Protein 6FUL (pdb70)

Radius of gyration: 24.16 Å; Cα contacts (8 Å, |Δi|>4): 969; chains: 1; bounding box: 62×73×61 Å

InterPro domains:
  IPR003347 JmjC domain [PF02373] (1133-1241)
  IPR003347 JmjC domain [PS51184] (1095-1258)
  IPR003347 JmjC domain [SM00558] (1095-1258)
  IPR011990 Tetratricopeptide-like helical domain superfamily [G3DSA:1.25.40.10] (69-264)
  IPR011990 Tetratricopeptide-like helical domain superfamily [G3DSA:1.25.40.10] (265-442)
  IPR011990 Tetratricopeptide-like helical domain superfamily [SSF48452] (110-327)
  IPR011990 Tetratricopeptide-like helical domain superfamily [SSF48452] (317-379)
  IPR019734 Tetratricopeptide repeat [PF13181] (205-233)
  IPR019734 Tetratricopeptide repeat [PS50005] (130-163)
  IPR019734 Tetratricopeptide repeat [PS50005] (318-351)
  IPR019734 Tetratricopeptide repeat [SM00028] (93-126)
  IPR019734 Tetratricopeptide repeat [SM00028] (130-163)
  IPR019734 Tetratricopeptide repeat [SM00028] (205-238)
  IPR019734 Tetratricopeptide repeat [SM00028] (284-317)
  IPR019734 Tetratricopeptide repeat [SM00028] (318-351)
  IPR019734 Tetratricopeptide repeat [SM00028] (352-385)
  IPR046941 Lysine-specific demethylase 6, GATA-like domain superfamily [G3DSA:2.10.110.20] (1313-1379)
  IPR048560 Lysine-specific demethylase 6A/B-like, GATA-like [PF21326] (1320-1380)
  IPR048562 Lysine-specific demethylase 6A/B-like, C-terminal helical domain [PF21322] (1248-1303)
  IPR051630 Transcriptional Corepressor and Histone Demethylase [PTHR14017] (9-1393)

B-factor: mean 33.55, std 11.52, range [16.49, 97.8]

Solvent-accessible surface area: 22834 Å² total; per-residue (Å²): 156,129,94,106,37,31,45,4,64,97,1,65,170,40,22,70,108,154,104,118,107,100,64,37,139,94,157,69,127,98,39,198,43,54,96,60,38,197,90,95,51,63,86,124,117,3,115,32,121,21,21,31,21,162,14,144,87,128,205,38,1,87,118,103,65,13,56,114,78,0,22,54,97,123,19,8,0,0,0,1,46,26,1,4,56,7,10,170,17,75,36,37,30,3,36,28,146,33,0,49,119,48,26,60,129,29,122,0,24,5,72,37,4,26,55,17,56,70,31,53,8,61,12,77,102,32,100,123,65,38,5,88,4,57,18,91,162,54,89,36,35,0,20,136,3,8,128,47,15,58,63,23,83,107,96,42,120,80,107,96,139,53,105,80,6,78,5,0,8,57,0,45,0,42,53,77,195,104,0,140,113,8,36,107,11,8,80,80,0,5,47,27,0,72,21,106,20,92,40,6,1,0,40,24,0,41,27,82,11,94,11,4,20,18,2,24,0,37,0,8,1,28,8,1,6,49,27,6,49,19,25,67,2,3,0,2,10,0,18,0,0,14,6,120,14,48,0,18,7,0,0,0,25,46,27,12,19,0,22,0,18,87,39,0,102,90,56,142,22,70,5,47,138,27,29,0,0,1,27,40,115,48,0,102,128,31,52,1,4,14,27,104,17,63,0,113,50,5,0,0,0,0,0,10,10,1,2,0,4,1,7,6,2,85,13,53,1,3,0,1,21,3,7,4,0,6,65,44,12,50,2,3,97,18,0,26,75,10,10,56,27,7,96,106,71,77,29,75,8,63,0,2,3,16,10,0,0,6,30,0,11,99,89,20,173,2,53,65,72,122,2,20,73,38,0,13,83,6,0,5,49,8,4,43,108,10,4,71,29,65,61,50,2,93,92,87,67,49,125,31,56,121,62,7,84,99,96,133,22,70,14,44,39,1,58,115,43,78,35,18,10,30,0,4,2,2,0,24,60,94,2,39,93,167,149,69,67,78,8,20,14,56,97,12,0,83,175,92,13,55,112,3,101,69,3,22,0,3,7,11,25,95,20,105,44,1,34,108,15,0,62,134,5,81,68,12,120,170

CATH classification: 1.20.58.1370 (+2 more: 2.60.120.650, 2.10.110.20)

Secondary structure (DSSP, 8-state):
----S--HHHHHHHHT---SPPSS----PPP-PPPSPSSPPPGGGSSPPPPEEE--SHHHHT-THHHHHHH-TT-SEEEEETHHHHHT--GGGGSHHHHHHHHTT-EEEEEEEE---TT--B-TTSSSB-SB--EEEEEEEHHHHHHHHHHHHHHHHTT----EEEEEEEEE---TTTSHHHHHHHTTS-GGG-SS-TTBGGGGSSS--TTTTS-EEEEE-TT-EEEEEPPGGG-EEEEEEEEES-EEEEEE-GGGHHHHHHHHHHTT--TTTS-B---HHHHHHTT---EEEEE-TT-EEEEPTT-EEEEEESSSEEEEEEEE-BSSHHHHHHHHHHHHHHHHHT---SS-HHHHHHHHHHH-----HHHHHHHHHHHHHHHHHHHHHHHHHHHTT--EEE----TTPPPEE-TTT--EE-SEEEEEHHHHHTT----B-HHHHHHH-TT-TTEEEEE-S-HHHHHHHHHH--PPP-

Organism: Homo sapiens (NCBI:txid9606)

Foldseek 3Di:
DDDPADALVVLLVQLPDPPDDDRDDLDDDAFDAFDQDPPFDDLVQQADAAAEAEADALVSQQPVCVLVSLQVLVHQKYKYPQQCVRLVQPLVCVDLVNVCVLFQFFKWKKWKFFQDPDQFADDPVRDDTAWATRTDTDMGTSNVVSVVLVVLVVQVVVVHVTDIDMKTWFGFPADCVRSVVVLVSQVSGHQSQGLAHPQFLVNLLQADLTQASGKGKIWDAFRDKDAKEAPQLQFKKKKAWSDPFKKKKKKFRLSCLSVVCVVQVVRVHHHHPGGTRDDVVVCSVVSTHIHMDMHHHSMMMIRHGRIIMMMGTRHTTMMMMYGTAGLDLVRLVSSVSVLSVCLVVLHARSRQSLSSLLSCLVRPQAADVNSLVVSLVSLSSVLSVVSNVVVVCVVLVADEAEDADDRSGHFDAAPPSNRTAPFKWKAFPVCVVVVVRRTHHPVVQCVVPVSSPRIHIYGHDDSVVSSVSSNSRDHHHD

Nearest PDB structures (foldseek):
  6ful-assembly1_A  TM=1.002E+00  e=0.000E+00  Homo sapiens
  3avs-assembly1_A  TM=1.001E+00  e=2.951E-103  Homo sapiens
  6fuk-assembly1_A  TM=1.000E+00  e=3.951E-103  Homo sapiens
  6g8f-assembly1_A  TM=9.995E-01  e=9.018E-101  Homo sapiens
  3avr-assembly1_A  TM=9.956E-01  e=1.617E-100  Homo sapiens

Sequence (478 aa):
SVSIYPSSAEVLKACRNLSNSSILLDKCPPPRPPSSPYPPLPKDKLNPPTPSIYLENKRDAFFPPLHQFCTNPNNPVTVIRGLAGALKLLDLGLFSTKTLVEANNEHMVEVRTQLLQPADENWDDPTGTKKIWHCEESNRSHTTIAKYAQYQASSFQESLREEPFKTIKFGTNIDLSDDKKWKLQLHELTKLPAFVRVVSAGNLLSHVGHTILGMNTVQLYMKVPGSRTPGHQENNNFCSVNINIGPGDCEWFVVPEGYWGVLNDDFCEKNNLNFLMGSWWPNLEDLYEANVPVYRFIQRPGDLVWINAGTVHWVQAIGWCNNIAWNVGPLTACCQYKLAVERYEWNKLQSVKSIVPMVHLSWNMARRNIKVSDPKLFEMIKYCLLRRTLKQCQTLREALIAAGKEIIWHGRTKEEPAHYCSICEVEVFDLLFVTNESNSRRKTYIVHCQDCARKTSGNLENFVVLEQQYKMEDLMQVYDQFTLAPP

Structure (mmCIF, N/CA/C/O backbone):
data_6FUL
#
_entry.id   6FUL
#
_cell.length_a   79.181
_cell.length_b   82.801
_cell.length_c   93.156
_cell.angle_alpha   90.00
_cell.angle_beta   90.00
_cell.angle_gamma   90.00
#
_symmetry.space_group_name_H-M   'P 21 21 21'
#
loop_
_entity.id
_entity.type
_entity.pdbx_description
1 polymer 'Lysine-specific demethylase 6A'
2 non-polymer '1-methyl-5-oxidanyl-4-oxidanylidene-pyridine-2-carboxylic acid'
3 non-polymer 'MANGANESE (II) ION'
4 non-polymer 'ZINC ION'
5 non-polymer 'SULFATE ION'
6 non-polymer 2-(2-METHOXYETHOXY)ETHANOL
7 water water
#
loop_
_atom_site.group_PDB
_atom_site.id
_atom_site.type_symbol
_atom_site.label_atom_id
_atom_site.label_alt_id
_atom_site.label_comp_id
_atom_site.label_asym_id
_atom_site.label_entity_id
_atom_site.label_seq_id
_atom_site.pdbx_PDB_ins_code
_atom_site.Cartn_x
_atom_site.Cartn_y
_atom_site.Cartn_z
_atom_site.occupancy
_atom_site.B_iso_or_equiv
_atom_site.auth_seq_id
_atom_site.auth_comp_id
_atom_site.auth_asym_id
_atom_site.auth_atom_id
_atom_site.pdbx_PDB_model_num
ATOM 1 N N . SER A 1 16 ? 57.395 -16.192 21.176 1.00 61.59 886 SER A N 1
ATOM 2 C CA . SER A 1 16 ? 58.302 -16.640 20.124 1.00 66.99 886 SER A CA 1
ATOM 3 C C . SER A 1 16 ? 58.022 -18.094 19.733 1.00 61.50 886 SER A C 1
ATOM 4 O O . SER A 1 16 ? 58.731 -18.676 18.911 1.00 64.15 886 SER A O 1
ATOM 7 N N . VAL A 1 17 ? 56.979 -18.671 20.325 1.00 48.90 887 VAL A N 1
ATOM 8 C CA . VAL A 1 17 ? 56.588 -20.057 20.080 1.00 53.03 887 VAL A CA 1
ATOM 9 C C . VAL A 1 17 ? 55.494 -20.074 19.020 1.00 43.90 887 VAL A C 1
ATOM 10 O O . VAL A 1 17 ? 54.461 -19.410 19.178 1.00 52.12 887 VAL A O 1
ATOM 14 N N . SER A 1 18 ? 55.710 -20.812 17.933 1.00 40.10 888 SER A N 1
ATOM 15 C CA . SER A 1 18 ? 54.631 -21.009 16.970 1.00 39.80 888 SER A CA 1
ATOM 16 C C . SER A 1 18 ? 53.744 -22.152 17.438 1.00 31.44 888 SER A C 1
ATOM 17 O O . SER A 1 18 ? 54.230 -23.254 17.697 1.00 38.03 888 SER A O 1
ATOM 20 N N . ILE A 1 19 ? 52.440 -21.883 17.554 1.00 31.91 889 ILE A N 1
ATOM 21 C CA . ILE A 1 19 ? 51.485 -22.894 17.991 1.00 27.46 889 ILE A CA 1
ATOM 22 C C . ILE A 1 19 ? 50.664 -23.434 16.840 1.00 24.06 889 ILE A C 1
ATOM 23 O O . ILE A 1 19 ? 49.779 -24.270 17.061 1.00 25.38 889 ILE A O 1
ATOM 28 N N . TYR A 1 20 ? 50.911 -22.952 15.601 1.00 28.04 890 TYR A N 1
ATOM 29 C CA . TYR A 1 20 ? 50.128 -23.353 14.448 1.00 28.48 890 TYR A CA 1
ATOM 30 C C . TYR A 1 20 ? 50.956 -24.197 13.487 1.00 25.57 890 TYR A C 1
ATOM 31 O O . TYR A 1 20 ? 52.163 -23.976 13.331 1.00 26.63 890 TYR A O 1
ATOM 40 N N . PRO A 1 21 ? 50.337 -25.176 12.847 1.00 23.74 891 PRO A N 1
ATOM 41 C CA . PRO A 1 21 ? 51.060 -25.991 11.870 1.00 25.28 891 PRO A CA 1
ATOM 42 C C . PRO A 1 21 ? 51.403 -25.170 10.635 1.00 33.63 891 PRO A C 1
ATOM 43 O O . PRO A 1 21 ? 50.805 -24.127 10.360 1.00 28.53 891 PRO A O 1
ATOM 47 N N . SER A 1 22 ? 52.398 -25.647 9.896 1.00 29.92 892 SER A N 1
ATOM 48 C CA . SER A 1 22 ? 52.747 -25.008 8.639 1.00 32.26 892 SER A CA 1
ATOM 49 C C . SER A 1 22 ? 51.703 -25.331 7.568 1.00 27.29 892 SER A C 1
ATOM 50 O O . SER A 1 22 ? 50.897 -26.259 7.697 1.00 28.10 892 SER A O 1
ATOM 53 N N . SER A 1 23 ? 51.703 -24.532 6.501 1.00 28.37 893 SER A N 1
ATOM 54 C CA . SER A 1 23 ? 50.760 -24.795 5.417 1.00 27.49 893 SER A CA 1
ATOM 55 C C . SER A 1 23 ? 50.999 -26.171 4.807 1.00 24.96 893 SER A C 1
ATOM 56 O O . SER A 1 23 ? 50.046 -26.883 4.477 1.00 27.08 893 SER A O 1
ATOM 59 N N . ALA A 1 24 ? 52.267 -26.568 4.671 1.00 26.98 894 ALA A N 1
ATOM 60 C CA . ALA A 1 24 ? 52.580 -27.910 4.186 1.00 32.55 894 ALA A CA 1
ATOM 61 C C . ALA A 1 24 ? 51.942 -28.977 5.062 1.00 29.65 894 ALA A C 1
ATOM 62 O O . ALA A 1 24 ? 51.403 -29.968 4.557 1.00 33.09 894 ALA A O 1
ATOM 64 N N . GLU A 1 25 ? 51.971 -28.781 6.383 1.00 27.27 895 GLU A N 1
ATOM 65 C CA . GLU A 1 25 ? 51.385 -29.771 7.277 1.00 28.91 895 GLU A CA 1
ATOM 66 C C . GLU A 1 25 ? 49.870 -29.793 7.156 1.00 27.59 895 GLU A C 1
ATOM 67 O O . GLU A 1 25 ? 49.259 -30.864 7.182 1.00 30.50 895 GLU A O 1
ATOM 73 N N . VAL A 1 26 ? 49.243 -28.618 7.031 1.00 29.54 896 VAL A N 1
ATOM 74 C CA . VAL A 1 26 ? 47.796 -28.569 6.835 1.00 29.29 896 VAL A CA 1
ATOM 75 C C . VAL A 1 26 ? 47.413 -29.290 5.549 1.00 29.29 896 VAL A C 1
ATOM 76 O O . VAL A 1 26 ? 46.448 -30.066 5.515 1.00 34.71 896 VAL A O 1
ATOM 80 N N . LEU A 1 27 ? 48.161 -29.040 4.472 1.00 33.05 897 LEU A N 1
ATOM 81 C CA . LEU A 1 27 ? 47.866 -29.683 3.197 1.00 34.31 897 LEU A CA 1
ATOM 82 C C . LEU A 1 27 ? 48.039 -31.194 3.289 1.00 36.39 897 LEU A C 1
ATOM 83 O O . LEU A 1 27 ? 47.185 -31.955 2.822 1.00 36.30 897 LEU A O 1
ATOM 88 N N . LYS A 1 28 ? 49.140 -31.647 3.893 1.00 32.38 898 LYS A N 1
ATOM 89 C CA . LYS A 1 28 ? 49.365 -33.086 4.033 1.00 35.22 898 LYS A CA 1
ATOM 90 C C . LYS A 1 28 ? 48.261 -33.729 4.860 1.00 39.87 898 LYS A C 1
ATOM 91 O O . LYS A 1 28 ? 47.840 -34.860 4.584 1.00 41.49 898 LYS A O 1
ATOM 97 N N . ALA A 1 29 ? 47.763 -33.009 5.866 1.00 39.79 899 ALA A N 1
ATOM 98 C CA . ALA A 1 29 ? 46.652 -33.512 6.664 1.00 36.02 899 ALA A CA 1
ATOM 99 C C . ALA A 1 29 ? 45.390 -33.662 5.822 1.00 43.76 899 ALA A C 1
ATOM 100 O O . ALA A 1 29 ? 44.614 -34.605 6.016 1.00 49.81 899 ALA A O 1
ATOM 102 N N . CYS A 1 30 ? 45.172 -32.747 4.871 1.00 38.46 900 CYS A N 1
ATOM 103 C CA . CYS A 1 30 ? 43.997 -32.825 4.011 1.00 42.48 900 CYS A CA 1
ATOM 104 C C . CYS A 1 30 ? 44.115 -33.909 2.945 1.00 53.95 900 CYS A C 1
ATOM 105 O O . CYS A 1 30 ? 43.089 -34.353 2.417 1.00 52.98 900 CYS A O 1
ATOM 108 N N . ARG A 1 31 ? 45.335 -34.351 2.624 1.00 47.20 901 ARG A N 1
ATOM 109 C CA . ARG A 1 31 ? 45.536 -35.351 1.581 1.00 52.54 901 ARG A CA 1
ATOM 110 C C . ARG A 1 31 ? 44.975 -36.722 1.944 1.00 56.24 901 ARG A C 1
ATOM 111 O O . ARG A 1 31 ? 44.904 -37.591 1.067 1.00 62.22 901 ARG A O 1
ATOM 113 N N . ASN A 1 32 ? 44.574 -36.937 3.195 1.00 56.95 902 ASN A N 1
ATOM 114 C CA . ASN A 1 32 ? 43.971 -38.202 3.611 1.00 69.27 902 ASN A CA 1
ATOM 115 C C . ASN A 1 32 ? 42.684 -38.497 2.834 1.00 72.35 902 ASN A C 1
ATOM 116 O O . ASN A 1 32 ? 41.666 -38.892 3.410 1.00 71.66 902 ASN A O 1
ATOM 118 N N . LEU A 1 38 ? 41.593 -41.569 8.589 1.00 82.09 908 LEU A N 1
ATOM 119 C CA . LEU A 1 38 ? 40.825 -42.593 9.289 1.00 76.33 908 LEU A CA 1
ATOM 120 C C . LEU A 1 38 ? 41.564 -43.058 10.540 1.00 73.88 908 LEU A C 1
ATOM 121 O O . LEU A 1 38 ? 40.952 -43.348 11.567 1.00 69.30 908 LEU A O 1
ATOM 123 N N . SER A 1 39 ? 42.891 -43.118 10.443 1.00 67.57 909 SER A N 1
ATOM 124 C CA . SER A 1 39 ? 43.729 -43.551 11.549 1.00 65.22 909 SER A CA 1
ATOM 125 C C . SER A 1 39 ? 44.758 -42.520 11.984 1.00 57.81 909 SER A C 1
ATOM 126 O O . SER A 1 39 ? 45.347 -42.677 13.061 1.00 61.14 909 SER A O 1
ATOM 129 N N . ASN A 1 40 ? 44.984 -41.471 11.204 1.00 51.99 910 ASN A N 1
ATOM 130 C CA . ASN A 1 40 ? 46.033 -40.524 11.540 1.00 52.47 910 ASN A CA 1
ATOM 131 C C . ASN A 1 40 ? 45.560 -39.553 12.621 1.00 40.00 910 ASN A C 1
ATOM 132 O O . ASN A 1 40 ? 44.362 -39.364 12.844 1.00 40.06 910 ASN A O 1
ATOM 137 N N . SER A 1 41 ? 46.526 -38.944 13.303 1.00 37.96 911 SER A N 1
ATOM 138 C CA . SER A 1 41 ? 46.216 -37.950 14.322 1.00 34.50 911 SER A CA 1
ATOM 139 C C . SER A 1 41 ? 45.640 -36.691 13.683 1.00 34.29 911 SER A C 1
ATOM 140 O O . SER A 1 41 ? 45.903 -36.379 12.515 1.00 30.39 911 SER A O 1
ATOM 143 N N . SER A 1 42 ? 44.840 -35.967 14.463 1.00 34.07 912 SER A N 1
ATOM 144 C CA . SER A 1 42 ? 44.231 -34.725 14.004 1.00 34.67 912 SER A CA 1
ATOM 145 C C . SER A 1 42 ? 45.222 -33.571 14.123 1.00 38.95 912 SER A C 1
ATOM 146 O O . SER A 1 42 ? 46.211 -33.644 14.851 1.00 39.46 912 SER A O 1
ATOM 149 N N . ILE A 1 43 ? 44.952 -32.486 13.405 1.00 34.76 913 ILE A N 1
ATOM 150 C CA . ILE A 1 43 ? 45.778 -31.307 13.624 1.00 32.90 913 ILE A CA 1
ATOM 151 C C . ILE A 1 43 ? 44.986 -30.341 14.500 1.00 39.62 913 ILE A C 1
ATOM 152 O O . ILE A 1 43 ? 45.564 -29.661 15.352 1.00 32.40 913 ILE A O 1
ATOM 157 N N . LEU A 1 44 ? 43.663 -30.284 14.329 1.00 30.54 914 LEU A N 1
ATOM 158 C CA . LEU A 1 44 ? 42.872 -29.456 15.234 1.00 40.70 914 LEU A CA 1
ATOM 159 C C . LEU A 1 44 ? 41.428 -29.938 15.267 1.00 46.87 914 LEU A C 1
ATOM 160 O O . LEU A 1 44 ? 40.954 -30.624 14.358 1.00 46.00 914 LEU A O 1
ATOM 165 N N . LEU A 1 45 ? 40.741 -29.572 16.346 1.00 43.91 915 LEU A N 1
ATOM 166 C CA . LEU A 1 45 ? 39.313 -29.838 16.499 1.00 50.32 915 LEU A CA 1
ATOM 167 C C . LEU A 1 45 ? 38.556 -28.870 15.600 1.00 59.26 915 LEU A C 1
ATOM 168 O O . LEU A 1 45 ? 38.375 -27.699 15.944 1.00 62.87 915 LEU A O 1
ATOM 173 N N . ASP A 1 46 ? 38.132 -29.349 14.425 1.00 64.14 916 ASP A N 1
ATOM 174 C CA . ASP A 1 46 ? 37.413 -28.480 13.498 1.00 75.24 916 ASP A CA 1
ATOM 175 C C . ASP A 1 46 ? 36.067 -28.056 14.067 1.00 72.90 916 ASP A C 1
ATOM 176 O O . ASP A 1 46 ? 35.613 -26.936 13.809 1.00 77.17 916 ASP A O 1
ATOM 181 N N . LYS A 1 47 ? 35.422 -28.935 14.832 1.00 73.26 917 LYS A N 1
ATOM 182 C CA . LYS A 1 47 ? 34.224 -28.561 15.567 1.00 70.06 917 LYS A CA 1
ATOM 183 C C . LYS A 1 47 ? 34.498 -27.325 16.410 1.00 69.79 917 LYS A C 1
ATOM 184 O O . LYS A 1 47 ? 35.581 -27.166 16.980 1.00 65.45 917 LYS A O 1
ATOM 190 N N . CYS A 1 48 ? 33.510 -26.438 16.472 1.00 71.47 918 CYS A N 1
ATOM 191 C CA . CYS A 1 48 ? 33.622 -25.217 17.238 1.00 63.25 918 CYS A CA 1
ATOM 192 C C . CYS A 1 48 ? 32.275 -24.947 17.888 1.00 65.12 918 CYS A C 1
ATOM 193 O O . CYS A 1 48 ? 31.229 -25.218 17.278 1.00 70.19 918 CYS A O 1
ATOM 196 N N . PRO A 1 49 ? 32.262 -24.445 19.118 1.00 59.72 919 PRO A N 1
ATOM 197 C CA . PRO A 1 49 ? 30.992 -24.099 19.760 1.00 65.10 919 PRO A CA 1
ATOM 198 C C . PRO A 1 49 ? 30.225 -23.102 18.909 1.00 62.30 919 PRO A C 1
ATOM 199 O O . PRO A 1 49 ? 30.814 -22.162 18.354 1.00 58.98 919 PRO A O 1
ATOM 203 N N . PRO A 1 50 ? 28.919 -23.291 18.753 1.00 60.26 920 PRO A N 1
ATOM 204 C CA . PRO A 1 50 ? 28.143 -22.416 17.877 1.00 54.55 920 PRO A CA 1
ATOM 205 C C . PRO A 1 50 ? 27.804 -21.106 18.565 1.00 54.49 920 PRO A C 1
ATOM 206 O O . PRO A 1 50 ? 27.585 -21.065 19.784 1.00 51.03 920 PRO A O 1
ATOM 210 N N . PRO A 1 51 ? 27.745 -20.016 17.809 1.00 49.18 921 PRO A N 1
ATOM 211 C CA . PRO A 1 51 ? 27.377 -18.720 18.390 1.00 44.58 921 PRO A CA 1
ATOM 212 C C . PRO A 1 51 ? 25.981 -18.726 19.005 1.00 46.80 921 PRO A C 1
ATOM 213 O O . PRO A 1 51 ? 25.075 -19.420 18.538 1.00 43.83 921 PRO A O 1
ATOM 217 N N . ARG A 1 52 ? 25.807 -17.910 20.046 1.00 41.31 922 ARG A N 1
ATOM 218 C CA . ARG A 1 52 ? 24.528 -17.750 20.729 1.00 40.36 922 ARG A CA 1
ATOM 219 C C . ARG A 1 52 ? 24.529 -16.389 21.426 1.00 48.84 922 ARG A C 1
ATOM 220 O O . ARG A 1 52 ? 25.596 -15.785 21.600 1.00 38.46 922 ARG A O 1
ATOM 228 N N . PRO A 1 53 ? 23.360 -15.872 21.818 1.00 43.56 923 PRO A N 1
ATOM 229 C CA . PRO A 1 53 ? 23.323 -14.551 22.468 1.00 31.67 923 PRO A CA 1
ATOM 230 C C . PRO A 1 53 ? 23.553 -14.671 23.961 1.00 42.12 923 PRO A C 1
ATOM 231 O O . PRO A 1 53 ? 22.947 -15.526 24.624 1.00 42.17 923 PRO A O 1
ATOM 235 N N . PRO A 1 54 ? 24.390 -13.807 24.529 1.00 36.21 924 PRO A N 1
ATOM 236 C CA . PRO A 1 54 ? 24.785 -13.969 25.929 1.00 36.12 924 PRO A CA 1
ATOM 237 C C . PRO A 1 54 ? 23.630 -13.693 26.878 1.00 33.39 924 PRO A C 1
ATOM 238 O O . PRO A 1 54 ? 22.715 -12.919 26.589 1.00 34.93 924 PRO A O 1
ATOM 242 N N . SER A 1 55 ? 23.683 -14.333 28.042 1.00 34.75 925 SER A N 1
ATOM 243 C CA . SER A 1 55 ? 22.734 -13.978 29.084 1.00 34.67 925 SER A CA 1
ATOM 244 C C . SER A 1 55 ? 23.074 -12.597 29.641 1.00 35.01 925 SER A C 1
ATOM 245 O O . SER A 1 55 ? 24.117 -12.019 29.333 1.00 31.74 925 SER A O 1
ATOM 248 N N . SER A 1 56 ? 22.184 -12.074 30.483 1.00 32.20 926 SER A N 1
ATOM 249 C CA . SER A 1 56 ? 22.428 -10.773 31.090 1.00 30.14 926 SER A CA 1
ATOM 250 C C . SER A 1 56 ? 23.759 -10.796 31.840 1.00 31.10 926 SER A C 1
ATOM 251 O O . SER A 1 56 ? 24.061 -11.770 32.547 1.00 34.36 926 SER A O 1
ATOM 254 N N . PRO A 1 57 ? 24.584 -9.762 31.689 1.00 28.12 927 PRO A N 1
ATOM 255 C CA . PRO A 1 57 ? 25.933 -9.785 32.259 1.00 24.43 927 PRO A CA 1
ATOM 256 C C . PRO A 1 57 ? 25.934 -9.976 33.771 1.00 32.71 927 PRO A C 1
ATOM 257 O O . PRO A 1 57 ? 24.989 -9.627 34.486 1.00 32.90 927 PRO A O 1
ATOM 261 N N . TYR A 1 58 ? 27.041 -10.530 34.246 1.00 26.71 928 TYR A N 1
ATOM 262 C CA . TYR A 1 58 ? 27.366 -10.666 35.653 1.00 28.23 928 TYR A CA 1
ATOM 263 C C . TYR A 1 58 ? 28.600 -9.830 35.973 1.00 31.68 928 TYR A C 1
ATOM 264 O O . TYR A 1 58 ? 29.578 -9.871 35.221 1.00 35.58 928 TYR A O 1
ATOM 273 N N . PRO A 1 59 ? 28.607 -9.081 37.083 1.00 30.00 929 PRO A N 1
ATOM 274 C CA . PRO A 1 59 ? 27.512 -8.969 38.052 1.00 29.33 929 PRO A CA 1
ATOM 275 C C . PRO A 1 59 ? 26.372 -8.085 37.567 1.00 29.28 929 PRO A C 1
ATOM 276 O O . PRO A 1 59 ? 26.587 -7.152 36.761 1.00 28.49 929 PRO A O 1
ATOM 280 N N . PRO A 1 60 ? 25.162 -8.379 38.033 1.00 27.52 930 PRO A N 1
ATOM 281 C CA . PRO A 1 60 ? 24.024 -7.528 37.693 1.00 23.56 930 PRO A CA 1
ATOM 282 C C . PRO A 1 60 ? 24.163 -6.165 38.349 1.00 24.97 930 PRO A C 1
ATOM 283 O O . PRO A 1 60 ? 24.860 -5.999 39.354 1.00 24.99 930 PRO A O 1
ATOM 287 N N . LEU A 1 61 ? 23.520 -5.174 37.733 1.00 23.71 931 LEU A N 1
ATOM 288 C CA . LEU A 1 61 ? 23.579 -3.787 38.177 1.00 21.21 931 LEU A CA 1
ATOM 289 C C . LEU A 1 61 ? 22.300 -3.382 38.898 1.00 21.95 931 LEU A C 1
ATOM 290 O O . LEU A 1 61 ? 21.196 -3.712 38.445 1.00 27.07 931 LEU A O 1
ATOM 295 N N . PRO A 1 62 ? 22.463 -2.675 40.013 1.00 26.15 932 PRO A N 1
ATOM 296 C CA . PRO A 1 62 ? 21.308 -2.165 40.754 1.00 24.88 932 PRO A CA 1
ATOM 297 C C . PRO A 1 62 ? 20.701 -0.958 40.052 1.00 27.42 932 PRO A C 1
ATOM 298 O O . PRO A 1 62 ? 21.283 -0.372 39.134 1.00 27.49 932 PRO A O 1
ATOM 302 N N . LYS A 1 63 ? 19.511 -0.575 40.523 1.00 29.47 933 LYS A N 1
ATOM 303 C CA . LYS A 1 63 ? 18.756 0.497 39.872 1.00 30.58 933 LYS A CA 1
ATOM 304 C C . LYS A 1 63 ? 19.555 1.794 39.796 1.00 29.67 933 LYS A C 1
ATOM 305 O O . LYS A 1 63 ? 19.432 2.548 38.824 1.00 29.09 933 LYS A O 1
ATOM 311 N N . ASP A 1 64 ? 20.378 2.073 40.809 1.00 24.56 934 ASP A N 1
ATOM 312 C CA . ASP A 1 64 ? 21.104 3.333 40.884 1.00 26.74 934 ASP A CA 1
ATOM 313 C C . ASP A 1 64 ? 22.260 3.405 39.903 1.00 28.96 934 ASP A C 1
ATOM 314 O O . ASP A 1 64 ? 22.886 4.465 39.792 1.00 28.92 934 ASP A O 1
ATOM 319 N N . LYS A 1 65 ? 22.550 2.316 39.181 1.00 24.10 935 LYS A N 1
ATOM 320 C CA . LYS A 1 65 ? 23.603 2.317 38.172 1.00 26.40 935 LYS A CA 1
ATOM 321 C C . LYS A 1 65 ? 23.062 2.165 36.754 1.00 27.16 935 LYS A C 1
ATOM 322 O O . LYS A 1 65 ? 23.817 1.807 35.844 1.00 26.88 935 LYS A O 1
ATOM 328 N N . LEU A 1 66 ? 21.784 2.449 36.536 1.00 22.63 936 LEU A N 1
ATOM 329 C CA . LEU A 1 66 ? 21.188 2.201 35.231 1.00 24.15 936 LEU A CA 1
ATOM 330 C C . LEU A 1 66 ? 21.096 3.448 34.365 1.00 26.26 936 LEU A C 1
ATOM 331 O O . LEU A 1 66 ? 20.625 3.349 33.228 1.00 23.21 936 LEU A O 1
ATOM 336 N N . ASN A 1 67 ? 21.524 4.611 34.866 1.00 22.58 937 ASN A N 1
ATOM 337 C CA . ASN A 1 67 ? 21.558 5.844 34.074 1.00 26.14 937 ASN A CA 1
ATOM 338 C C . ASN A 1 67 ? 22.947 6.474 34.150 1.00 23.11 937 ASN A C 1
ATOM 339 O O . ASN A 1 67 ? 23.111 7.619 34.590 1.00 28.60 937 ASN A O 1
ATOM 344 N N . PRO A 1 68 ? 23.977 5.753 33.703 1.00 24.14 938 PRO A N 1
ATOM 345 C CA . PRO A 1 68 ? 25.339 6.230 33.904 1.00 22.92 938 PRO A CA 1
ATOM 346 C C . PRO A 1 68 ? 25.636 7.442 33.039 1.00 23.69 938 PRO A C 1
ATOM 347 O O . PRO A 1 68 ? 25.044 7.615 31.957 1.00 25.21 938 PRO A O 1
ATOM 351 N N . PRO A 1 69 ? 26.576 8.285 33.459 1.00 25.82 939 PRO A N 1
ATOM 352 C CA . PRO A 1 69 ? 26.989 9.424 32.629 1.00 24.87 939 PRO A CA 1
ATOM 353 C C . PRO A 1 69 ? 27.828 8.982 31.440 1.00 26.10 939 PRO A C 1
ATOM 354 O O . PRO A 1 69 ? 28.484 7.936 31.442 1.00 23.81 939 PRO A O 1
ATOM 358 N N . THR A 1 70 ? 27.819 9.821 30.412 1.00 22.89 940 THR A N 1
ATOM 359 C CA . THR A 1 70 ? 28.450 9.382 29.176 1.00 21.74 940 THR A CA 1
ATOM 360 C C . THR A 1 70 ? 29.937 9.701 29.202 1.00 20.45 940 THR A C 1
ATOM 361 O O . THR A 1 70 ? 30.312 10.838 29.531 1.00 22.15 940 THR A O 1
ATOM 365 N N . PRO A 1 71 ? 30.805 8.737 28.875 1.00 20.49 941 PRO A N 1
ATOM 366 C CA . PRO A 1 71 ? 32.238 9.040 28.758 1.00 20.91 941 PRO A CA 1
ATOM 367 C C . PRO A 1 71 ? 32.468 10.183 27.781 1.00 23.23 941 PRO A C 1
ATOM 368 O O . PRO A 1 71 ? 31.988 10.156 26.644 1.00 20.66 941 PRO A O 1
ATOM 372 N N . SER A 1 72 ? 33.205 11.196 28.235 1.00 22.36 942 SER A N 1
ATOM 373 C CA . SER A 1 72 ? 33.297 12.456 27.501 1.00 24.45 942 SER A CA 1
ATOM 374 C C . SER A 1 72 ? 34.742 12.916 27.362 1.00 29.12 942 SER A C 1
ATOM 375 O O . SER A 1 72 ? 35.560 12.750 28.273 1.00 27.91 942 SER A O 1
ATOM 378 N N . ILE A 1 73 ? 35.050 13.510 26.214 1.00 28.88 943 ILE A N 1
ATOM 379 C CA . ILE A 1 73 ? 36.336 14.145 25.966 1.00 25.27 943 ILE A CA 1
ATOM 380 C C . ILE A 1 73 ? 36.045 15.590 25.598 1.00 31.73 943 ILE A C 1
ATOM 381 O O . ILE A 1 73 ? 35.197 15.851 24.740 1.00 26.76 943 ILE A O 1
ATOM 386 N N . TYR A 1 74 ? 36.720 16.524 26.257 1.00 26.85 944 TYR A N 1
ATOM 387 C CA . TYR A 1 74 ? 36.462 17.950 26.059 1.00 25.36 944 TYR A CA 1
ATOM 388 C C . TYR A 1 74 ? 37.635 18.551 25.292 1.00 29.92 944 TYR A C 1
ATOM 389 O O . TYR A 1 74 ? 38.695 18.819 25.866 1.00 31.82 944 TYR A O 1
ATOM 398 N N . LEU A 1 75 ? 37.445 18.776 23.995 1.00 22.19 945 LEU A N 1
ATOM 399 C CA . LEU A 1 75 ? 38.510 19.328 23.174 1.00 24.40 945 LEU A CA 1
ATOM 400 C C . LEU A 1 75 ? 38.407 20.847 23.150 1.00 29.75 945 LEU A C 1
ATOM 401 O O . LEU A 1 75 ? 37.308 21.401 23.093 1.00 26.24 945 LEU A O 1
ATOM 406 N N . GLU A 1 76 ? 39.561 21.510 23.183 1.00 31.03 946 GLU A N 1
ATOM 407 C CA . GLU A 1 76 ? 39.650 22.961 23.008 1.00 29.63 946 GLU A CA 1
ATOM 408 C C . GLU A 1 76 ? 40.605 23.350 21.887 1.00 34.61 946 GLU A C 1
ATOM 409 O O . GLU A 1 76 ? 40.256 24.194 21.055 1.00 35.66 946 GLU A O 1
ATOM 415 N N . ASN A 1 77 ? 41.778 22.723 21.815 1.00 34.81 947 ASN A N 1
ATOM 416 C CA . ASN A 1 77 ? 42.809 23.035 20.835 1.00 36.72 947 ASN A CA 1
ATOM 417 C C . ASN A 1 77 ? 42.974 21.891 19.840 1.00 36.59 947 ASN A C 1
ATOM 418 O O . ASN A 1 77 ? 42.626 20.743 20.119 1.00 32.67 947 ASN A O 1
ATOM 423 N N . LYS A 1 78 ? 43.522 22.225 18.666 1.00 35.84 948 LYS A N 1
ATOM 424 C CA . LYS A 1 78 ? 43.841 21.205 17.666 1.00 31.49 948 LYS A CA 1
ATOM 425 C C . LYS A 1 78 ? 44.756 20.137 18.249 1.00 31.69 948 LYS A C 1
ATOM 426 O O . LYS A 1 78 ? 44.600 18.941 17.969 1.00 32.16 948 LYS A O 1
ATOM 432 N N . ARG A 1 79 ? 45.700 20.552 19.094 1.00 34.87 949 ARG A N 1
ATOM 433 C CA . ARG A 1 79 ? 46.603 19.606 19.742 1.00 37.20 949 ARG A CA 1
ATOM 434 C C . ARG A 1 79 ? 45.844 18.607 20.612 1.00 39.36 949 ARG A C 1
ATOM 435 O O . ARG A 1 79 ? 46.231 17.436 20.704 1.00 38.43 949 ARG A O 1
ATOM 443 N N . ASP A 1 80 ? 44.759 19.050 21.258 1.00 32.38 950 ASP A N 1
ATOM 444 C CA . ASP A 1 80 ? 43.968 18.148 22.094 1.00 27.35 950 ASP A CA 1
ATOM 445 C C . ASP A 1 80 ? 43.483 16.934 21.313 1.00 30.42 950 ASP A C 1
ATOM 446 O O . ASP A 1 80 ? 43.448 15.822 21.849 1.00 32.44 950 ASP A O 1
ATOM 451 N N . ALA A 1 81 ? 43.067 17.137 20.057 1.00 32.76 951 ALA A N 1
ATOM 452 C CA . ALA A 1 81 ? 42.507 16.061 19.245 1.00 30.81 951 ALA A CA 1
ATOM 453 C C . ALA A 1 81 ? 43.538 15.008 18.874 1.00 37.49 951 ALA A C 1
ATOM 454 O O . ALA A 1 81 ? 43.169 13.859 18.591 1.00 33.96 951 ALA A O 1
ATOM 456 N N . PHE A 1 82 ? 44.815 15.369 18.855 1.00 37.23 952 PHE A N 1
ATOM 457 C CA . PHE A 1 82 ? 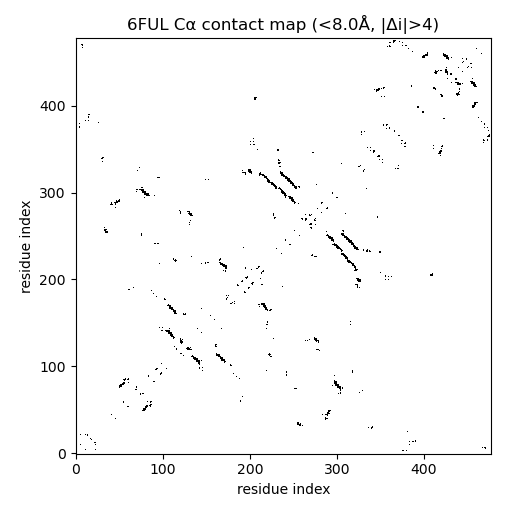45.870 14.442 18.480 1.00 33.91 952 PHE A CA 1
ATOM 458 C C . PHE A 1 82 ? 46.583 13.851 19.698 1.00 37.20 952 PHE A C 1
ATOM 459 O O . PHE A 1 82 ? 47.553 13.107 19.540 1.00 39.11 952 PHE A O 1
ATOM 467 N N . PHE A 1 83 ? 46.103 14.143 20.904 1.00 34.90 953 PHE A N 1
ATOM 468 C CA . PHE A 1 83 ? 46.631 13.547 22.130 1.00 36.22 953 PHE A CA 1
ATOM 469 C C . PHE A 1 83 ? 46.480 12.027 22.091 1.00 41.93 953 PHE A C 1
ATOM 470 O O . PHE A 1 83 ? 45.346 11.528 22.053 1.00 40.11 953 PHE A O 1
ATOM 478 N N . PRO A 1 84 ? 47.574 11.266 22.115 1.00 45.48 954 PRO A N 1
ATOM 479 C CA . PRO A 1 84 ? 47.507 9.810 21.856 1.00 42.10 954 PRO A CA 1
ATOM 480 C C . PRO A 1 84 ? 46.549 9.061 22.773 1.00 41.39 954 PRO A C 1
ATOM 481 O O . PRO A 1 84 ? 45.876 8.128 22.309 1.00 45.34 954 PRO A O 1
ATOM 485 N N . PRO A 1 85 ? 46.456 9.391 24.069 1.00 37.76 955 PRO A N 1
ATOM 486 C CA . PRO A 1 85 ? 45.487 8.677 24.923 1.00 42.08 955 PRO A CA 1
ATOM 487 C C . PRO A 1 85 ? 44.029 8.765 24.474 1.00 44.72 955 PRO A C 1
ATOM 488 O O . PRO A 1 85 ? 43.219 7.981 24.987 1.00 37.18 955 PRO A O 1
ATOM 492 N N . LEU A 1 86 ? 43.660 9.678 23.565 1.00 38.52 956 LEU A N 1
ATOM 493 C CA . LEU A 1 86 ? 42.270 9.737 23.111 1.00 36.70 956 LEU A CA 1
ATOM 494 C C . LEU A 1 86 ? 41.824 8.412 22.520 1.00 30.44 956 LEU A C 1
ATOM 495 O O . LEU A 1 86 ? 40.720 7.937 22.810 1.00 29.96 956 LEU A O 1
ATOM 500 N N . HIS A 1 87 ? 42.661 7.819 21.670 1.00 30.37 957 HIS A N 1
ATOM 501 C CA . HIS A 1 87 ? 42.310 6.574 20.992 1.00 32.41 957 HIS A CA 1
ATOM 502 C C . HIS A 1 87 ? 42.028 5.469 21.996 1.00 32.88 957 HIS A C 1
ATOM 503 O O . HIS A 1 87 ? 41.029 4.748 21.881 1.00 29.29 957 HIS A O 1
ATOM 510 N N . GLN A 1 88 ? 42.905 5.321 22.992 1.00 30.91 958 GLN A N 1
ATOM 511 C CA . GLN A 1 88 ? 42.725 4.276 23.998 1.00 31.27 958 GLN A CA 1
ATOM 512 C C . GLN A 1 88 ? 41.488 4.512 24.860 1.00 29.65 958 GLN A C 1
ATOM 513 O O . GLN A 1 88 ? 40.826 3.551 25.273 1.00 27.41 958 GLN A O 1
ATOM 519 N N . PHE A 1 89 ? 41.154 5.776 25.141 1.00 27.59 959 PHE A N 1
ATOM 520 C CA . PHE A 1 89 ? 39.934 6.063 25.893 1.00 26.21 959 PHE A CA 1
ATOM 521 C C . PHE A 1 89 ? 38.710 5.596 25.112 1.00 27.12 959 PHE A C 1
ATOM 522 O O . PHE A 1 89 ? 37.796 4.968 25.667 1.00 25.50 959 PHE A O 1
ATOM 530 N N . CYS A 1 90 ? 38.691 5.879 23.811 1.00 23.40 960 CYS A N 1
ATOM 531 C CA . CYS A 1 90 ? 37.552 5.500 22.983 1.00 24.70 960 CYS A CA 1
ATOM 532 C C . CYS A 1 90 ? 37.447 3.986 22.823 1.00 24.05 960 CYS A C 1
ATOM 533 O O . CYS A 1 90 ? 36.338 3.435 22.836 1.00 26.25 960 CYS A O 1
ATOM 536 N N . THR A 1 91 ? 38.577 3.295 22.668 1.00 25.08 961 THR A N 1
ATOM 537 C CA . THR A 1 91 ? 38.522 1.850 22.440 1.00 26.96 961 THR A CA 1
ATOM 538 C C . THR A 1 91 ? 38.388 1.052 23.726 1.00 28.05 961 THR A C 1
ATOM 539 O O . THR A 1 91 ? 38.064 -0.141 23.664 1.00 28.69 961 THR A O 1
ATOM 543 N N . ASN A 1 92 ? 38.615 1.674 24.876 1.00 25.51 962 ASN A N 1
ATOM 544 C CA . ASN A 1 92 ? 38.452 1.005 26.159 1.00 26.08 962 ASN A CA 1
ATOM 545 C C . ASN A 1 92 ? 37.120 0.249 26.208 1.00 28.70 962 ASN A C 1
ATOM 546 O O . ASN A 1 92 ? 36.060 0.871 26.055 1.00 25.12 962 ASN A O 1
ATOM 551 N N . PRO A 1 93 ? 37.129 -1.081 26.375 1.00 28.53 963 PRO A N 1
ATOM 552 C CA . PRO A 1 93 ? 35.855 -1.823 26.363 1.00 30.53 963 PRO A CA 1
ATOM 553 C C . PRO A 1 93 ? 34.900 -1.381 27.440 1.00 27.94 963 PRO A C 1
ATOM 554 O O . PRO A 1 93 ? 33.685 -1.574 27.291 1.00 27.97 963 PRO A O 1
ATOM 558 N N . ASN A 1 94 ? 35.404 -0.793 28.527 1.00 24.47 964 ASN A N 1
ATOM 559 C CA . ASN A 1 94 ? 34.527 -0.290 29.569 1.00 27.03 964 ASN A CA 1
ATOM 560 C C . ASN A 1 94 ? 33.755 0.947 29.143 1.00 25.77 964 ASN A C 1
ATOM 561 O O . ASN A 1 94 ? 32.839 1.350 29.863 1.00 25.41 964 ASN A O 1
ATOM 566 N N . ASN A 1 95 ? 34.091 1.551 28.000 1.00 22.43 965 ASN A N 1
ATOM 567 C CA . ASN A 1 95 ? 33.421 2.764 27.540 1.00 22.07 965 ASN A CA 1
ATOM 568 C C . ASN A 1 95 ? 32.594 2.412 26.311 1.00 19.00 965 ASN A C 1
ATOM 569 O O . ASN A 1 95 ? 33.145 2.303 25.207 1.00 21.89 965 ASN A O 1
ATOM 574 N N . PRO A 1 96 ? 31.285 2.177 26.442 1.00 22.13 966 PRO A N 1
ATOM 575 C CA . PRO A 1 96 ? 30.517 1.740 25.261 1.00 19.48 966 PRO A CA 1
ATOM 576 C C . PRO A 1 96 ? 30.399 2.813 24.204 1.00 18.64 966 PRO A C 1
ATOM 577 O O . PRO A 1 96 ? 30.212 2.486 23.023 1.00 21.87 966 PRO A O 1
ATOM 581 N N . VAL A 1 97 ? 30.496 4.078 24.607 1.00 19.17 967 VAL A N 1
ATOM 582 C CA . VAL A 1 97 ? 30.365 5.227 23.723 1.00 19.55 967 VAL A CA 1
ATOM 583 C C . VAL A 1 97 ? 31.251 6.309 24.313 1.00 19.35 967 VAL A C 1
ATOM 584 O O . VAL A 1 97 ? 31.468 6.356 25.530 1.00 19.30 967 VAL A O 1
ATOM 588 N N . THR A 1 98 ? 31.805 7.147 23.442 1.00 21.93 968 THR A N 1
ATOM 589 C CA . THR A 1 98 ? 32.521 8.342 23.864 1.00 20.16 968 THR A CA 1
ATOM 590 C C . THR A 1 98 ? 31.996 9.489 23.027 1.00 19.29 968 THR A C 1
ATOM 591 O O . THR A 1 98 ? 31.867 9.364 21.800 1.00 19.71 968 THR A O 1
ATOM 595 N N . VAL A 1 99 ? 31.657 10.589 23.684 1.00 21.20 969 VAL A N 1
ATOM 596 C CA . VAL A 1 99 ? 31.290 11.808 22.976 1.00 20.13 969 VAL A CA 1
ATOM 597 C C . VAL A 1 99 ? 32.484 12.756 23.062 1.00 23.97 969 VAL A C 1
ATOM 598 O O . VAL A 1 99 ? 33.005 13.024 24.156 1.00 23.49 969 VAL A O 1
ATOM 602 N N . ILE A 1 100 ? 32.963 13.195 21.902 1.00 21.80 970 ILE A N 1
ATOM 603 C CA . ILE A 1 100 ? 34.112 14.082 21.805 1.00 20.83 970 ILE A CA 1
ATOM 604 C C . ILE A 1 100 ? 33.549 15.475 21.559 1.00 22.12 970 ILE A C 1
ATOM 605 O O . ILE A 1 100 ? 33.129 15.802 20.438 1.00 23.48 970 ILE A O 1
ATOM 610 N N . ARG A 1 101 ? 33.542 16.286 22.619 1.00 22.04 971 ARG A N 1
ATOM 611 C CA . ARG A 1 101 ? 32.938 17.613 22.579 1.00 21.16 971 ARG A CA 1
ATOM 612 C C . ARG A 1 101 ? 33.867 18.604 21.904 1.00 23.53 971 ARG A C 1
ATOM 613 O O . ARG A 1 101 ? 35.075 18.621 22.167 1.00 22.86 971 ARG A O 1
ATOM 621 N N . GLY A 1 102 ? 33.292 19.437 21.033 1.00 22.94 972 GLY A N 1
ATOM 622 C CA . GLY A 1 102 ? 34.057 20.509 20.422 1.00 27.68 972 GLY A CA 1
ATOM 623 C C . GLY A 1 102 ? 35.053 20.064 19.382 1.00 28.64 972 GLY A C 1
ATOM 624 O O . GLY A 1 102 ? 36.001 20.796 19.083 1.00 25.95 972 GLY A O 1
ATOM 625 N N . LEU A 1 103 ? 34.858 18.882 18.798 1.00 22.13 973 LEU A N 1
ATOM 626 C CA . LEU A 1 103 ? 35.854 18.357 17.877 1.00 22.50 973 LEU A CA 1
ATOM 627 C C . LEU A 1 103 ? 35.980 19.228 16.629 1.00 25.35 973 LEU A C 1
ATOM 628 O O . LEU A 1 103 ? 37.092 19.536 16.182 1.00 25.50 973 LEU A O 1
ATOM 633 N N . ALA A 1 104 ? 34.851 19.627 16.041 1.00 23.20 974 ALA A N 1
ATOM 634 C CA . ALA A 1 104 ? 34.926 20.411 14.811 1.00 26.46 974 ALA A CA 1
ATOM 635 C C . ALA A 1 104 ? 35.587 21.761 15.061 1.00 26.70 974 ALA A C 1
ATOM 636 O O . ALA A 1 104 ? 36.410 22.212 14.254 1.00 29.52 974 ALA A O 1
ATOM 638 N N . GLY A 1 105 ? 35.252 22.405 16.183 1.00 26.96 975 GLY A N 1
ATOM 639 C CA . GLY A 1 105 ? 35.851 23.696 16.498 1.00 30.08 975 GLY A CA 1
ATOM 640 C C . GLY A 1 105 ? 37.334 23.598 16.801 1.00 31.92 975 GLY A C 1
ATOM 641 O O . GLY A 1 105 ? 38.116 24.461 16.396 1.00 31.32 975 GLY A O 1
ATOM 642 N N . ALA A 1 106 ? 37.747 22.530 17.495 1.00 26.01 976 ALA A N 1
ATOM 643 C CA . ALA A 1 106 ? 39.161 22.355 17.818 1.00 30.47 976 ALA A CA 1
ATOM 644 C C . ALA A 1 106 ? 39.996 22.192 16.557 1.00 28.70 976 ALA A C 1
ATOM 645 O O . ALA A 1 106 ? 41.144 22.651 16.496 1.00 31.62 976 ALA A O 1
ATOM 647 N N . LEU A 1 107 ? 39.456 21.497 15.558 1.00 26.91 977 LEU A N 1
ATOM 648 C CA . LEU A 1 107 ? 40.164 21.255 14.309 1.00 25.72 977 LEU A CA 1
ATOM 649 C C . LEU A 1 107 ? 39.903 22.321 13.255 1.00 26.15 977 LEU A C 1
ATOM 650 O O . LEU A 1 107 ? 40.477 22.240 12.160 1.00 30.16 977 LEU A O 1
ATOM 655 N N . LYS A 1 108 ? 39.043 23.302 13.550 1.00 25.24 978 LYS A N 1
ATOM 656 C CA . LYS A 1 108 ? 38.609 24.287 12.550 1.00 30.80 978 LYS A CA 1
ATOM 657 C C . LYS A 1 108 ? 38.053 23.591 11.311 1.00 33.29 978 LYS A C 1
ATOM 658 O O . LYS A 1 108 ? 38.323 23.971 10.163 1.00 31.20 978 LYS A O 1
ATOM 664 N N A LEU A 1 109 ? 37.310 22.515 11.557 0.50 28.64 979 LEU A N 1
ATOM 665 N N B LEU A 1 109 ? 37.230 22.573 11.546 0.50 28.66 979 LEU A N 1
ATOM 666 C CA A LEU A 1 109 ? 36.577 21.848 10.496 0.50 29.47 979 LEU A CA 1
ATOM 667 C CA B LEU A 1 109 ? 36.611 21.801 10.477 0.50 29.50 979 LEU A CA 1
ATOM 668 C C A LEU A 1 109 ? 35.483 22.776 9.988 0.50 29.36 979 LEU A C 1
ATOM 669 C C B LEU A 1 109 ? 35.367 22.533 9.966 0.50 29.84 979 LEU A C 1
ATOM 670 O O A LEU A 1 109 ? 34.774 23.411 10.774 0.50 30.85 979 LEU A O 1
ATOM 671 O O B LEU A 1 109 ? 34.432 22.790 10.734 0.50 32.62 979 LEU A O 1
ATOM 680 N N . ASP A 1 110 ? 35.357 22.878 8.672 1.00 28.32 980 ASP A N 1
ATOM 681 C CA . ASP A 1 110 ? 34.294 23.696 8.084 1.00 31.42 980 ASP A CA 1
ATOM 682 C C . ASP A 1 110 ? 33.053 22.830 7.903 1.00 31.26 980 ASP A C 1
ATOM 683 O O . ASP A 1 110 ? 32.857 22.201 6.862 1.00 28.67 980 ASP A O 1
ATOM 688 N N . LEU A 1 111 ? 32.194 22.811 8.933 1.00 28.13 981 LEU A N 1
ATOM 689 C CA . LEU A 1 111 ? 30.923 22.091 8.850 1.00 25.53 981 LEU A CA 1
ATOM 690 C C . LEU A 1 111 ? 30.013 22.640 7.754 1.00 28.71 981 LEU A C 1
ATOM 691 O O . LEU A 1 111 ? 29.121 21.923 7.276 1.00 25.66 981 LEU A O 1
ATOM 696 N N . GLY A 1 112 ? 30.210 23.897 7.352 1.00 27.65 982 GLY A N 1
ATOM 697 C CA . GLY A 1 112 ? 29.432 24.453 6.261 1.00 30.83 982 GLY A CA 1
ATOM 698 C C . GLY A 1 112 ? 29.540 23.672 4.966 1.00 31.59 982 GLY A C 1
ATOM 699 O O . GLY A 1 112 ? 28.617 23.720 4.153 1.00 28.42 982 GLY A O 1
ATOM 700 N N . LEU A 1 113 ? 30.640 22.943 4.759 1.00 25.48 983 LEU A N 1
ATOM 701 C CA . LEU A 1 113 ? 30.781 22.120 3.561 1.00 27.70 983 LEU A CA 1
ATOM 702 C C . LEU A 1 113 ? 29.749 21.003 3.506 1.00 26.74 983 LEU A C 1
ATOM 703 O O . LEU A 1 113 ? 29.555 20.395 2.448 1.00 26.40 983 LEU A O 1
ATOM 708 N N . PHE A 1 114 ? 29.102 20.697 4.630 1.00 25.30 984 PHE A N 1
ATOM 709 C CA . PHE A 1 114 ? 28.105 19.643 4.702 1.00 23.32 984 PHE A CA 1
ATOM 710 C C . PHE A 1 114 ? 26.715 20.201 4.962 1.00 22.73 984 PHE A C 1
ATOM 711 O O . PHE A 1 114 ? 25.786 19.433 5.220 1.00 24.16 984 PHE A O 1
ATOM 719 N N . SER A 1 115 ? 26.548 21.519 4.889 1.00 24.31 985 SER A N 1
ATOM 720 C CA . SER A 1 115 ? 25.231 22.106 5.056 1.00 24.08 985 SER A CA 1
ATOM 721 C C . SER A 1 115 ? 24.344 21.747 3.869 1.00 25.61 985 SER A C 1
ATOM 722 O O . SER A 1 115 ? 24.816 21.456 2.773 1.00 26.47 985 SER A O 1
ATOM 725 N N . THR A 1 116 ? 23.036 21.787 4.099 1.00 24.44 986 THR A N 1
ATOM 726 C CA . THR A 1 116 ? 22.108 21.448 3.026 1.00 27.04 986 THR A CA 1
ATOM 727 C C . THR A 1 116 ? 22.258 22.414 1.857 1.00 26.79 986 THR A C 1
ATOM 728 O O . THR A 1 116 ? 22.217 22.003 0.692 1.00 25.41 986 THR A O 1
ATOM 732 N N . LYS A 1 117 ? 22.484 23.694 2.149 1.00 31.60 987 LYS A N 1
ATOM 733 C CA . LYS A 1 117 ? 22.687 24.665 1.078 1.00 30.22 987 LYS A CA 1
ATOM 734 C C . LYS A 1 117 ? 23.884 24.290 0.211 1.00 29.51 987 LYS A C 1
ATOM 735 O O . LYS A 1 117 ? 23.813 24.351 -1.027 1.00 30.21 987 LYS A O 1
ATOM 741 N N . THR A 1 118 ? 24.991 23.885 0.839 1.00 27.93 988 THR A N 1
ATOM 742 C CA . THR A 1 118 ? 26.178 23.500 0.082 1.00 27.64 988 THR A CA 1
ATOM 743 C C . THR A 1 118 ? 25.932 22.214 -0.702 1.00 29.26 988 THR A C 1
ATOM 744 O O . THR A 1 118 ? 26.364 22.092 -1.855 1.00 27.97 988 THR A O 1
ATOM 748 N N . LEU A 1 119 ? 25.225 21.250 -0.098 1.00 25.31 989 LEU A N 1
ATOM 749 C CA . LEU A 1 119 ? 24.917 20.001 -0.793 1.00 27.71 989 LEU A CA 1
ATOM 750 C C . LEU A 1 119 ? 24.064 20.239 -2.031 1.00 30.45 989 LEU A C 1
ATOM 751 O O . LEU A 1 119 ? 24.292 19.615 -3.077 1.00 26.60 989 LEU A O 1
ATOM 756 N N . VAL A 1 120 ? 23.054 21.110 -1.922 1.00 26.58 990 VAL A N 1
ATOM 757 C CA . VAL A 1 120 ? 22.210 21.408 -3.082 1.00 30.25 990 VAL A CA 1
ATOM 758 C C . VAL A 1 120 ? 23.040 22.038 -4.190 1.00 34.37 990 VAL A C 1
ATOM 759 O O . VAL A 1 120 ? 22.909 21.675 -5.367 1.00 33.26 990 VAL A O 1
ATOM 763 N N . GLU A 1 121 ? 23.914 22.983 -3.837 1.00 28.88 991 GLU A N 1
ATOM 764 C CA . GLU A 1 121 ? 24.754 23.617 -4.853 1.00 31.74 991 GLU A CA 1
ATOM 765 C C . GLU A 1 121 ? 25.679 22.602 -5.512 1.00 37.75 991 GLU A C 1
ATOM 766 O O . GLU A 1 121 ? 25.885 22.638 -6.730 1.00 33.36 991 GLU A O 1
ATOM 772 N N . ALA A 1 122 ? 26.219 21.666 -4.727 1.00 34.13 992 ALA A N 1
ATOM 773 C CA . ALA A 1 122 ? 27.224 20.736 -5.235 1.00 31.88 992 ALA A CA 1
ATOM 774 C C . ALA A 1 122 ? 26.619 19.634 -6.102 1.00 33.37 992 ALA A C 1
ATOM 775 O O . ALA A 1 122 ? 27.139 19.342 -7.186 1.00 35.40 992 ALA A O 1
ATOM 777 N N . ASN A 1 123 ? 25.525 19.000 -5.648 1.00 31.10 993 ASN A N 1
ATOM 778 C CA . ASN A 1 123 ? 24.995 17.827 -6.349 1.00 30.78 993 ASN A CA 1
ATOM 779 C C . ASN A 1 123 ? 23.492 17.707 -6.101 1.00 32.11 993 ASN A C 1
ATOM 780 O O . ASN A 1 123 ? 23.010 16.802 -5.423 1.00 28.94 993 ASN A O 1
ATOM 785 N N . ASN A 1 124 ? 22.704 18.598 -6.709 1.00 29.46 994 ASN A N 1
ATOM 786 C CA . ASN A 1 124 ? 21.295 18.651 -6.336 1.00 30.72 994 ASN A CA 1
ATOM 787 C C . ASN A 1 124 ? 20.515 17.421 -6.788 1.00 28.00 994 ASN A C 1
ATOM 788 O O . ASN A 1 124 ? 19.454 17.140 -6.221 1.00 27.70 994 ASN A O 1
ATOM 793 N N . GLU A 1 125 ? 21.014 16.660 -7.765 1.00 28.76 995 GLU A N 1
ATOM 794 C CA . GLU A 1 125 ? 20.294 15.481 -8.239 1.00 26.11 995 GLU A CA 1
ATOM 795 C C . GLU A 1 125 ? 20.729 14.193 -7.547 1.00 28.94 995 GLU A C 1
ATOM 796 O O . GLU A 1 125 ? 20.201 13.121 -7.871 1.00 30.74 995 GLU A O 1
ATOM 802 N N . HIS A 1 126 ? 21.669 14.272 -6.610 1.00 27.24 996 HIS A N 1
ATOM 803 C CA . HIS A 1 126 ? 22.150 13.090 -5.897 1.00 26.19 996 HIS A CA 1
ATOM 804 C C . HIS A 1 126 ? 21.025 12.369 -5.155 1.00 25.82 996 HIS A C 1
ATOM 805 O O . HIS A 1 126 ? 20.083 12.987 -4.657 1.00 25.39 996 HIS A O 1
ATOM 812 N N . MET A 1 127 ? 21.142 11.036 -5.060 1.00 22.28 997 MET A N 1
ATOM 813 C CA . MET A 1 127 ? 20.078 10.218 -4.493 1.00 21.47 997 MET A CA 1
ATOM 814 C C . MET A 1 127 ? 20.070 10.296 -2.971 1.00 21.08 997 MET A C 1
ATOM 815 O O . MET A 1 127 ? 21.115 10.413 -2.326 1.00 26.46 997 MET A O 1
ATOM 820 N N . VAL A 1 128 ? 18.866 10.216 -2.417 1.00 23.05 998 VAL A N 1
ATOM 821 C CA . VAL A 1 128 ? 18.614 10.182 -0.978 1.00 22.13 998 VAL A CA 1
ATOM 822 C C . VAL A 1 128 ? 17.647 9.042 -0.710 1.00 26.83 998 VAL A C 1
ATOM 823 O O . VAL A 1 128 ? 16.589 8.965 -1.347 1.00 25.70 998 VAL A O 1
ATOM 827 N N . GLU A 1 129 ? 17.982 8.176 0.249 1.00 21.82 999 GLU A N 1
ATOM 828 C CA . GLU A 1 129 ? 17.082 7.103 0.658 1.00 24.23 999 GLU A CA 1
ATOM 829 C C . GLU A 1 129 ? 16.202 7.638 1.777 1.00 30.08 999 GLU A C 1
ATOM 830 O O . GLU A 1 129 ? 16.676 7.836 2.898 1.00 29.27 999 GLU A O 1
ATOM 836 N N . VAL A 1 130 ? 14.929 7.849 1.487 1.00 25.46 1000 VAL A N 1
ATOM 837 C CA . VAL A 1 130 ? 14.007 8.444 2.448 1.00 28.51 1000 VAL A CA 1
ATOM 838 C C . VAL A 1 130 ? 13.422 7.355 3.328 1.00 26.34 1000 VAL A C 1
ATOM 839 O O . VAL A 1 130 ? 12.983 6.308 2.838 1.00 24.43 1000 VAL A O 1
ATOM 843 N N . ARG A 1 131 ? 13.427 7.595 4.637 1.00 22.85 1001 ARG A N 1
ATOM 844 C CA . ARG A 1 131 ? 12.656 6.802 5.578 1.00 27.79 1001 ARG A CA 1
ATOM 845 C C . ARG A 1 131 ? 11.496 7.657 6.053 1.00 28.21 1001 ARG A C 1
ATOM 846 O O . ARG A 1 131 ? 11.708 8.735 6.622 1.00 26.97 1001 ARG A O 1
ATOM 854 N N . THR A 1 132 ? 10.282 7.188 5.799 1.00 29.52 1002 THR A N 1
ATOM 855 C CA . THR A 1 132 ? 9.076 7.893 6.204 1.00 30.16 1002 THR A CA 1
ATOM 856 C C . THR A 1 132 ? 8.619 7.304 7.529 1.00 29.04 1002 THR A C 1
ATOM 857 O O . THR A 1 132 ? 8.406 6.093 7.634 1.00 26.75 1002 THR A O 1
ATOM 861 N N . GLN A 1 133 ? 8.513 8.158 8.545 1.00 28.01 1003 GLN A N 1
ATOM 862 C CA . GLN A 1 133 ? 8.329 7.738 9.922 1.00 31.75 1003 GLN A CA 1
ATOM 863 C C . GLN A 1 133 ? 7.229 8.564 10.575 1.00 30.67 1003 GLN A C 1
ATOM 864 O O . GLN A 1 133 ? 6.765 9.568 10.032 1.00 30.08 1003 GLN A O 1
ATOM 870 N N . LEU A 1 134 ? 6.823 8.131 11.767 1.00 32.11 1004 LEU A N 1
ATOM 871 C CA . LEU A 1 134 ? 5.903 8.899 12.595 1.00 35.93 1004 LEU A CA 1
ATOM 872 C C . LEU A 1 134 ? 6.692 9.742 13.582 1.00 34.25 1004 LEU A C 1
ATOM 873 O O . LEU A 1 134 ? 7.679 9.276 14.160 1.00 33.55 1004 LEU A O 1
ATOM 878 N N . LEU A 1 135 ? 6.268 10.991 13.756 1.00 35.61 1005 LEU A N 1
ATOM 879 C CA . LEU A 1 135 ? 6.892 11.886 14.726 1.00 28.42 1005 LEU A CA 1
ATOM 880 C C . LEU A 1 135 ? 6.464 11.445 16.120 1.00 40.90 1005 LEU A C 1
ATOM 881 O O . LEU A 1 135 ? 5.306 11.628 16.507 1.00 44.43 1005 LEU A O 1
ATOM 886 N N . GLN A 1 136 ? 7.394 10.865 16.877 1.00 28.99 1006 GLN A N 1
ATOM 887 C CA . GLN A 1 136 ? 7.045 10.255 18.150 1.00 28.97 1006 GLN A CA 1
ATOM 888 C C . GLN A 1 136 ? 7.451 11.167 19.301 1.00 32.25 1006 GLN A C 1
ATOM 889 O O . GLN A 1 136 ? 8.372 11.971 19.161 1.00 30.69 1006 GLN A O 1
ATOM 895 N N . PRO A 1 137 ? 6.794 11.073 20.457 1.00 31.04 1007 PRO A N 1
ATOM 896 C CA . PRO A 1 137 ? 7.088 12.018 21.546 1.00 34.84 1007 PRO A CA 1
ATOM 897 C C . PRO A 1 137 ? 8.322 11.595 22.337 1.00 27.46 1007 PRO A C 1
ATOM 898 O O . PRO A 1 137 ? 8.420 10.454 22.795 1.00 27.90 1007 PRO A O 1
ATOM 902 N N . ALA A 1 138 ? 9.282 12.515 22.449 1.00 28.97 1008 ALA A N 1
ATOM 903 C CA . ALA A 1 138 ? 10.480 12.358 23.271 1.00 36.93 1008 ALA A CA 1
ATOM 904 C C . ALA A 1 138 ? 11.186 11.021 23.053 1.00 29.77 1008 ALA A C 1
ATOM 905 O O . ALA A 1 138 ? 11.615 10.731 21.932 1.00 31.18 1008 ALA A O 1
ATOM 907 N N . ASP A 1 139 ? 11.309 10.206 24.104 1.00 29.13 1009 ASP A N 1
ATOM 908 C CA . ASP A 1 139 ? 12.016 8.928 24.040 1.00 25.56 1009 ASP A CA 1
ATOM 909 C C . ASP A 1 139 ? 11.100 7.734 23.794 1.00 26.05 1009 ASP A C 1
ATOM 910 O O . ASP A 1 139 ? 11.558 6.589 23.882 1.00 29.67 1009 ASP A O 1
ATOM 915 N N . GLU A 1 140 ? 9.841 7.968 23.443 1.00 30.65 1010 GLU A N 1
ATOM 916 C CA . GLU A 1 140 ? 8.822 6.929 23.404 1.00 28.67 1010 GLU A CA 1
ATOM 917 C C . GLU A 1 140 ? 8.540 6.484 21.974 1.00 24.23 1010 GLU A C 1
ATOM 918 O O . GLU A 1 140 ? 8.871 7.171 21.011 1.00 28.28 1010 GLU A O 1
ATOM 924 N N . ASN A 1 141 ? 7.885 5.335 21.851 1.00 27.34 1011 ASN A N 1
ATOM 925 C CA . ASN A 1 141 ? 7.403 4.859 20.556 1.00 32.43 1011 ASN A CA 1
ATOM 926 C C . ASN A 1 141 ? 6.027 4.234 20.749 1.00 37.19 1011 ASN A C 1
ATOM 927 O O . ASN A 1 141 ? 5.900 3.191 21.397 1.00 31.95 1011 ASN A O 1
ATOM 932 N N . TRP A 1 142 ? 5.005 4.866 20.184 1.00 35.21 1012 TRP A N 1
ATOM 933 C CA . TRP A 1 142 ? 3.629 4.409 20.295 1.00 37.98 1012 TRP A CA 1
ATOM 934 C C . TRP A 1 142 ? 3.159 3.760 19.000 1.00 43.51 1012 TRP A C 1
ATOM 935 O O . TRP A 1 142 ? 3.670 4.047 17.914 1.00 38.35 1012 TRP A O 1
ATOM 946 N N A ASP A 1 143 ? 2.160 2.881 19.131 0.50 42.00 1013 ASP A N 1
ATOM 947 N N B ASP A 1 143 ? 2.168 2.878 19.123 0.50 42.00 1013 ASP A N 1
ATOM 948 C CA A ASP A 1 143 ? 1.470 2.362 17.963 0.50 42.77 1013 ASP A CA 1
ATOM 949 C CA B ASP A 1 143 ? 1.512 2.347 17.943 0.50 42.76 1013 ASP A CA 1
ATOM 950 C C A ASP A 1 143 ? 0.884 3.525 17.165 0.50 46.41 1013 ASP A C 1
ATOM 951 C C B ASP A 1 143 ? 0.836 3.490 17.182 0.50 46.40 1013 ASP A C 1
ATOM 952 O O A ASP A 1 143 ? 0.675 4.617 17.704 0.50 44.82 1013 ASP A O 1
ATOM 953 O O B ASP A 1 143 ? 0.519 4.531 17.766 0.50 44.83 1013 ASP A O 1
ATOM 962 N N . PRO A 1 144 ? 0.622 3.325 15.871 1.00 44.11 1014 PRO A N 1
ATOM 963 C CA . PRO A 1 144 ? 0.086 4.438 15.064 1.00 46.91 1014 PRO A CA 1
ATOM 964 C C . PRO A 1 144 ? -1.232 5.014 15.569 1.00 47.99 1014 PRO A C 1
ATOM 965 O O . PRO A 1 144 ? -1.542 6.168 15.244 1.00 53.96 1014 PRO A O 1
ATOM 969 N N . THR A 1 145 ? -2.003 4.274 16.364 1.00 45.80 1015 THR A N 1
ATOM 970 C CA . THR A 1 145 ? -3.234 4.798 16.945 1.00 50.84 1015 THR A CA 1
ATOM 971 C C . THR A 1 145 ? -3.015 5.537 18.262 1.00 51.50 1015 THR A C 1
ATOM 972 O O . THR A 1 145 ? -3.993 5.985 18.870 1.00 54.88 1015 THR A O 1
ATOM 976 N N . GLY A 1 146 ? -1.773 5.669 18.723 1.00 51.56 1016 GLY A N 1
ATOM 977 C CA . GLY A 1 146 ? -1.506 6.400 19.949 1.00 48.34 1016 GLY A CA 1
ATOM 978 C C . GLY A 1 146 ? -2.092 5.771 21.190 1.00 52.64 1016 GLY A C 1
ATOM 979 O O . GLY A 1 146 ? -2.417 6.486 22.144 1.00 58.15 1016 GLY A O 1
ATOM 980 N N . THR A 1 147 ? -2.222 4.446 21.211 1.00 47.23 1017 THR A N 1
ATOM 981 C CA . THR A 1 147 ? -2.883 3.730 22.295 1.00 46.22 1017 THR A CA 1
ATOM 982 C C . THR A 1 147 ? -1.905 3.155 23.311 1.00 53.13 1017 THR A C 1
ATOM 983 O O . THR A 1 147 ? -2.116 3.291 24.521 1.00 51.34 1017 THR A O 1
ATOM 987 N N . LYS A 1 148 ? -0.837 2.509 22.847 1.00 47.49 1018 LYS A N 1
ATOM 988 C CA . LYS A 1 148 ? 0.108 1.871 23.748 1.00 43.34 1018 LYS A CA 1
ATOM 989 C C . LYS A 1 148 ? 1.509 1.977 23.165 1.00 40.51 1018 LYS A C 1
ATOM 990 O O . LYS A 1 148 ? 1.692 2.187 21.963 1.00 42.19 1018 LYS A O 1
ATOM 996 N N . LYS A 1 149 ? 2.501 1.841 24.036 1.00 42.86 1019 LYS A N 1
ATOM 997 C CA . LYS A 1 149 ? 3.890 1.888 23.605 1.00 43.42 1019 LYS A CA 1
ATOM 998 C C . LYS A 1 149 ? 4.298 0.532 23.052 1.00 37.42 1019 LYS A C 1
ATOM 999 O O . LYS A 1 149 ? 4.002 -0.510 23.647 1.00 39.22 1019 LYS A O 1
ATOM 1005 N N . ILE A 1 150 ? 4.961 0.544 21.899 1.00 36.31 1020 ILE A N 1
ATOM 1006 C CA . ILE A 1 150 ? 5.367 -0.680 21.228 1.00 36.00 1020 ILE A CA 1
ATOM 1007 C C . ILE A 1 150 ? 6.812 -0.534 20.782 1.00 31.24 1020 ILE A C 1
ATOM 1008 O O . ILE A 1 150 ? 7.363 0.568 20.716 1.00 30.93 1020 ILE A O 1
ATOM 1013 N N . TRP A 1 151 ? 7.430 -1.674 20.487 1.00 33.32 1021 TRP A N 1
ATOM 1014 C CA . TRP A 1 151 ? 8.810 -1.660 20.038 1.00 32.10 1021 TRP A CA 1
ATOM 1015 C C . TRP A 1 151 ? 8.939 -1.457 18.538 1.00 28.45 1021 TRP A C 1
ATOM 1016 O O . TRP A 1 151 ? 9.969 -0.940 18.092 1.00 27.14 1021 TRP A O 1
ATOM 1027 N N . HIS A 1 152 ? 7.920 -1.794 17.749 1.00 30.15 1022 HIS A N 1
ATOM 1028 C CA . HIS A 1 152 ? 8.078 -1.692 16.302 1.00 31.58 1022 HIS A CA 1
ATOM 1029 C C . HIS A 1 152 ? 8.120 -0.236 15.857 1.00 33.54 1022 HIS A C 1
ATOM 1030 O O . HIS A 1 152 ? 7.249 0.568 16.211 1.00 32.11 1022 HIS A O 1
ATOM 1037 N N . CYS A 1 153 ? 9.127 0.095 15.052 1.00 29.85 1023 CYS A N 1
ATOM 1038 C CA . CYS A 1 153 ? 9.390 1.465 14.631 1.00 31.17 1023 CYS A CA 1
ATOM 1039 C C . CYS A 1 153 ? 9.095 1.574 13.137 1.00 33.72 1023 CYS A C 1
ATOM 1040 O O . CYS A 1 153 ? 9.866 1.073 12.316 1.00 33.82 1023 CYS A O 1
ATOM 1043 N N A GLU A 1 154 ? 7.987 2.229 12.791 0.50 36.78 1024 GLU A N 1
ATOM 1044 N N B GLU A 1 154 ? 7.984 2.226 12.794 0.50 36.78 1024 GLU A N 1
ATOM 1045 C CA A GLU A 1 154 ? 7.590 2.361 11.390 0.50 37.75 1024 GLU A CA 1
ATOM 1046 C CA B GLU A 1 154 ? 7.601 2.372 11.393 0.50 37.75 1024 GLU A CA 1
ATOM 1047 C C A GLU A 1 154 ? 8.595 3.232 10.646 0.50 31.97 1024 GLU A C 1
ATOM 1048 C C B GLU A 1 154 ? 8.616 3.233 10.656 0.50 31.96 1024 GLU A C 1
ATOM 1049 O O A GLU A 1 154 ? 8.843 4.375 11.042 0.50 33.10 1024 GLU A O 1
ATOM 1050 O O B GLU A 1 154 ? 8.894 4.365 11.061 0.50 33.10 1024 GLU A O 1
ATOM 1061 N N . SER A 1 155 ? 9.165 2.699 9.561 1.00 33.41 1025 SER A N 1
ATOM 1062 C CA . SER A 1 155 ? 10.224 3.409 8.836 1.00 28.74 1025 SER A CA 1
ATOM 1063 C C . SER A 1 155 ? 10.294 2.852 7.407 1.00 33.77 1025 SER A C 1
ATOM 1064 O O . SER A 1 155 ? 11.114 1.983 7.116 1.00 35.41 1025 SER A O 1
ATOM 1067 N N . ASN A 1 156 ? 9.455 3.394 6.523 1.00 33.47 1026 ASN A N 1
ATOM 1068 C CA . ASN A 1 156 ? 9.274 2.861 5.177 1.00 34.91 1026 ASN A CA 1
ATOM 1069 C C . ASN A 1 156 ? 10.144 3.586 4.153 1.00 29.16 1026 ASN A C 1
ATOM 1070 O O . ASN A 1 156 ? 10.383 4.790 4.248 1.00 26.98 1026 ASN A O 1
ATOM 1075 N N . ARG A 1 157 ? 10.602 2.827 3.157 1.00 28.62 1027 ARG A N 1
ATOM 1076 C CA . ARG A 1 157 ? 11.645 3.269 2.240 1.00 26.11 1027 ARG A CA 1
ATOM 1077 C C . ARG A 1 157 ? 11.074 3.892 0.968 1.00 31.50 1027 ARG A C 1
ATOM 1078 O O . ARG A 1 157 ? 10.060 3.435 0.431 1.00 31.81 1027 ARG A O 1
ATOM 1086 N N . SER A 1 158 ? 11.750 4.932 0.493 1.00 25.74 1028 SER A N 1
ATOM 1087 C CA . SER A 1 158 ? 11.539 5.529 -0.825 1.00 28.10 1028 SER A CA 1
ATOM 1088 C C . SER A 1 158 ? 12.835 6.238 -1.201 1.00 26.47 1028 SER A C 1
ATOM 1089 O O . SER A 1 158 ? 13.788 6.267 -0.421 1.00 26.45 1028 SER A O 1
ATOM 1092 N N . HIS A 1 159 ? 12.882 6.813 -2.403 1.00 22.10 1029 HIS A N 1
ATOM 1093 C CA . HIS A 1 159 ? 14.096 7.494 -2.834 1.00 21.49 1029 HIS A CA 1
ATOM 1094 C C . HIS A 1 159 ? 13.749 8.808 -3.507 1.00 29.41 1029 HIS A C 1
ATOM 1095 O O . HIS A 1 159 ? 12.770 8.887 -4.257 1.00 29.14 1029 HIS A O 1
ATOM 1102 N N . THR A 1 160 ? 14.554 9.832 -3.235 1.00 24.67 1030 THR A N 1
ATOM 1103 C CA . THR A 1 160 ? 14.343 11.167 -3.780 1.00 24.16 1030 THR A CA 1
ATOM 1104 C C . THR A 1 160 ? 15.709 11.746 -4.148 1.00 23.32 1030 THR A C 1
ATOM 1105 O O . THR A 1 160 ? 16.722 11.036 -4.186 1.00 24.46 1030 THR A O 1
ATOM 1109 N N . THR A 1 161 ? 15.747 13.045 -4.417 1.00 22.27 1031 THR A N 1
ATOM 1110 C CA . THR A 1 161 ? 16.985 13.758 -4.682 1.00 24.97 1031 THR A CA 1
ATOM 1111 C C . THR A 1 161 ? 17.333 14.661 -3.509 1.00 22.64 1031 THR A C 1
ATOM 1112 O O . THR A 1 161 ? 16.482 15.010 -2.690 1.00 27.93 1031 THR A O 1
ATOM 1116 N N . ILE A 1 162 ? 18.601 15.062 -3.459 1.00 24.73 1032 ILE A N 1
ATOM 1117 C CA . ILE A 1 162 ? 19.007 16.068 -2.480 1.00 24.34 1032 ILE A CA 1
ATOM 1118 C C . ILE A 1 162 ? 18.172 17.330 -2.645 1.00 30.32 1032 ILE A C 1
ATOM 1119 O O . ILE A 1 162 ? 17.682 17.903 -1.665 1.00 25.11 1032 ILE A O 1
ATOM 1124 N N . ALA A 1 163 ? 17.968 17.769 -3.889 1.00 27.02 1033 ALA A N 1
ATOM 1125 C CA . ALA A 1 163 ? 17.202 18.993 -4.092 1.00 27.79 1033 ALA A CA 1
ATOM 1126 C C . ALA A 1 163 ? 15.821 18.886 -3.462 1.00 27.26 1033 ALA A C 1
ATOM 1127 O O . ALA A 1 163 ? 15.352 19.824 -2.803 1.00 27.61 1033 ALA A O 1
ATOM 1129 N N . LYS A 1 164 ? 15.163 17.743 -3.630 1.00 25.93 1034 LYS A N 1
ATOM 1130 C CA . LYS A 1 164 ? 13.795 17.622 -3.155 1.00 24.80 1034 LYS A CA 1
ATOM 1131 C C . LYS A 1 164 ? 13.740 17.384 -1.650 1.00 27.71 1034 LYS A C 1
ATOM 1132 O O . LYS A 1 164 ? 12.848 17.910 -0.972 1.00 27.58 1034 LYS A O 1
ATOM 1138 N N . TYR A 1 165 ? 14.680 16.613 -1.096 1.00 24.49 1035 TYR A N 1
ATOM 1139 C CA . TYR A 1 165 ? 14.688 16.501 0.361 1.00 22.57 1035 TYR A CA 1
ATOM 1140 C C . TYR A 1 165 ? 15.020 17.841 1.008 1.00 21.15 1035 TYR A C 1
ATOM 1141 O O . TYR A 1 165 ? 14.426 18.200 2.032 1.00 27.92 1035 TYR A O 1
ATOM 1150 N N . ALA A 1 166 ? 15.980 18.577 0.437 1.00 24.15 1036 ALA A N 1
ATOM 1151 C CA . ALA A 1 166 ? 16.324 19.902 0.954 1.00 25.00 1036 ALA A CA 1
ATOM 1152 C C . ALA A 1 166 ? 15.109 20.815 1.010 1.00 31.66 1036 ALA A C 1
ATOM 1153 O O . ALA A 1 166 ? 14.923 21.542 1.990 1.00 29.81 1036 ALA A O 1
ATOM 1155 N N . GLN A 1 167 ? 14.282 20.812 -0.042 1.00 32.56 1037 GLN A N 1
ATOM 1156 C CA . GLN A 1 167 ? 13.065 21.621 -0.009 1.00 36.12 1037 GLN A CA 1
ATOM 1157 C C . GLN A 1 167 ? 12.168 21.214 1.150 1.00 31.88 1037 GLN A C 1
ATOM 1158 O O . GLN A 1 167 ? 11.604 22.073 1.843 1.00 31.66 1037 GLN A O 1
ATOM 1164 N N . TYR A 1 168 ? 12.031 19.904 1.379 1.00 28.21 1038 TYR A N 1
ATOM 1165 C CA . TYR A 1 168 ? 11.201 19.424 2.478 1.00 29.06 1038 TYR A CA 1
ATOM 1166 C C . TYR A 1 168 ? 11.790 19.826 3.828 1.00 31.37 1038 TYR A C 1
ATOM 1167 O O . TYR A 1 168 ? 11.073 20.293 4.722 1.00 31.14 1038 TYR A O 1
ATOM 1176 N N . GLN A 1 169 ? 13.100 19.623 4.001 1.00 28.09 1039 GLN A N 1
ATOM 1177 C CA . GLN A 1 169 ? 13.750 19.970 5.263 1.00 24.84 1039 GLN A CA 1
ATOM 1178 C C . GLN A 1 169 ? 13.596 21.461 5.565 1.00 26.76 1039 GLN A C 1
ATOM 1179 O O . GLN A 1 169 ? 13.332 21.845 6.711 1.00 28.77 1039 GLN A O 1
ATOM 1185 N N . ALA A 1 170 ? 13.740 22.311 4.543 1.00 27.90 1040 ALA A N 1
ATOM 1186 C CA . ALA A 1 170 ? 13.583 23.751 4.741 1.00 28.76 1040 ALA A CA 1
ATOM 1187 C C . ALA A 1 170 ? 12.129 24.121 5.010 1.00 34.24 1040 ALA A C 1
ATOM 1188 O O . ALA A 1 170 ? 11.846 24.964 5.873 1.00 32.98 1040 ALA A O 1
ATOM 1190 N N . SER A 1 171 ? 11.189 23.505 4.288 1.00 31.19 1041 SER A N 1
ATOM 1191 C CA . SER A 1 171 ? 9.784 23.824 4.510 1.00 33.61 1041 SER A CA 1
ATOM 1192 C C . SER A 1 171 ? 9.316 23.321 5.872 1.00 42.86 1041 SER A C 1
ATOM 1193 O O . SER A 1 171 ? 8.517 23.987 6.543 1.00 39.52 1041 SER A O 1
ATOM 1196 N N . SER A 1 172 ? 9.817 22.158 6.306 1.00 32.09 1042 SER A N 1
ATOM 1197 C CA . SER A 1 172 ? 9.527 21.677 7.654 1.00 33.23 1042 SER A CA 1
ATOM 1198 C C . SER A 1 172 ? 9.924 22.717 8.687 1.00 32.65 1042 SER A C 1
ATOM 1199 O O . SER A 1 172 ? 9.173 22.997 9.631 1.00 37.12 1042 SER A O 1
ATOM 1202 N N . PHE A 1 173 ? 11.099 23.322 8.510 1.00 31.14 1043 PHE A N 1
ATOM 1203 C CA . PHE A 1 173 ? 11.567 24.288 9.495 1.00 31.80 1043 PHE A CA 1
ATOM 1204 C C . PHE A 1 173 ? 10.721 25.560 9.480 1.00 41.09 1043 PHE A C 1
ATOM 1205 O O . PHE A 1 173 ? 10.388 26.105 10.542 1.00 37.85 1043 PHE A O 1
ATOM 1213 N N . GLN A 1 174 ? 10.353 26.046 8.290 1.00 38.46 1044 GLN A N 1
ATOM 1214 C CA . GLN A 1 174 ? 9.522 27.248 8.215 1.00 40.72 1044 GLN A CA 1
ATOM 1215 C C . GLN A 1 174 ? 8.154 27.008 8.843 1.00 42.45 1044 GLN A C 1
ATOM 1216 O O . GLN A 1 174 ? 7.621 27.874 9.549 1.00 43.92 1044 GLN A O 1
ATOM 1222 N N . GLU A 1 175 ? 7.584 25.827 8.609 1.00 36.29 1045 GLU A N 1
ATOM 1223 C CA . GLU A 1 175 ? 6.285 25.489 9.178 1.00 46.67 1045 GLU A CA 1
ATOM 1224 C C . GLU A 1 175 ? 6.315 25.538 10.701 1.00 55.03 1045 GLU A C 1
ATOM 1225 O O . GLU A 1 175 ? 5.370 26.025 11.334 1.00 55.74 1045 GLU A O 1
ATOM 1231 N N . SER A 1 176 ? 7.399 25.049 11.310 1.00 48.30 1046 SER A N 1
ATOM 1232 C CA . SER A 1 176 ? 7.490 25.058 12.766 1.00 48.86 1046 SER A CA 1
ATOM 1233 C C . SER A 1 176 ? 7.708 26.466 13.305 1.00 55.85 1046 SER A C 1
ATOM 1234 O O . SER A 1 176 ? 7.255 26.781 14.413 1.00 57.66 1046 SER A O 1
ATOM 1237 N N . LEU A 1 177 ? 8.416 27.312 12.550 1.00 50.90 1047 LEU A N 1
ATOM 1238 C CA . LEU A 1 177 ? 8.597 28.708 12.928 1.00 57.33 1047 LEU A CA 1
ATOM 1239 C C . LEU A 1 177 ? 7.272 29.452 13.060 1.00 65.53 1047 LEU A C 1
ATOM 1240 O O . LEU A 1 177 ? 7.213 30.471 13.758 1.00 66.03 1047 LEU A O 1
ATOM 1245 N N . ARG A 1 178 ? 6.215 28.974 12.401 1.00 65.30 1048 ARG A N 1
ATOM 1246 C CA . ARG A 1 178 ? 4.868 29.519 12.573 1.00 68.90 1048 ARG A CA 1
ATOM 1247 C C . ARG A 1 178 ? 4.167 28.968 13.813 1.00 70.43 1048 ARG A C 1
ATOM 1248 O O . ARG A 1 178 ? 2.968 28.681 13.779 1.00 72.85 1048 ARG A O 1
ATOM 1250 N N . GLU A 1 179 ? 4.914 28.788 14.908 1.00 72.60 1049 GLU A N 1
ATOM 1251 C CA . GLU A 1 179 ? 4.401 28.367 16.211 1.00 74.96 1049 GLU A CA 1
ATOM 1252 C C . GLU A 1 179 ? 3.830 26.948 16.211 1.00 80.12 1049 GLU A C 1
ATOM 1253 O O . GLU A 1 179 ? 3.538 26.404 17.282 1.00 79.96 1049 GLU A O 1
ATOM 1255 N N . GLU A 1 180 ? 3.676 26.338 15.036 1.00 74.75 1050 GLU A N 1
ATOM 1256 C CA . GLU A 1 180 ? 3.216 24.952 14.930 1.00 73.34 1050 GLU A CA 1
ATOM 1257 C C . GLU A 1 180 ? 3.416 24.412 13.514 1.00 69.30 1050 GLU A C 1
ATOM 1258 O O . GLU A 1 180 ? 3.527 23.201 13.306 1.00 65.90 1050 GLU A O 1
ATOM 1260 N N . PRO A 1 208 ? -2.435 9.726 16.281 1.00 63.72 1078 PRO A N 1
ATOM 1261 C CA . PRO A 1 208 ? -2.503 11.082 15.734 1.00 65.24 1078 PRO A CA 1
ATOM 1262 C C . PRO A 1 208 ? -1.129 11.746 15.666 1.00 63.35 1078 PRO A C 1
ATOM 1263 O O . PRO A 1 208 ? -0.942 12.840 16.206 1.00 62.88 1078 PRO A O 1
ATOM 1267 N N . PHE A 1 209 ? -0.180 11.085 15.010 1.00 57.41 1079 PHE A N 1
ATOM 1268 C CA . PHE A 1 209 ? 1.184 11.574 14.893 1.00 50.13 1079 PHE A CA 1
ATOM 1269 C C . PHE A 1 209 ? 1.435 12.116 13.493 1.00 51.09 1079 PHE A C 1
ATOM 1270 O O . PHE A 1 209 ? 0.920 11.581 12.505 1.00 52.13 1079 PHE A O 1
ATOM 1278 N N . LYS A 1 210 ? 2.222 13.185 13.420 1.00 48.70 1080 LYS A N 1
ATOM 1279 C CA . LYS A 1 210 ? 2.642 13.721 12.134 1.00 47.80 1080 LYS A CA 1
ATOM 1280 C C . LYS A 1 210 ? 3.533 12.711 11.420 1.00 48.09 1080 LYS A C 1
ATOM 1281 O O . LYS A 1 210 ? 4.266 11.943 12.049 1.00 41.09 1080 LYS A O 1
ATOM 1287 N N . THR A 1 211 ? 3.443 12.692 10.092 1.00 38.82 1081 THR A N 1
ATOM 1288 C CA . THR A 1 211 ? 4.376 11.934 9.271 1.00 37.65 1081 THR A CA 1
ATOM 1289 C C . THR A 1 211 ? 5.600 12.801 8.996 1.00 33.51 1081 THR A C 1
ATOM 1290 O O . THR A 1 211 ? 5.466 13.981 8.658 1.00 37.57 1081 THR A O 1
ATOM 1294 N N . ILE A 1 212 ? 6.794 12.226 9.154 1.00 29.84 1082 ILE A N 1
ATOM 1295 C CA . ILE A 1 212 ? 8.029 12.934 8.853 1.00 26.85 1082 ILE A CA 1
ATOM 1296 C C . ILE A 1 212 ? 8.880 12.087 7.914 1.00 26.68 1082 ILE A C 1
ATOM 1297 O O . ILE A 1 212 ? 8.670 10.882 7.757 1.00 29.57 1082 ILE A O 1
ATOM 1302 N N . LYS A 1 213 ? 9.865 12.738 7.301 1.00 27.49 1083 LYS A N 1
ATOM 1303 C CA . LYS A 1 213 ? 10.749 12.081 6.349 1.00 28.32 1083 LYS A CA 1
ATOM 1304 C C . LYS A 1 213 ? 12.199 12.312 6.745 1.00 25.34 1083 LYS A C 1
ATOM 1305 O O . LYS A 1 213 ? 12.604 13.449 7.024 1.00 25.15 1083 LYS A O 1
ATOM 1311 N N . PHE A 1 214 ? 12.967 11.222 6.762 1.00 24.30 1084 PHE A N 1
ATOM 1312 C CA . PHE A 1 214 ? 14.366 11.184 7.175 1.00 24.98 1084 PHE A CA 1
ATOM 1313 C C . PHE A 1 214 ? 15.209 10.888 5.935 1.00 21.95 1084 PHE A C 1
ATOM 1314 O O . PHE A 1 214 ? 15.046 9.832 5.315 1.00 23.94 1084 PHE A O 1
ATOM 1322 N N . GLY A 1 215 ? 16.103 11.813 5.573 1.00 21.83 1085 GLY A N 1
ATOM 1323 C CA . GLY A 1 215 ? 16.982 11.574 4.435 1.00 23.23 1085 GLY A CA 1
ATOM 1324 C C . GLY A 1 215 ? 18.226 10.788 4.812 1.00 24.79 1085 GLY A C 1
ATOM 1325 O O . GLY A 1 215 ? 19.081 11.305 5.534 1.00 25.84 1085 GLY A O 1
ATOM 1326 N N . THR A 1 216 ? 18.356 9.547 4.337 1.00 21.08 1086 THR A N 1
ATOM 1327 C CA . THR A 1 216 ? 19.404 8.652 4.813 1.00 24.04 1086 THR A CA 1
ATOM 1328 C C . THR A 1 216 ? 20.323 8.203 3.682 1.00 25.11 1086 THR A C 1
ATOM 1329 O O . THR A 1 216 ? 19.987 8.298 2.492 1.00 23.06 1086 THR A O 1
ATOM 1333 N N . ASN A 1 217 ? 21.499 7.718 4.091 1.00 22.89 1087 ASN A N 1
ATOM 1334 C CA . ASN A 1 217 ? 22.399 6.931 3.237 1.00 24.48 1087 ASN A CA 1
ATOM 1335 C C . ASN A 1 217 ? 22.774 7.675 1.961 1.00 31.34 1087 ASN A C 1
ATOM 1336 O O . ASN A 1 217 ? 22.791 7.106 0.863 1.00 25.69 1087 ASN A O 1
ATOM 1341 N N . ILE A 1 218 ? 23.082 8.956 2.101 1.00 27.02 1088 ILE A N 1
ATOM 1342 C CA . ILE A 1 218 ? 23.503 9.758 0.960 1.00 25.43 1088 ILE A CA 1
ATOM 1343 C C . ILE A 1 218 ? 24.977 9.474 0.701 1.00 22.85 1088 ILE A C 1
ATOM 1344 O O . ILE A 1 218 ? 25.830 9.676 1.572 1.00 24.51 1088 ILE A O 1
ATOM 1349 N N . ASP A 1 219 ? 25.275 8.973 -0.499 1.00 22.89 1089 ASP A N 1
ATOM 1350 C CA . ASP A 1 219 ? 26.570 8.373 -0.795 1.00 23.13 1089 ASP A CA 1
ATOM 1351 C C . ASP A 1 219 ? 27.596 9.461 -1.094 1.00 26.70 1089 ASP A C 1
ATOM 1352 O O . ASP A 1 219 ? 27.562 10.075 -2.168 1.00 27.75 1089 ASP A O 1
ATOM 1357 N N . LEU A 1 220 ? 28.539 9.680 -0.173 1.00 24.44 1090 LEU A N 1
ATOM 1358 C CA . LEU A 1 220 ? 29.607 10.665 -0.372 1.00 23.41 1090 LEU A CA 1
ATOM 1359 C C . LEU A 1 220 ? 30.933 9.995 -0.733 1.00 29.20 1090 LEU A C 1
ATOM 1360 O O . LEU A 1 220 ? 32.009 10.457 -0.341 1.00 29.26 1090 LEU A O 1
ATOM 1365 N N . SER A 1 221 ? 30.887 8.900 -1.487 1.00 28.02 1091 SER A N 1
ATOM 1366 C CA . SER A 1 221 ? 32.099 8.169 -1.842 1.00 30.20 1091 SER A CA 1
ATOM 1367 C C . SER A 1 221 ? 32.811 8.712 -3.078 1.00 33.37 1091 SER A C 1
ATOM 1368 O O . SER A 1 221 ? 34.012 8.466 -3.225 1.00 32.29 1091 SER A O 1
ATOM 1371 N N . ASP A 1 222 ? 32.121 9.439 -3.956 1.00 27.29 1092 ASP A N 1
ATOM 1372 C CA . ASP A 1 222 ? 32.714 9.864 -5.234 1.00 29.72 1092 ASP A CA 1
ATOM 1373 C C . ASP A 1 222 ? 33.523 11.131 -5.001 1.00 31.09 1092 ASP A C 1
ATOM 1374 O O . ASP A 1 222 ? 32.965 12.220 -4.839 1.00 33.22 1092 ASP A O 1
ATOM 1379 N N . ASP A 1 223 ? 34.852 10.992 -5.002 1.00 32.76 1093 ASP A N 1
ATOM 1380 C CA . ASP A 1 223 ? 35.729 12.122 -4.716 1.00 36.12 1093 ASP A CA 1
ATOM 1381 C C . ASP A 1 223 ? 35.681 13.201 -5.796 1.00 38.80 1093 ASP A C 1
ATOM 1382 O O . ASP A 1 223 ? 36.124 14.327 -5.545 1.00 40.82 1093 ASP A O 1
ATOM 1387 N N . LYS A 1 224 ? 35.146 12.895 -6.984 1.00 37.13 1094 LYS A N 1
ATOM 1388 C CA . LYS A 1 224 ? 35.007 13.925 -8.007 1.00 39.79 1094 LYS A CA 1
ATOM 1389 C C . LYS A 1 224 ? 33.713 14.712 -7.852 1.00 43.49 1094 LYS A C 1
ATOM 1390 O O . LYS A 1 224 ? 33.572 15.766 -8.472 1.00 45.01 1094 LYS A O 1
ATOM 1396 N N . LYS A 1 225 ? 32.758 14.215 -7.064 1.00 36.50 1095 LYS A N 1
ATOM 1397 C CA . LYS A 1 225 ? 31.570 14.995 -6.732 1.00 29.72 1095 LYS A CA 1
ATOM 1398 C C . LYS A 1 225 ? 31.648 15.673 -5.365 1.00 31.01 1095 LYS A C 1
ATOM 1399 O O . LYS A 1 225 ? 30.916 16.643 -5.124 1.00 32.12 1095 LYS A O 1
ATOM 1405 N N . TRP A 1 226 ? 32.518 15.195 -4.478 1.00 31.85 1096 TRP A N 1
ATOM 1406 C CA . TRP A 1 226 ? 32.546 15.642 -3.090 1.00 28.23 1096 TRP A CA 1
ATOM 1407 C C . TRP A 1 226 ? 33.967 15.975 -2.656 1.00 27.58 1096 TRP A C 1
ATOM 1408 O O . TRP A 1 226 ? 34.319 15.796 -1.491 1.00 28.24 1096 TRP A O 1
ATOM 1419 N N . LYS A 1 227 ? 34.788 16.485 -3.583 1.00 30.47 1097 LYS A N 1
ATOM 1420 C CA . LYS A 1 227 ? 36.215 16.666 -3.316 1.00 32.41 1097 LYS A CA 1
ATOM 1421 C C . LYS A 1 227 ? 36.468 17.511 -2.070 1.00 33.22 1097 LYS A C 1
ATOM 1422 O O . LYS A 1 227 ? 37.314 17.167 -1.237 1.00 34.09 1097 LYS A O 1
ATOM 1428 N N . LEU A 1 228 ? 35.772 18.644 -1.937 1.00 31.39 1098 LEU A N 1
ATOM 1429 C CA . LEU A 1 228 ? 36.047 19.537 -0.817 1.00 31.29 1098 LEU A CA 1
ATOM 1430 C C . LEU A 1 228 ? 35.568 18.929 0.491 1.00 31.08 1098 LEU A C 1
ATOM 1431 O O . LEU A 1 228 ? 36.238 19.056 1.522 1.00 31.15 1098 LEU A O 1
ATOM 1436 N N . GLN A 1 229 ? 34.403 18.280 0.458 1.00 29.27 1099 GLN A N 1
ATOM 1437 C CA . GLN A 1 229 ? 33.876 17.600 1.641 1.00 26.55 1099 GLN A CA 1
ATOM 1438 C C . GLN A 1 229 ? 34.846 16.536 2.143 1.00 25.89 1099 GLN A C 1
ATOM 1439 O O . GLN A 1 229 ? 35.176 16.483 3.339 1.00 27.80 1099 GLN A O 1
ATOM 1445 N N . LEU A 1 230 ? 35.298 15.657 1.246 1.00 27.06 1100 LEU A N 1
ATOM 1446 C CA . LEU A 1 230 ? 36.142 14.554 1.687 1.00 30.40 1100 LEU A CA 1
ATOM 1447 C C . LEU A 1 230 ? 37.510 15.055 2.130 1.00 30.71 1100 LEU A C 1
ATOM 1448 O O . LEU A 1 230 ? 38.087 14.534 3.091 1.00 29.71 1100 LEU A O 1
ATOM 1453 N N . HIS A 1 231 ? 38.042 16.083 1.465 1.00 31.37 1101 HIS A N 1
ATOM 1454 C CA . HIS A 1 231 ? 39.325 16.625 1.902 1.00 27.98 1101 HIS A CA 1
ATOM 1455 C C . HIS A 1 231 ? 39.240 17.177 3.319 1.00 27.89 1101 HIS A C 1
ATOM 1456 O O . HIS A 1 231 ? 40.199 17.078 4.096 1.00 31.09 1101 HIS A O 1
ATOM 1463 N N . GLU A 1 232 ? 38.100 17.773 3.669 1.00 27.38 1102 GLU A N 1
ATOM 1464 C CA . GLU A 1 232 ? 37.938 18.337 5.000 1.00 29.02 1102 GLU A CA 1
ATOM 1465 C C . GLU A 1 232 ? 38.094 17.274 6.085 1.00 28.28 1102 GLU A C 1
ATOM 1466 O O . GLU A 1 232 ? 38.601 17.567 7.170 1.00 28.43 1102 GLU A O 1
ATOM 1472 N N . LEU A 1 233 ? 37.686 16.038 5.802 1.00 27.74 1103 LEU A N 1
ATOM 1473 C CA . LEU A 1 233 ? 37.754 14.971 6.797 1.00 28.30 1103 LEU A CA 1
ATOM 1474 C C . LEU A 1 233 ? 39.158 14.391 6.953 1.00 32.85 1103 LEU A C 1
ATOM 1475 O O . LEU A 1 233 ? 39.406 13.634 7.906 1.00 27.45 1103 LEU A O 1
ATOM 1480 N N . THR A 1 234 ? 40.089 14.738 6.057 1.00 29.31 1104 THR A N 1
ATOM 1481 C CA . THR A 1 234 ? 41.479 14.353 6.265 1.00 31.39 1104 THR A CA 1
ATOM 1482 C C . THR A 1 234 ? 42.128 15.108 7.418 1.00 30.53 1104 THR A C 1
ATOM 1483 O O . THR A 1 234 ? 43.226 14.730 7.842 1.00 32.59 1104 THR A O 1
ATOM 1487 N N . LYS A 1 235 ? 41.485 16.162 7.938 1.00 31.25 1105 LYS A N 1
ATOM 1488 C CA . LYS A 1 235 ? 41.998 16.875 9.098 1.00 30.74 1105 LYS A CA 1
ATOM 1489 C C . LYS A 1 235 ? 41.768 16.124 10.401 1.00 28.27 1105 LYS A C 1
ATOM 1490 O O . LYS A 1 235 ? 42.299 16.533 11.438 1.00 30.11 1105 LYS A O 1
ATOM 1496 N N . LEU A 1 236 ? 40.986 15.050 10.372 1.00 27.96 1106 LEU A N 1
ATOM 1497 C CA . LEU A 1 236 ? 40.696 14.307 11.587 1.00 29.02 1106 LEU A CA 1
ATOM 1498 C C . LEU A 1 236 ? 41.927 13.527 12.047 1.00 24.63 1106 LEU A C 1
ATOM 1499 O O . LEU A 1 236 ? 42.778 13.158 11.232 1.00 28.38 1106 LEU A O 1
ATOM 1504 N N . PRO A 1 237 ? 42.034 13.240 13.344 1.00 24.85 1107 PRO A N 1
ATOM 1505 C CA . PRO A 1 237 ? 43.093 12.339 13.811 1.00 26.51 1107 PRO A CA 1
ATOM 1506 C C . PRO A 1 237 ? 42.919 10.945 13.231 1.00 27.44 1107 PRO A C 1
ATOM 1507 O O . PRO A 1 237 ? 41.809 10.527 12.896 1.00 25.67 1107 PRO A O 1
ATOM 1511 N N . ALA A 1 238 ? 44.031 10.212 13.136 1.00 28.02 1108 ALA A N 1
ATOM 1512 C CA . ALA A 1 238 ? 44.031 8.974 12.353 1.00 27.22 1108 ALA A CA 1
ATOM 1513 C C . ALA A 1 238 ? 42.993 7.973 12.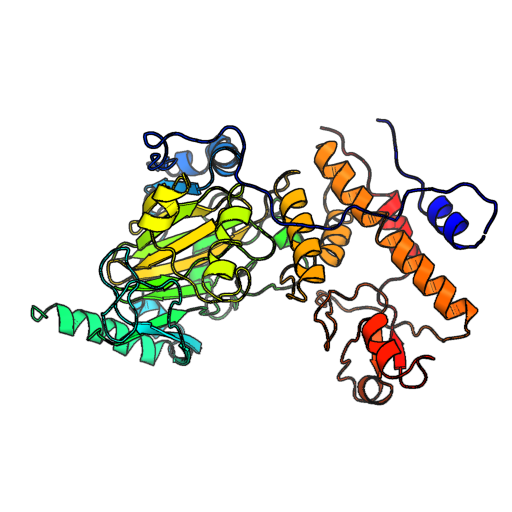857 1.00 27.36 1108 ALA A C 1
ATOM 1514 O O . ALA A 1 238 ? 42.362 7.269 12.054 1.00 26.62 1108 ALA A O 1
ATOM 1516 N N . PHE A 1 239 ? 42.781 7.908 14.175 1.00 25.66 1109 PHE A N 1
ATOM 1517 C CA . PHE A 1 239 ? 41.966 6.821 14.715 1.00 27.61 1109 PHE A CA 1
ATOM 1518 C C . PHE A 1 239 ? 40.485 6.951 14.380 1.00 28.23 1109 PHE A C 1
ATOM 1519 O O . PHE A 1 239 ? 39.746 5.976 14.562 1.00 24.98 1109 PHE A O 1
ATOM 1527 N N . VAL A 1 240 ? 40.035 8.095 13.859 1.00 25.69 1110 VAL A N 1
ATOM 1528 C CA . VAL A 1 240 ? 38.658 8.244 13.403 1.00 22.23 1110 VAL A CA 1
ATOM 1529 C C . VAL A 1 240 ? 38.549 8.505 11.911 1.00 25.29 1110 VAL A C 1
ATOM 1530 O O . VAL A 1 240 ? 37.434 8.686 11.413 1.00 24.09 1110 VAL A O 1
ATOM 1534 N N . ARG A 1 241 ? 39.658 8.528 11.180 1.00 23.44 1111 ARG A N 1
ATOM 1535 C CA . ARG A 1 241 ? 39.595 8.798 9.750 1.00 22.62 1111 ARG A CA 1
ATOM 1536 C C . ARG A 1 241 ? 38.956 7.645 8.983 1.00 27.93 1111 ARG A C 1
ATOM 1537 O O . ARG A 1 241 ? 39.046 6.473 9.372 1.00 25.30 1111 ARG A O 1
ATOM 1545 N N . VAL A 1 242 ? 38.304 8.004 7.871 1.00 22.81 1112 VAL A N 1
ATOM 1546 C CA . VAL A 1 242 ? 37.658 7.027 6.992 1.00 25.01 1112 VAL A CA 1
ATOM 1547 C C . VAL A 1 242 ? 38.676 6.035 6.450 1.00 26.86 1112 VAL A C 1
ATOM 1548 O O . VAL A 1 242 ? 38.377 4.845 6.278 1.00 25.57 1112 VAL A O 1
ATOM 1552 N N . VAL A 1 243 ? 39.870 6.522 6.102 1.00 23.70 1113 VAL A N 1
ATOM 1553 C CA . VAL A 1 243 ? 40.961 5.703 5.583 1.00 21.15 1113 VAL A CA 1
ATOM 1554 C C . VAL A 1 243 ? 42.177 5.880 6.480 1.00 30.43 1113 VAL A C 1
ATOM 1555 O O . VAL A 1 243 ? 42.579 7.014 6.770 1.00 29.41 1113 VAL A O 1
ATOM 1559 N N . SER A 1 244 ? 42.766 4.766 6.912 1.00 26.40 1114 SER A N 1
ATOM 1560 C CA . SER A 1 244 ? 43.991 4.830 7.694 1.00 26.22 1114 SER A CA 1
ATOM 1561 C C . SER A 1 244 ? 44.662 3.465 7.688 1.00 31.85 1114 SER A C 1
ATOM 1562 O O . SER A 1 244 ? 43.993 2.437 7.575 1.00 27.08 1114 SER A O 1
ATOM 1565 N N . ALA A 1 245 ? 45.988 3.467 7.846 1.00 30.58 1115 ALA A N 1
ATOM 1566 C CA . ALA A 1 245 ? 46.711 2.198 7.912 1.00 34.16 1115 ALA A CA 1
ATOM 1567 C C . ALA A 1 245 ? 46.236 1.350 9.086 1.00 30.61 1115 ALA A C 1
ATOM 1568 O O . ALA A 1 245 ? 46.207 0.114 9.001 1.00 30.65 1115 ALA A O 1
ATOM 1570 N N . GLY A 1 246 ? 45.883 1.994 10.198 1.00 28.09 1116 GLY A N 1
ATOM 1571 C CA . GLY A 1 246 ? 45.432 1.329 11.399 1.00 30.30 1116 GLY A CA 1
ATOM 1572 C C . GLY A 1 246 ? 43.954 1.010 11.446 1.00 28.99 1116 GLY A C 1
ATOM 1573 O O . GLY A 1 246 ? 43.452 0.610 12.501 1.00 31.66 1116 GLY A O 1
ATOM 1574 N N . ASN A 1 247 ? 43.245 1.158 10.333 1.00 24.11 1117 ASN A N 1
ATOM 157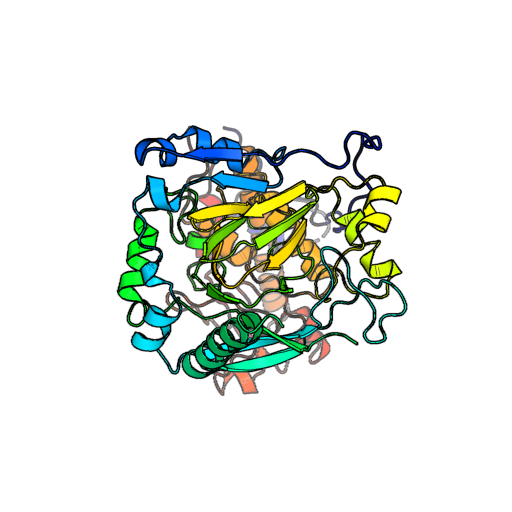5 C CA . ASN A 1 247 ? 41.814 0.902 10.241 1.00 23.95 1117 ASN A CA 1
ATOM 1576 C C . ASN A 1 247 ? 41.617 -0.407 9.482 1.00 24.53 1117 ASN A C 1
ATOM 1577 O O . ASN A 1 247 ? 41.961 -0.496 8.299 1.00 23.30 1117 ASN A O 1
ATOM 1582 N N . LEU A 1 248 ? 41.073 -1.424 10.163 1.00 24.46 1118 LEU A N 1
ATOM 1583 C CA . LEU A 1 248 ? 40.878 -2.708 9.500 1.00 22.56 1118 LEU A CA 1
ATOM 1584 C C . LEU A 1 248 ? 40.063 -2.570 8.223 1.00 20.60 1118 LEU A C 1
ATOM 1585 O O . LEU A 1 248 ? 40.316 -3.281 7.248 1.00 23.31 1118 LEU A O 1
ATOM 1590 N N . LEU A 1 249 ? 39.096 -1.649 8.193 1.00 21.90 1119 LEU A N 1
ATOM 1591 C CA . LEU A 1 249 ? 38.256 -1.533 7.011 1.00 22.02 1119 LEU A CA 1
ATOM 1592 C C . LEU A 1 249 ? 39.010 -0.939 5.830 1.00 20.99 1119 LEU A C 1
ATOM 1593 O O . LEU A 1 249 ? 38.563 -1.097 4.689 1.00 21.98 1119 LEU A O 1
ATOM 1598 N N . SER A 1 250 ? 40.154 -0.294 6.072 1.00 20.96 1120 SER A N 1
ATOM 1599 C CA . SER A 1 250 ? 40.993 0.159 4.971 1.00 21.34 1120 SER A CA 1
ATOM 1600 C C . SER A 1 250 ? 41.777 -0.982 4.338 1.00 24.31 1120 SER A C 1
ATOM 1601 O O . SER A 1 250 ? 42.438 -0.768 3.313 1.00 25.77 1120 SER A O 1
ATOM 1604 N N . HIS A 1 251 ? 41.714 -2.181 4.920 1.00 24.29 1121 HIS A N 1
ATOM 1605 C CA . HIS A 1 251 ? 42.379 -3.359 4.386 1.00 22.47 1121 HIS A CA 1
ATOM 1606 C C . HIS A 1 251 ? 41.427 -4.310 3.684 1.00 25.52 1121 HIS A C 1
ATOM 1607 O O . HIS A 1 251 ? 41.873 -5.341 3.171 1.00 26.36 1121 HIS A O 1
ATOM 1614 N N . VAL A 1 252 ? 40.136 -3.971 3.609 1.00 22.89 1122 VAL A N 1
ATOM 1615 C CA . VAL A 1 252 ? 39.197 -4.780 2.838 1.00 20.70 1122 VAL A CA 1
ATOM 1616 C C . VAL A 1 252 ? 39.636 -4.857 1.380 1.00 23.41 1122 VAL A C 1
ATOM 1617 O O . VAL A 1 252 ? 39.557 -5.916 0.750 1.00 25.85 1122 VAL A O 1
ATOM 1621 N N . GLY A 1 253 ? 40.127 -3.747 0.832 1.00 28.21 1123 GLY A N 1
ATOM 1622 C CA . GLY A 1 253 ? 40.574 -3.719 -0.550 1.00 26.08 1123 GLY A CA 1
ATOM 1623 C C . GLY A 1 253 ? 39.515 -3.323 -1.548 1.00 27.97 1123 GLY A C 1
ATOM 1624 O O . GLY A 1 253 ? 39.815 -3.243 -2.751 1.00 27.44 1123 GLY A O 1
ATOM 1625 N N . HIS A 1 254 ? 38.288 -3.081 -1.097 1.00 23.90 1124 HIS A N 1
ATOM 1626 C CA . HIS A 1 254 ? 37.211 -2.615 -1.957 1.00 23.58 1124 HIS A CA 1
ATOM 1627 C C . HIS A 1 254 ? 36.221 -1.846 -1.100 1.00 25.56 1124 HIS A C 1
ATOM 1628 O O . HIS A 1 254 ? 36.283 -1.874 0.131 1.00 23.75 1124 HIS A O 1
ATOM 1635 N N . THR A 1 255 ? 35.296 -1.161 -1.771 1.00 25.15 1125 THR A N 1
ATOM 1636 C CA . THR A 1 255 ? 34.349 -0.293 -1.080 1.00 24.08 1125 THR A CA 1
ATOM 1637 C C . THR A 1 255 ? 33.273 -1.103 -0.372 1.00 22.21 1125 THR A C 1
ATOM 1638 O O . THR A 1 255 ? 32.669 -2.008 -0.959 1.00 25.52 1125 THR A O 1
ATOM 1642 N N . ILE A 1 256 ? 33.059 -0.803 0.905 1.00 23.07 1126 ILE A N 1
ATOM 1643 C CA . ILE A 1 256 ? 31.887 -1.257 1.643 1.00 23.70 1126 ILE A CA 1
ATOM 1644 C C . ILE A 1 256 ? 31.109 0.010 1.960 1.00 22.36 1126 ILE A C 1
ATOM 1645 O O . ILE A 1 256 ? 31.494 0.748 2.869 1.00 22.23 1126 ILE A O 1
ATOM 1650 N N . LEU A 1 257 ? 30.053 0.285 1.190 1.00 23.66 1127 LEU A N 1
ATOM 1651 C CA . LEU A 1 257 ? 29.436 1.610 1.187 1.00 25.58 1127 LEU A CA 1
ATOM 1652 C C . LEU A 1 257 ? 28.928 1.989 2.570 1.00 25.66 1127 LEU A C 1
ATOM 1653 O O . LEU A 1 257 ? 28.183 1.231 3.201 1.00 27.14 1127 LEU A O 1
ATOM 1658 N N . GLY A 1 258 ? 29.326 3.171 3.037 1.00 24.39 1128 GLY A N 1
ATOM 1659 C CA . GLY A 1 258 ? 28.904 3.657 4.339 1.00 24.18 1128 GLY A CA 1
ATOM 1660 C C . GLY A 1 258 ? 29.698 3.131 5.513 1.00 21.20 1128 GLY A C 1
ATOM 1661 O O . GLY A 1 258 ? 29.505 3.613 6.643 1.00 22.90 1128 GLY A O 1
ATOM 1662 N N . MET A 1 259 ? 30.570 2.145 5.300 1.00 20.41 1129 MET A N 1
ATOM 1663 C CA . MET A 1 259 ? 31.506 1.710 6.331 1.00 20.94 1129 MET A CA 1
ATOM 1664 C C . MET A 1 259 ? 32.902 2.268 6.077 1.00 22.01 1129 MET A C 1
ATOM 1665 O O . MET A 1 259 ? 33.425 3.002 6.916 1.00 20.67 1129 MET A O 1
ATOM 1670 N N . ASN A 1 260 ? 33.511 1.968 4.924 1.00 21.72 1130 ASN A N 1
ATOM 1671 C CA . ASN A 1 260 ? 34.779 2.607 4.592 1.00 19.67 1130 ASN A CA 1
ATOM 1672 C C . ASN A 1 260 ? 34.605 3.702 3.546 1.00 23.02 1130 ASN A C 1
ATOM 1673 O O . ASN A 1 260 ? 35.577 4.104 2.897 1.00 23.33 1130 ASN A O 1
ATOM 1678 N N . THR A 1 261 ? 33.380 4.196 3.390 1.00 20.98 1131 THR A N 1
ATOM 1679 C CA . THR A 1 261 ? 33.103 5.453 2.713 1.00 21.47 1131 THR A CA 1
ATOM 1680 C C . THR A 1 261 ? 32.117 6.240 3.566 1.00 23.44 1131 THR A C 1
ATOM 1681 O O . THR A 1 261 ? 31.415 5.683 4.414 1.00 20.54 1131 THR A O 1
ATOM 1685 N N . VAL A 1 262 ? 32.035 7.548 3.303 1.00 21.45 1132 VAL A N 1
ATOM 1686 C CA . VAL A 1 262 ? 31.204 8.443 4.102 1.00 22.04 1132 VAL A CA 1
ATOM 1687 C C . VAL A 1 262 ? 29.774 8.433 3.580 1.00 23.14 1132 VAL A C 1
ATOM 1688 O O . VAL A 1 262 ? 29.537 8.542 2.371 1.00 23.34 1132 VAL A O 1
ATOM 1692 N N . GLN A 1 263 ? 28.808 8.363 4.488 1.00 22.21 1133 GLN A N 1
ATOM 1693 C CA . GLN A 1 263 ? 27.424 8.624 4.132 1.00 21.56 1133 GLN A CA 1
ATOM 1694 C C . GLN A 1 263 ? 26.919 9.820 4.925 1.00 22.68 1133 GLN A C 1
ATOM 1695 O O . GLN A 1 263 ? 27.347 10.069 6.060 1.00 22.53 1133 GLN A O 1
ATOM 1701 N N . LEU A 1 264 ? 26.037 10.584 4.294 1.00 21.79 1134 LEU A N 1
ATOM 1702 C CA . LEU A 1 264 ? 25.456 11.768 4.904 1.00 19.81 1134 LEU A CA 1
ATOM 1703 C C . LEU A 1 264 ? 23.961 11.567 5.135 1.00 22.10 1134 LEU A C 1
ATOM 1704 O O . LEU A 1 264 ? 23.289 10.837 4.403 1.00 22.44 1134 LEU A O 1
ATOM 1709 N N . TYR A 1 265 ? 23.461 12.204 6.196 1.00 19.99 1135 TYR A N 1
ATOM 1710 C CA . TYR A 1 265 ? 22.090 12.071 6.675 1.00 19.32 1135 TYR A CA 1
ATOM 1711 C C . TYR A 1 265 ? 21.519 13.475 6.836 1.00 21.65 1135 TYR A C 1
ATOM 1712 O O . TYR A 1 265 ? 22.169 14.334 7.436 1.00 24.84 1135 TYR A O 1
ATOM 1721 N N . MET A 1 266 ? 20.332 13.713 6.281 1.00 21.06 1136 MET A N 1
ATOM 1722 C CA . MET A 1 266 ? 19.633 14.995 6.376 1.00 20.27 1136 MET A CA 1
ATOM 1723 C C . MET A 1 266 ? 18.367 14.769 7.188 1.00 23.79 1136 MET A C 1
ATOM 1724 O O . MET A 1 266 ? 17.600 13.847 6.893 1.00 20.82 1136 MET A O 1
ATOM 1729 N N . LYS A 1 267 ? 18.153 15.584 8.230 1.00 22.67 1137 LYS A N 1
ATOM 1730 C CA . LYS A 1 267 ? 17.133 15.259 9.211 1.00 23.06 1137 LYS A CA 1
ATOM 1731 C C . LYS A 1 267 ? 16.196 16.423 9.515 1.00 20.38 1137 LYS A C 1
ATOM 1732 O O . LYS A 1 267 ? 16.556 17.597 9.411 1.00 22.82 1137 LYS A O 1
ATOM 1738 N N . VAL A 1 268 ? 14.992 16.044 9.915 1.00 22.82 1138 VAL A N 1
ATOM 1739 C CA . VAL A 1 268 ? 14.032 16.923 10.572 1.00 24.13 1138 VAL A CA 1
ATOM 1740 C C . VAL A 1 268 ? 13.796 16.357 11.966 1.00 23.43 1138 VAL A C 1
ATOM 1741 O O . VAL A 1 268 ? 14.065 15.167 12.231 1.00 23.66 1138 VAL A O 1
ATOM 1745 N N . PRO A 1 269 ? 13.308 17.177 12.893 1.00 23.31 1139 PRO A N 1
ATOM 1746 C CA . PRO A 1 269 ? 13.075 16.687 14.261 1.00 25.38 1139 PRO A CA 1
ATOM 1747 C C . PRO A 1 269 ? 12.252 15.405 14.270 1.00 23.84 1139 PRO A C 1
ATOM 1748 O O . PRO A 1 269 ? 11.251 15.275 13.555 1.00 26.70 1139 PRO A O 1
ATOM 1752 N N . GLY A 1 270 ? 12.717 14.427 15.047 1.00 21.07 1140 GLY A N 1
ATOM 1753 C CA . GLY A 1 270 ? 12.060 13.143 15.149 1.00 23.81 1140 GLY A CA 1
ATOM 1754 C C . GLY A 1 270 ? 12.643 12.062 14.260 1.00 23.97 1140 GLY A C 1
ATOM 1755 O O . GLY A 1 270 ? 12.275 10.899 14.422 1.00 25.45 1140 GLY A O 1
ATOM 1756 N N . SER A 1 271 ? 13.533 12.413 13.333 1.00 23.44 1141 SER A N 1
ATOM 1757 C CA . SER A 1 271 ? 14.144 11.425 12.446 1.00 20.67 1141 SER A CA 1
ATOM 1758 C C . SER A 1 271 ? 14.952 10.422 13.264 1.00 23.09 1141 SER A C 1
ATOM 1759 O O . SER A 1 271 ? 15.901 10.808 13.956 1.00 23.98 1141 SER A O 1
ATOM 1762 N N . ARG A 1 272 ? 14.597 9.141 13.165 1.00 22.95 1142 ARG A N 1
ATOM 1763 C CA . ARG A 1 272 ? 15.168 8.108 14.020 1.00 21.44 1142 ARG A CA 1
ATOM 1764 C C . ARG A 1 272 ? 15.973 7.084 13.233 1.00 21.81 1142 ARG A C 1
ATOM 1765 O O . ARG A 1 272 ? 15.554 6.617 12.160 1.00 22.70 1142 ARG A O 1
ATOM 1773 N N . THR A 1 273 ? 17.134 6.755 13.778 1.00 21.28 1143 THR A N 1
ATOM 1774 C CA . THR A 1 273 ? 17.826 5.524 13.436 1.00 20.63 1143 THR A CA 1
ATOM 1775 C C . THR A 1 273 ? 17.528 4.514 14.532 1.00 22.79 1143 THR A C 1
ATOM 1776 O O . THR A 1 273 ? 18.016 4.682 15.660 1.00 21.85 1143 THR A O 1
ATOM 1780 N N . PRO A 1 274 ? 16.722 3.492 14.289 1.00 23.04 1144 PRO A N 1
ATOM 1781 C CA . PRO A 1 274 ? 16.280 2.611 15.379 1.00 23.67 1144 PRO A CA 1
ATOM 1782 C C . PRO A 1 274 ? 17.382 1.647 15.818 1.00 20.96 1144 PRO A C 1
ATOM 1783 O O . PRO A 1 274 ? 18.511 1.679 15.338 1.00 21.75 1144 PRO A O 1
ATOM 1787 N N . GLY A 1 275 ? 17.023 0.784 16.766 1.00 21.58 1145 GLY A N 1
ATOM 1788 C CA . GLY A 1 275 ? 17.980 -0.038 17.485 1.00 24.37 1145 GLY A CA 1
ATOM 1789 C C . GLY A 1 275 ? 18.838 -0.937 16.619 1.00 24.46 1145 GLY A C 1
ATOM 1790 O O . GLY A 1 275 ? 18.318 -1.646 15.749 1.00 24.27 1145 GLY A O 1
ATOM 1791 N N . HIS A 1 276 ? 20.153 -0.917 16.839 1.00 22.96 1146 HIS A N 1
ATOM 1792 C CA . HIS A 1 276 ? 21.045 -1.773 16.067 1.00 22.66 1146 HIS A CA 1
ATOM 1793 C C . HIS A 1 276 ? 22.377 -1.928 16.783 1.00 23.19 1146 HIS A C 1
ATOM 1794 O O . HIS A 1 276 ? 22.733 -1.149 17.670 1.00 22.70 1146 HIS A O 1
ATOM 1801 N N . GLN A 1 277 ? 23.111 -2.949 16.359 1.00 22.22 1147 GLN A N 1
ATOM 1802 C CA . GLN A 1 277 ? 24.560 -2.961 16.453 1.00 19.43 1147 GLN A CA 1
ATOM 1803 C C . GLN A 1 277 ? 25.107 -2.676 15.063 1.00 21.35 1147 GLN A C 1
ATOM 1804 O O . GLN A 1 277 ? 24.458 -2.966 14.055 1.00 22.30 1147 GLN A O 1
ATOM 1810 N N . GLU A 1 278 ? 26.300 -2.095 15.018 1.00 20.22 1148 GLU A N 1
ATOM 1811 C CA . GLU A 1 278 ? 26.939 -1.855 13.732 1.00 20.79 1148 GLU A CA 1
ATOM 1812 C C . GLU A 1 278 ? 27.155 -3.164 12.977 1.00 21.99 1148 GLU A C 1
ATOM 1813 O O . GLU A 1 278 ? 27.242 -4.240 13.564 1.00 22.51 1148 GLU A O 1
ATOM 1819 N N . ASN A 1 279 ? 27.260 -3.052 11.650 1.00 19.84 1149 ASN A N 1
ATOM 1820 C CA . ASN A 1 279 ? 27.591 -4.217 10.833 1.00 20.35 1149 ASN A CA 1
ATOM 1821 C C . ASN A 1 279 ? 28.861 -4.877 11.342 1.00 20.33 1149 ASN A C 1
ATOM 1822 O O . ASN A 1 279 ? 29.893 -4.218 11.488 1.00 20.52 1149 ASN A O 1
ATOM 1827 N N . ASN A 1 280 ? 28.774 -6.184 11.623 1.00 18.64 1150 ASN A N 1
ATOM 1828 C CA . ASN A 1 280 ? 29.902 -6.960 12.140 1.00 18.60 1150 ASN A CA 1
ATOM 1829 C C . ASN A 1 280 ? 30.592 -6.273 13.318 1.00 21.35 1150 ASN A C 1
ATOM 1830 O O . ASN A 1 280 ? 31.798 -6.428 13.529 1.00 19.43 1150 ASN A O 1
ATOM 1835 N N . ASN A 1 281 ? 29.819 -5.527 14.113 1.00 18.75 1151 ASN A N 1
ATOM 1836 C CA . ASN A 1 281 ? 30.277 -4.958 15.379 1.00 19.40 1151 ASN A CA 1
ATOM 1837 C C . ASN A 1 281 ? 31.450 -3.989 15.217 1.00 20.44 1151 ASN A C 1
ATOM 1838 O O . ASN A 1 281 ? 32.217 -3.778 16.155 1.00 19.42 1151 ASN A O 1
ATOM 1843 N N . PHE A 1 282 ? 31.609 -3.366 14.051 1.00 20.25 1152 PHE A N 1
ATOM 1844 C CA . PHE A 1 282 ? 32.690 -2.409 13.8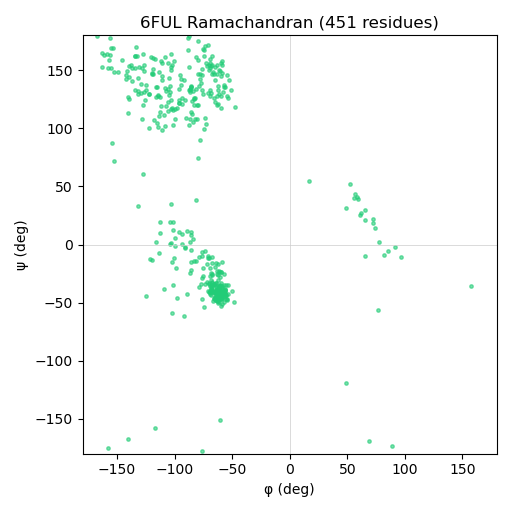78 1.00 18.52 1152 PHE A CA 1
ATOM 1845 C C . PHE A 1 282 ? 32.372 -1.087 14.567 1.00 19.30 1152 PHE A C 1
ATOM 1846 O O . PHE A 1 282 ? 31.216 -0.659 14.646 1.00 21.78 1152 PHE A O 1
ATOM 1854 N N . CYS A 1 283 ? 33.413 -0.451 15.095 1.00 20.10 1153 CYS A N 1
ATOM 1855 C CA . CYS A 1 283 ? 33.227 0.862 15.698 1.00 17.59 1153 CYS A CA 1
ATOM 1856 C C . CYS A 1 283 ? 32.658 1.832 14.665 1.00 18.30 1153 CYS A C 1
ATOM 1857 O O . CYS A 1 283 ? 32.802 1.649 13.451 1.00 19.73 1153 CYS A O 1
ATOM 1860 N N . SER A 1 284 ? 32.015 2.890 15.151 1.00 19.22 1154 SER A N 1
ATOM 1861 C CA . SER A 1 284 ? 31.464 3.848 14.204 1.00 21.71 1154 SER A CA 1
ATOM 1862 C C . SER A 1 284 ? 31.707 5.271 14.684 1.00 21.35 1154 SER A C 1
ATOM 1863 O O . SER A 1 284 ? 31.863 5.536 15.875 1.00 20.23 1154 SER A O 1
ATOM 1866 N N . VAL A 1 285 ? 31.735 6.180 13.706 1.00 18.92 1155 VAL A N 1
ATOM 1867 C CA . VAL A 1 285 ? 32.075 7.589 13.876 1.00 19.07 1155 VAL A CA 1
ATOM 1868 C C . VAL A 1 285 ? 30.917 8.406 13.328 1.00 18.69 1155 VAL A C 1
ATOM 1869 O O . VAL A 1 285 ? 30.439 8.130 12.221 1.00 19.88 1155 VAL A O 1
ATOM 1873 N N . ASN A 1 286 ? 30.464 9.406 14.086 1.00 19.58 1156 ASN A N 1
ATOM 1874 C CA . ASN A 1 286 ? 29.346 10.229 13.627 1.00 20.21 1156 ASN A CA 1
ATOM 1875 C C . ASN A 1 286 ? 29.639 11.671 14.010 1.00 19.00 1156 ASN A C 1
ATOM 1876 O O . ASN A 1 286 ? 29.947 11.939 15.173 1.00 19.21 1156 ASN A O 1
ATOM 1881 N N . ILE A 1 287 ? 29.584 12.590 13.045 1.00 18.80 1157 ILE A N 1
ATOM 1882 C CA . ILE A 1 287 ? 29.712 14.018 13.346 1.00 19.75 1157 ILE A CA 1
ATOM 1883 C C . ILE A 1 287 ? 28.393 14.711 13.016 1.00 21.57 1157 ILE A C 1
ATOM 1884 O O . ILE A 1 287 ? 27.873 14.570 11.903 1.00 21.10 1157 ILE A O 1
ATOM 1889 N N . ASN A 1 288 ? 27.867 15.4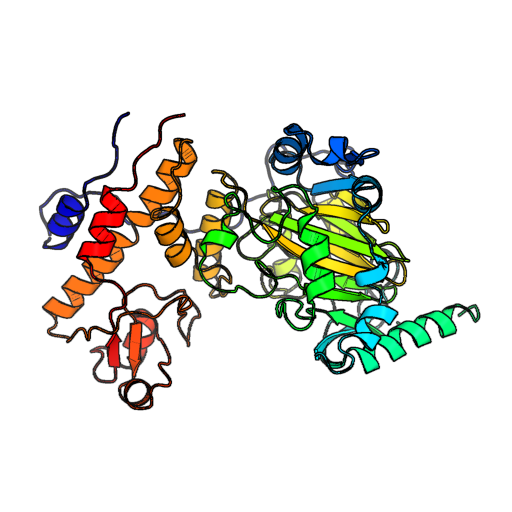80 13.974 1.00 19.19 1158 ASN A N 1
ATOM 1890 C CA . ASN A 1 288 ? 26.660 16.272 13.755 1.00 19.36 1158 ASN A CA 1
ATOM 1891 C C . ASN A 1 288 ? 27.049 17.586 13.073 1.00 21.36 1158 ASN A C 1
ATOM 1892 O O . ASN A 1 288 ? 27.857 18.349 13.607 1.00 19.60 1158 ASN A O 1
ATOM 1897 N N . ILE A 1 289 ? 26.505 17.826 11.874 1.00 20.46 1159 ILE A N 1
ATOM 1898 C CA . ILE A 1 289 ? 26.785 19.069 11.153 1.00 20.08 1159 ILE A CA 1
ATOM 1899 C C . ILE A 1 289 ? 26.024 20.232 11.762 1.00 21.19 1159 ILE A C 1
ATOM 1900 O O . ILE A 1 289 ? 26.451 21.393 11.653 1.00 25.17 1159 ILE A O 1
ATOM 1905 N N . GLY A 1 290 ? 24.883 19.958 12.387 1.00 20.95 1160 GLY A N 1
ATOM 1906 C CA . GLY A 1 290 ? 24.028 21.007 12.891 1.00 23.75 1160 GLY A CA 1
ATOM 1907 C C . GLY A 1 290 ? 23.038 21.455 11.833 1.00 20.63 1160 GLY A C 1
ATOM 1908 O O . GLY A 1 290 ? 22.964 20.877 10.742 1.00 23.12 1160 GLY A O 1
ATOM 1909 N N . PRO A 1 291 ? 22.272 22.513 12.118 1.00 23.02 1161 PRO A N 1
ATOM 1910 C CA . PRO A 1 291 ? 22.408 23.358 13.312 1.00 24.66 1161 PRO A CA 1
ATOM 1911 C C . PRO A 1 291 ? 21.756 22.812 14.579 1.00 23.93 1161 PRO A C 1
ATOM 1912 O O . PRO A 1 291 ? 22.050 23.320 15.672 1.00 26.12 1161 PRO A O 1
ATOM 1916 N N . GLY A 1 292 ? 20.888 21.805 14.442 1.00 24.28 1162 GLY A N 1
ATOM 1917 C CA . GLY A 1 292 ? 20.206 21.225 15.582 1.00 22.73 1162 GLY A CA 1
ATOM 1918 C C . GLY A 1 292 ? 20.989 20.087 16.222 1.00 22.19 1162 GLY A C 1
ATOM 1919 O O . GLY A 1 292 ? 22.060 19.692 15.760 1.00 22.29 1162 GLY A O 1
ATOM 1920 N N . ASP A 1 293 ? 20.418 19.563 17.306 1.00 21.77 1163 ASP A N 1
ATOM 1921 C CA . ASP A 1 293 ? 21.017 18.521 18.135 1.00 19.58 1163 ASP A CA 1
ATOM 1922 C C . ASP A 1 293 ? 20.447 17.145 17.821 1.00 22.32 1163 ASP A C 1
ATOM 1923 O O . ASP A 1 293 ? 19.312 17.006 17.362 1.00 22.14 1163 ASP A O 1
ATOM 1928 N N . CYS A 1 294 ? 21.227 16.112 18.167 1.00 19.16 1164 CYS A N 1
ATOM 1929 C CA . CYS A 1 294 ? 20.774 14.729 18.136 1.00 21.09 1164 CYS A CA 1
ATOM 1930 C C . CYS A 1 294 ? 20.833 14.129 19.529 1.00 21.20 1164 CYS A C 1
ATOM 1931 O O . CYS A 1 294 ? 21.671 14.514 20.347 1.00 25.73 1164 CYS A O 1
ATOM 1934 N N . GLU A 1 295 ? 19.952 13.166 19.781 1.00 20.68 1165 GLU A N 1
ATOM 1935 C CA . GLU A 1 295 ? 19.880 12.475 21.064 1.00 22.35 1165 GLU A CA 1
ATOM 1936 C C . GLU A 1 295 ? 20.210 11.002 20.873 1.00 23.35 1165 GLU A C 1
ATOM 1937 O O . GLU A 1 295 ? 19.621 10.321 20.015 1.00 22.30 1165 GLU A O 1
ATOM 1943 N N . TRP A 1 296 ? 21.159 10.524 21.661 1.00 20.83 1166 TRP A N 1
ATOM 1944 C CA . TRP A 1 296 ? 21.691 9.175 21.541 1.00 20.94 1166 TRP A CA 1
ATOM 1945 C C . TRP A 1 296 ? 21.275 8.339 22.744 1.00 19.86 1166 TRP A C 1
ATOM 1946 O O . TRP A 1 296 ? 21.265 8.834 23.874 1.00 20.33 1166 TRP A O 1
ATOM 1957 N N . PHE A 1 297 ? 20.956 7.068 22.484 1.00 18.43 1167 PHE A N 1
ATOM 1958 C CA . PHE A 1 297 ? 20.632 6.067 23.499 1.00 19.86 1167 PHE A CA 1
ATOM 1959 C C . PHE A 1 297 ? 21.547 4.870 23.290 1.00 22.58 1167 PHE A C 1
ATOM 1960 O O . PHE A 1 297 ? 21.585 4.317 22.188 1.00 21.20 1167 PHE A O 1
ATOM 1968 N N . VAL A 1 298 ? 22.283 4.474 24.332 1.00 20.26 1168 VAL A N 1
ATOM 1969 C CA . VAL A 1 298 ? 23.389 3.526 24.189 1.00 19.86 1168 VAL A CA 1
ATOM 1970 C C . VAL A 1 298 ? 23.322 2.469 25.291 1.00 23.20 1168 VAL A C 1
ATOM 1971 O O . VAL A 1 298 ? 23.174 2.806 26.470 1.00 20.95 1168 VAL A O 1
ATOM 1975 N N . VAL A 1 299 ? 23.465 1.197 24.910 1.00 20.53 1169 VAL A N 1
ATOM 1976 C CA . VAL A 1 299 ? 23.486 0.077 25.859 1.00 19.85 1169 VAL A CA 1
ATOM 1977 C C . VAL A 1 299 ? 24.781 -0.697 25.630 1.00 22.15 1169 VAL A C 1
ATOM 1978 O O . VAL A 1 299 ? 25.153 -0.932 24.475 1.00 21.95 1169 VAL A O 1
ATOM 1982 N N . PRO A 1 300 ? 25.495 -1.116 26.676 1.00 19.51 1170 PRO A N 1
ATOM 1983 C CA . PRO A 1 300 ? 26.769 -1.817 26.468 1.00 19.03 1170 PRO A CA 1
ATOM 1984 C C . PRO A 1 300 ? 26.596 -3.116 25.695 1.00 23.04 1170 PRO A C 1
ATOM 1985 O O . PRO A 1 300 ? 25.552 -3.773 25.760 1.00 21.34 1170 PRO A O 1
ATOM 1989 N N . GLU A 1 301 ? 27.657 -3.466 24.955 1.00 21.19 1171 GLU A N 1
ATOM 1990 C CA . GLU A 1 301 ? 27.673 -4.658 24.109 1.00 18.98 1171 GLU A CA 1
ATOM 1991 C C . GLU A 1 301 ? 27.210 -5.893 24.867 1.00 22.17 1171 GLU A C 1
ATOM 1992 O O . GLU A 1 301 ? 26.481 -6.728 24.321 1.00 21.01 1171 GLU A O 1
ATOM 1998 N N . GLY A 1 302 ? 27.616 -6.023 26.132 1.00 23.32 1172 GLY A N 1
ATOM 1999 C CA . GLY A 1 302 ? 27.322 -7.240 26.880 1.00 22.35 1172 GLY A CA 1
ATOM 2000 C C . GLY A 1 302 ? 25.846 -7.517 27.083 1.00 24.10 1172 GLY A C 1
ATOM 2001 O O . GLY A 1 302 ? 25.475 -8.653 27.413 1.00 24.57 1172 GLY A O 1
ATOM 2002 N N . TYR A 1 303 ? 24.993 -6.515 26.888 1.00 22.24 1173 TYR A N 1
ATOM 2003 C CA . TYR A 1 303 ? 23.550 -6.666 27.014 1.00 20.31 1173 TYR A CA 1
ATOM 2004 C C . TYR A 1 303 ? 22.852 -6.977 25.690 1.00 21.41 1173 TYR A C 1
ATOM 2005 O O . TYR A 1 303 ? 21.618 -6.955 25.637 1.00 24.04 1173 TYR A O 1
ATOM 2014 N N . TRP A 1 304 ? 23.591 -7.264 24.615 1.00 23.47 1174 TRP A N 1
ATOM 2015 C CA . TRP A 1 304 ? 22.899 -7.427 23.337 1.00 21.06 1174 TRP A CA 1
ATOM 2016 C C . TRP A 1 304 ? 22.012 -8.670 23.317 1.00 21.30 1174 TRP A C 1
ATOM 2017 O O . TRP A 1 304 ? 21.006 -8.699 22.591 1.00 23.49 1174 TRP A O 1
ATOM 2028 N N . GLY A 1 305 ? 22.343 -9.682 24.120 1.00 22.88 1175 GLY A N 1
ATOM 2029 C CA . GLY A 1 305 ? 21.459 -10.831 24.241 1.00 26.84 1175 GLY A CA 1
ATOM 2030 C C . GLY A 1 305 ? 20.128 -10.483 24.880 1.00 25.16 1175 GLY A C 1
ATOM 2031 O O . GLY A 1 305 ? 19.078 -10.963 24.441 1.00 25.83 1175 GLY A O 1
ATOM 2032 N N . VAL A 1 306 ? 20.150 -9.644 25.925 1.00 25.15 1176 VAL A N 1
ATOM 2033 C CA . VAL A 1 306 ? 18.911 -9.175 26.545 1.00 25.39 1176 VAL A CA 1
ATOM 2034 C C . VAL A 1 306 ? 18.074 -8.392 25.544 1.00 29.09 1176 VAL A C 1
ATOM 2035 O O . VAL A 1 306 ? 16.849 -8.546 25.479 1.00 25.10 1176 VAL A O 1
ATOM 2039 N N . LEU A 1 307 ? 18.718 -7.538 24.744 1.00 24.52 1177 LEU A N 1
ATOM 2040 C CA . LEU A 1 307 ? 17.975 -6.784 23.743 1.00 25.51 1177 LEU A CA 1
ATOM 2041 C C . LEU A 1 307 ? 17.433 -7.710 22.662 1.00 25.14 1177 LEU A C 1
ATOM 2042 O O . LEU A 1 307 ? 16.305 -7.531 22.183 1.00 26.56 1177 LEU A O 1
ATOM 2047 N N . ASN A 1 308 ? 18.225 -8.703 22.260 1.00 23.71 1178 ASN A N 1
ATOM 2048 C CA . ASN A 1 308 ? 17.726 -9.696 21.324 1.00 28.36 1178 ASN A CA 1
ATOM 2049 C C . ASN A 1 308 ? 16.474 -10.369 21.870 1.00 28.48 1178 ASN A C 1
ATOM 2050 O O . ASN A 1 308 ? 15.488 -10.549 21.150 1.00 28.02 1178 ASN A O 1
ATOM 2055 N N A ASP A 1 309 ? 16.486 -10.721 23.151 0.71 27.35 1179 ASP A N 1
ATOM 2056 N N B ASP A 1 309 ? 16.491 -10.726 23.156 0.29 27.41 1179 ASP A N 1
ATOM 2057 C CA A ASP A 1 309 ? 15.322 -11.376 23.735 0.71 30.43 1179 ASP A CA 1
ATOM 2058 C CA B ASP A 1 309 ? 15.334 -11.373 23.767 0.29 30.42 1179 ASP A CA 1
ATOM 2059 C C A ASP A 1 309 ? 14.124 -10.434 23.781 0.71 31.59 1179 ASP A C 1
ATOM 2060 C C B ASP A 1 309 ? 14.130 -10.439 23.799 0.29 31.53 1179 ASP A C 1
ATOM 2061 O O A ASP A 1 309 ? 12.997 -10.840 23.471 0.71 32.41 1179 ASP A O 1
ATOM 2062 O O B ASP A 1 309 ? 13.000 -10.860 23.520 0.29 32.39 1179 ASP A O 1
ATOM 2071 N N . PHE A 1 310 ? 14.351 -9.164 24.131 1.00 27.70 1180 PHE A N 1
ATOM 2072 C CA . PHE A 1 310 ? 13.266 -8.185 24.078 1.00 27.58 1180 PHE A CA 1
ATOM 2073 C C . PHE A 1 310 ? 12.664 -8.104 22.682 1.00 31.15 1180 PHE A C 1
ATOM 2074 O O . PHE A 1 310 ? 11.441 -8.005 22.529 1.00 30.51 1180 PHE A O 1
ATOM 2082 N N . CYS A 1 311 ? 13.506 -8.129 21.646 1.00 28.52 1181 CYS A N 1
ATOM 2083 C CA . CYS A 1 311 ? 12.977 -8.067 20.288 1.00 27.85 1181 CYS A CA 1
ATOM 2084 C C . CYS A 1 311 ? 12.119 -9.293 19.985 1.00 27.02 1181 CYS A C 1
ATOM 2085 O O . CYS A 1 311 ? 10.999 -9.171 19.472 1.00 31.21 1181 CYS A O 1
ATOM 2088 N N . GLU A 1 312 ? 12.628 -10.483 20.305 1.00 31.92 1182 GLU A N 1
ATOM 2089 C CA . GLU A 1 312 ? 11.873 -11.708 20.060 1.00 33.66 1182 GLU A CA 1
ATOM 2090 C C . GLU A 1 312 ? 10.546 -11.698 20.814 1.00 36.23 1182 GLU A C 1
ATOM 2091 O O . GLU A 1 312 ? 9.494 -12.026 20.249 1.00 37.78 1182 GLU A O 1
ATOM 2097 N N . LYS A 1 313 ? 10.569 -11.291 22.085 1.00 32.50 1183 LYS A N 1
ATOM 2098 C CA . LYS A 1 313 ? 9.337 -11.226 22.866 1.00 37.52 1183 LYS A CA 1
ATOM 2099 C C . LYS A 1 313 ? 8.332 -10.252 22.270 1.00 39.11 1183 LYS A C 1
ATOM 2100 O O . LYS A 1 313 ? 7.128 -10.404 22.497 1.00 41.39 1183 LYS A O 1
ATOM 2102 N N . ASN A 1 314 ? 8.795 -9.270 21.495 1.00 36.81 1184 ASN A N 1
ATOM 2103 C CA . ASN A 1 314 ? 7.929 -8.315 20.826 1.00 37.06 1184 ASN A CA 1
ATOM 2104 C C . ASN A 1 314 ? 7.739 -8.654 19.351 1.00 38.71 1184 ASN A C 1
ATOM 2105 O O . ASN A 1 314 ? 7.337 -7.787 18.564 1.00 39.16 1184 ASN A O 1
ATOM 2110 N N . ASN A 1 315 ? 8.018 -9.903 18.972 1.00 34.79 1185 ASN A N 1
ATOM 2111 C CA . ASN A 1 315 ? 7.806 -10.395 17.612 1.00 40.17 1185 ASN A CA 1
ATOM 2112 C C . ASN A 1 315 ? 8.610 -9.584 16.600 1.00 41.39 1185 ASN A C 1
ATOM 2113 O O . ASN A 1 315 ? 8.140 -9.278 15.502 1.00 37.98 1185 ASN A O 1
ATOM 2118 N N . LEU A 1 316 ? 9.833 -9.219 16.969 1.00 37.26 1186 LEU A N 1
ATOM 2119 C CA . LEU A 1 316 ? 10.689 -8.458 16.072 1.00 29.29 1186 LEU A CA 1
ATOM 2120 C C . LEU A 1 316 ? 12.037 -9.148 15.948 1.00 29.91 1186 LEU A C 1
ATOM 2121 O O . LEU A 1 316 ? 12.474 -9.859 16.856 1.00 30.61 1186 LEU A O 1
ATOM 2126 N N . ASN A 1 317 ? 12.684 -8.943 14.804 1.00 30.33 1187 ASN A N 1
ATOM 2127 C CA . ASN A 1 317 ? 14.000 -9.512 14.563 1.00 34.59 1187 ASN A CA 1
ATOM 2128 C C . ASN A 1 317 ? 15.066 -8.524 15.020 1.00 28.05 1187 ASN A C 1
ATOM 2129 O O . ASN A 1 317 ? 15.075 -7.375 14.575 1.00 29.03 1187 ASN A O 1
ATOM 2134 N N . PHE A 1 318 ? 15.955 -8.977 15.909 1.00 26.03 1188 PHE A N 1
ATOM 2135 C CA . PHE A 1 318 ? 16.998 -8.104 16.441 1.00 26.50 1188 PHE A CA 1
ATOM 2136 C C . PHE A 1 318 ? 17.895 -7.548 15.335 1.00 26.45 1188 PHE A C 1
ATOM 2137 O O . PHE A 1 318 ? 18.121 -6.335 15.256 1.00 25.48 1188 PHE A O 1
ATOM 2145 N N . LEU A 1 319 ? 18.448 -8.428 14.493 1.00 26.69 1189 LEU A N 1
ATOM 2146 C CA . LEU A 1 319 ? 19.449 -8.009 13.509 1.00 25.80 1189 LEU A CA 1
ATOM 2147 C C . LEU A 1 319 ? 18.853 -7.232 12.345 1.00 32.20 1189 LEU A C 1
ATOM 2148 O O . LEU A 1 319 ? 19.512 -6.332 11.806 1.00 30.03 1189 LEU A O 1
ATOM 2153 N N . MET A 1 320 ? 17.633 -7.568 11.927 1.00 27.15 1190 MET A N 1
ATOM 2154 C CA . MET A 1 320 ? 17.082 -7.018 10.697 1.00 31.49 1190 MET A CA 1
ATOM 2155 C C . MET A 1 320 ? 15.801 -6.217 10.878 1.00 32.27 1190 MET A C 1
ATOM 2156 O O . MET A 1 320 ? 15.404 -5.515 9.944 1.00 34.49 1190 MET A O 1
ATOM 2161 N N . GLY A 1 321 ? 15.149 -6.301 12.035 1.00 27.75 1191 GLY A N 1
ATOM 2162 C CA . GLY A 1 321 ? 13.903 -5.600 12.270 1.00 26.28 1191 GLY A CA 1
ATOM 2163 C C . GLY A 1 321 ? 14.119 -4.143 12.613 1.00 28.58 1191 GLY A C 1
ATOM 2164 O O . GLY A 1 321 ? 15.241 -3.657 12.739 1.00 30.40 1191 GLY A O 1
ATOM 2165 N N . SER A 1 322 ? 13.004 -3.429 12.746 1.00 27.05 1192 SER A N 1
ATOM 2166 C CA . SER A 1 322 ? 12.992 -1.996 13.015 1.00 24.95 1192 SER A CA 1
ATOM 2167 C C . SER A 1 322 ? 12.373 -1.797 14.398 1.00 26.94 1192 SER A C 1
ATOM 2168 O O . SER A 1 322 ? 11.159 -1.943 14.564 1.00 28.54 1192 SER A O 1
ATOM 2171 N N . TRP A 1 323 ? 13.198 -1.497 15.399 1.00 23.37 1193 TRP A N 1
ATOM 2172 C CA . TRP A 1 323 ? 12.696 -1.501 16.762 1.00 27.15 1193 TRP A CA 1
ATOM 2173 C C . TRP A 1 323 ? 13.268 -0.338 17.560 1.00 27.58 1193 TRP A C 1
ATOM 2174 O O . TRP A 1 323 ? 14.422 0.057 17.367 1.00 23.55 1193 TRP A O 1
ATOM 2185 N N . TRP A 1 324 ? 12.444 0.209 18.448 1.00 25.25 1194 TRP A N 1
ATOM 2186 C CA . TRP A 1 324 ? 12.806 1.363 19.267 1.00 21.68 1194 TRP A CA 1
ATOM 2187 C C . TRP A 1 324 ? 12.510 0.989 20.712 1.00 25.28 1194 TRP A C 1
ATOM 2188 O O . TRP A 1 324 ? 11.324 0.885 21.083 1.00 27.34 1194 TRP A O 1
ATOM 2199 N N . PRO A 1 325 ? 13.529 0.759 21.536 1.00 22.45 1195 PRO A N 1
ATOM 2200 C CA . PRO A 1 325 ? 13.288 0.217 22.876 1.00 22.40 1195 PRO A CA 1
ATOM 2201 C C . PRO A 1 325 ? 12.403 1.108 23.732 1.00 26.46 1195 PRO A C 1
ATOM 2202 O O . PRO A 1 325 ? 12.437 2.338 23.655 1.00 26.22 1195 PRO A O 1
ATOM 2206 N N . ASN A 1 326 ? 11.600 0.452 24.556 1.00 26.54 1196 ASN A N 1
ATOM 2207 C CA . ASN A 1 326 ? 10.845 1.106 25.613 1.00 27.96 1196 ASN A CA 1
ATOM 2208 C C . ASN A 1 326 ? 11.750 1.196 26.837 1.00 24.01 1196 ASN A C 1
ATOM 2209 O O . ASN A 1 326 ? 12.144 0.170 27.395 1.00 27.25 1196 ASN A O 1
ATOM 2214 N N . LEU A 1 327 ? 12.118 2.418 27.218 1.00 27.75 1197 LEU A N 1
ATOM 2215 C CA . LEU A 1 327 ? 13.066 2.590 28.314 1.00 26.26 1197 LEU A CA 1
ATOM 2216 C C . LEU A 1 327 ? 12.539 2.007 29.618 1.00 28.55 1197 LEU A C 1
ATOM 2217 O O . LEU A 1 327 ? 13.329 1.600 30.479 1.00 27.49 1197 LEU A O 1
ATOM 2222 N N . GLU A 1 328 ? 11.218 1.958 29.790 1.00 30.82 1198 GLU A N 1
ATOM 2223 C CA . GLU A 1 328 ? 10.681 1.366 31.013 1.00 30.09 1198 GLU A CA 1
ATOM 2224 C C . GLU A 1 328 ? 10.942 -0.136 31.054 1.00 30.71 1198 GLU A C 1
ATOM 2225 O O . GLU A 1 328 ? 11.257 -0.687 32.118 1.00 31.55 1198 GLU A O 1
ATOM 2231 N N . ASP A 1 329 ? 10.839 -0.815 29.904 1.00 29.88 1199 ASP A N 1
ATOM 2232 C CA . ASP A 1 329 ? 11.212 -2.231 29.842 1.00 25.77 1199 ASP A CA 1
ATOM 2233 C C . ASP A 1 329 ? 12.679 -2.445 30.187 1.00 31.72 1199 ASP A C 1
ATOM 2234 O O . ASP A 1 329 ? 13.026 -3.396 30.899 1.00 27.55 1199 ASP A O 1
ATOM 2239 N N . LEU A 1 330 ? 13.568 -1.597 29.659 1.00 26.98 1200 LEU A N 1
ATOM 2240 C CA . LEU A 1 330 ? 14.989 -1.783 29.937 1.00 23.11 1200 LEU A CA 1
ATOM 2241 C C . LEU A 1 330 ? 15.298 -1.550 31.411 1.00 28.15 1200 LEU A C 1
ATOM 2242 O O . LEU A 1 330 ? 16.099 -2.281 32.008 1.00 27.54 1200 LEU A O 1
ATOM 2247 N N . TYR A 1 331 ? 14.682 -0.527 32.007 1.00 30.27 1201 TYR A N 1
ATOM 2248 C CA . TYR A 1 331 ? 14.908 -0.250 33.421 1.00 26.76 1201 TYR A CA 1
ATOM 2249 C C . TYR A 1 331 ? 14.454 -1.419 34.284 1.00 28.01 1201 TYR A C 1
ATOM 2250 O O . TYR A 1 331 ? 15.172 -1.844 35.201 1.00 26.91 1201 TYR A O 1
ATOM 2259 N N . GLU A 1 332 ? 13.278 -1.975 33.986 1.00 32.06 1202 GLU A N 1
ATOM 2260 C CA . GLU A 1 332 ? 12.789 -3.116 34.762 1.00 37.57 1202 GLU A CA 1
ATOM 2261 C C . GLU A 1 332 ? 13.770 -4.280 34.708 1.00 36.55 1202 GLU A C 1
ATOM 2262 O O . GLU A 1 332 ? 13.950 -4.999 35.700 1.00 31.16 1202 GLU A O 1
ATOM 2268 N N . ALA A 1 333 ? 14.425 -4.475 33.565 1.00 30.06 1203 ALA A N 1
ATOM 2269 C CA . ALA A 1 333 ? 15.332 -5.595 33.379 1.00 27.54 1203 ALA A CA 1
ATOM 2270 C C . ALA A 1 333 ? 16.766 -5.274 33.786 1.00 23.77 1203 ALA A C 1
ATOM 2271 O O . ALA A 1 333 ? 17.669 -6.066 33.489 1.00 27.32 1203 ALA A O 1
ATOM 2273 N N . ASN A 1 334 ? 16.987 -4.139 34.464 1.00 25.57 1204 ASN A N 1
ATOM 2274 C CA . ASN A 1 334 ? 18.308 -3.741 34.950 1.00 25.93 1204 ASN A CA 1
ATOM 2275 C C . ASN A 1 334 ? 19.326 -3.622 33.813 1.00 24.33 1204 ASN A C 1
ATOM 2276 O O . ASN A 1 334 ? 20.482 -4.028 33.949 1.00 22.39 1204 ASN A O 1
ATOM 2281 N N . VAL A 1 335 ? 18.893 -3.057 32.692 1.00 24.50 1205 VAL A N 1
ATOM 2282 C CA . VAL A 1 335 ? 19.766 -2.763 31.557 1.00 22.16 1205 VAL A CA 1
ATOM 2283 C C . VAL A 1 335 ? 20.200 -1.301 31.664 1.00 20.09 1205 VAL A C 1
ATOM 2284 O O . VAL A 1 335 ? 19.336 -0.417 31.690 1.00 23.98 1205 VAL A O 1
ATOM 2288 N N . PRO A 1 336 ? 21.496 -1.008 31.728 1.00 21.91 1206 PRO A N 1
ATOM 2289 C CA . PRO A 1 336 ? 21.921 0.392 31.837 1.00 21.55 1206 PRO A CA 1
ATOM 2290 C C . PRO A 1 336 ? 21.833 1.070 30.483 1.00 20.67 1206 PRO A C 1
ATOM 2291 O O . PRO A 1 336 ? 22.140 0.468 29.454 1.00 22.83 1206 PRO A O 1
ATOM 2295 N N . VAL A 1 337 ? 21.419 2.337 30.500 1.00 22.94 1207 VAL A N 1
ATOM 2296 C CA . VAL A 1 337 ? 21.247 3.126 29.282 1.00 21.60 1207 VAL A CA 1
ATOM 2297 C C . VAL A 1 337 ? 22.027 4.427 29.435 1.00 19.81 1207 VAL A C 1
ATOM 2298 O O . VAL A 1 337 ? 21.770 5.213 30.365 1.00 22.56 1207 VAL A O 1
ATOM 2302 N N . TYR A 1 338 ? 22.987 4.642 28.541 1.00 20.70 1208 TYR A N 1
ATOM 2303 C CA . TYR A 1 338 ? 23.646 5.933 28.408 1.00 20.60 1208 TYR A CA 1
ATOM 2304 C C . TYR A 1 338 ? 22.789 6.802 27.508 1.00 22.37 1208 TYR A C 1
ATOM 2305 O O . TYR A 1 338 ? 22.373 6.365 26.435 1.00 24.56 1208 TYR A O 1
ATOM 2314 N N . ARG A 1 339 ? 22.532 8.032 27.923 1.00 21.38 1209 ARG A N 1
ATOM 2315 C CA . ARG A 1 339 ? 21.654 8.889 27.138 1.00 21.32 1209 ARG A CA 1
ATOM 2316 C C . ARG A 1 339 ? 22.246 10.284 27.141 1.00 24.39 1209 ARG A C 1
ATOM 2317 O O . ARG A 1 339 ? 22.525 10.833 28.214 1.00 24.46 1209 ARG A O 1
ATOM 2325 N N . PHE A 1 340 ? 22.464 10.851 25.956 1.00 20.57 1210 PHE A N 1
ATOM 2326 C CA . PHE A 1 340 ? 23.134 12.144 25.876 1.00 19.89 1210 PHE A CA 1
ATOM 2327 C C . PHE A 1 340 ? 22.739 12.845 24.585 1.00 23.46 1210 PHE A C 1
ATOM 2328 O O . PHE A 1 340 ? 22.125 12.255 23.690 1.00 21.26 1210 PHE A O 1
ATOM 2336 N N . ILE A 1 341 ? 23.114 14.122 24.508 1.00 20.96 1211 ILE A N 1
ATOM 2337 C CA . ILE A 1 341 ? 22.839 14.979 23.363 1.00 21.30 1211 ILE A CA 1
ATOM 2338 C C . ILE A 1 341 ? 24.144 15.213 22.619 1.00 21.81 1211 ILE A C 1
ATOM 2339 O O . ILE A 1 341 ? 25.168 15.545 23.230 1.00 23.49 1211 ILE A O 1
ATOM 2344 N N . GLN A 1 342 ? 24.109 15.041 21.296 1.00 18.52 1212 GLN A N 1
ATOM 2345 C CA . GLN A 1 342 ? 25.225 15.357 20.422 1.00 18.65 1212 GLN A CA 1
ATOM 2346 C C . GLN A 1 342 ? 24.924 16.689 19.751 1.00 20.49 1212 GLN A C 1
ATOM 2347 O O . GLN A 1 342 ? 23.931 16.802 19.028 1.00 20.36 1212 GLN A O 1
ATOM 2353 N N . ARG A 1 343 ? 25.739 17.700 20.043 1.00 18.95 1213 ARG A N 1
ATOM 2354 C CA . ARG A 1 343 ? 25.561 19.041 19.505 1.00 19.32 1213 ARG A CA 1
ATOM 2355 C C . ARG A 1 343 ? 26.283 19.150 18.176 1.00 19.68 1213 ARG A C 1
ATOM 2356 O O . ARG A 1 343 ? 27.083 18.276 17.817 1.00 20.57 1213 ARG A O 1
ATOM 2364 N N . PRO A 1 344 ? 26.032 20.212 17.408 1.00 21.44 1214 PRO A N 1
ATOM 2365 C CA . PRO A 1 344 ? 26.817 20.411 16.185 1.00 21.02 1214 PRO A CA 1
ATOM 2366 C C . PRO A 1 344 ? 28.303 20.456 16.517 1.00 21.08 1214 PRO A C 1
ATOM 2367 O O . PRO A 1 344 ? 28.718 21.080 17.499 1.00 23.05 1214 PRO A O 1
ATOM 2371 N N . GLY A 1 345 ? 29.099 19.754 15.711 1.00 20.22 1215 GLY A N 1
ATOM 2372 C CA . GLY A 1 345 ? 30.537 19.709 15.897 1.00 22.34 1215 GLY A CA 1
ATOM 2373 C C . GLY A 1 345 ? 31.018 18.662 16.879 1.00 21.87 1215 GLY A C 1
ATOM 2374 O O . GLY A 1 345 ? 32.237 18.466 17.008 1.00 22.45 1215 GLY A O 1
ATOM 2375 N N . ASP A 1 346 ? 30.107 17.973 17.549 1.00 20.30 1216 ASP A N 1
ATOM 2376 C CA . ASP A 1 346 ? 30.449 16.886 18.463 1.00 20.50 1216 ASP A CA 1
ATOM 2377 C C . ASP A 1 346 ? 30.582 15.585 17.684 1.00 23.53 1216 ASP A C 1
ATOM 2378 O O . ASP A 1 346 ? 29.756 15.277 16.818 1.00 22.53 1216 ASP A O 1
ATOM 2383 N N . LEU A 1 347 ? 31.614 14.815 17.999 1.00 20.31 1217 LEU A N 1
ATOM 2384 C CA . LEU A 1 347 ? 31.821 13.524 17.361 1.00 20.89 1217 LEU A CA 1
ATOM 2385 C C . LEU A 1 347 ? 31.409 12.428 18.336 1.00 17.82 1217 LEU A C 1
ATOM 2386 O O . LEU A 1 347 ? 31.834 12.438 19.497 1.00 20.55 1217 LEU A O 1
ATOM 2391 N N . VAL A 1 348 ? 30.596 11.478 17.871 1.00 18.77 1218 VAL A N 1
ATOM 2392 C CA . VAL A 1 348 ? 30.192 10.336 18.691 1.00 17.50 1218 VAL A CA 1
ATOM 2393 C C . VAL A 1 348 ? 30.956 9.114 18.201 1.00 21.03 1218 VAL A C 1
ATOM 2394 O O . VAL A 1 348 ? 30.901 8.769 17.012 1.00 19.09 1218 VAL A O 1
ATOM 2398 N N . TRP A 1 349 ? 31.697 8.495 19.115 1.00 19.94 1219 TRP A N 1
ATOM 2399 C CA . TRP A 1 349 ? 32.404 7.245 18.877 1.00 19.99 1219 TRP A CA 1
ATOM 2400 C C . TRP A 1 349 ? 31.588 6.127 19.517 1.00 20.25 1219 TRP A C 1
ATOM 2401 O O . TRP A 1 349 ? 31.389 6.124 20.736 1.00 20.03 1219 TRP A O 1
ATOM 2412 N N . ILE A 1 350 ? 31.104 5.200 18.700 1.00 18.87 1220 ILE A N 1
ATOM 2413 C CA . ILE A 1 350 ? 30.398 4.012 19.176 1.00 18.77 1220 ILE A CA 1
ATOM 2414 C C . ILE A 1 350 ? 31.400 2.863 19.201 1.00 18.15 1220 ILE A C 1
ATOM 2415 O O . ILE A 1 350 ? 31.970 2.503 18.160 1.00 19.43 1220 ILE A O 1
ATOM 2420 N N . ASN A 1 351 ? 31.649 2.318 20.396 1.00 19.31 1221 ASN A N 1
ATOM 2421 C CA . ASN A 1 351 ? 32.619 1.245 20.550 1.00 17.91 1221 ASN A CA 1
ATOM 2422 C C . ASN A 1 351 ? 32.049 -0.061 19.988 1.00 18.44 1221 ASN A C 1
ATOM 2423 O O . ASN A 1 351 ? 30.874 -0.158 19.628 1.00 21.65 1221 ASN A O 1
ATOM 2428 N N . ALA A 1 352 ? 32.908 -1.078 19.904 1.00 20.81 1222 ALA A N 1
ATOM 2429 C CA . ALA A 1 352 ? 32.575 -2.296 19.163 1.00 19.54 1222 ALA A CA 1
ATOM 2430 C C . ALA A 1 352 ? 31.409 -3.044 19.809 1.00 20.68 1222 ALA A C 1
ATOM 2431 O O . ALA A 1 352 ? 31.473 -3.411 20.990 1.00 20.28 1222 ALA A O 1
ATOM 2433 N N . GLY A 1 353 ? 30.339 -3.272 19.032 1.00 18.49 1223 GLY A N 1
ATOM 2434 C CA . GLY A 1 353 ? 29.176 -4.016 19.490 1.00 23.98 1223 GLY A CA 1
ATOM 2435 C C . GLY A 1 353 ? 28.223 -3.250 20.387 1.00 22.89 1223 GLY A C 1
ATOM 2436 O O . GLY A 1 353 ? 27.232 -3.823 20.860 1.00 19.80 1223 GLY A O 1
ATOM 2437 N N . THR A 1 354 ? 28.477 -1.978 20.643 1.00 18.87 1224 THR A N 1
ATOM 2438 C CA . THR A 1 354 ? 27.553 -1.213 21.467 1.00 18.65 1224 THR A CA 1
ATOM 2439 C C . THR A 1 354 ? 26.188 -1.146 20.793 1.00 20.11 1224 THR A C 1
ATOM 2440 O O . THR A 1 354 ? 26.098 -0.904 19.592 1.00 21.99 1224 THR A O 1
ATOM 2444 N N . VAL A 1 355 ? 25.128 -1.405 21.557 1.00 20.42 1225 VAL A N 1
ATOM 2445 C CA . VAL A 1 355 ? 23.758 -1.353 21.046 1.00 20.63 1225 VAL A CA 1
ATOM 2446 C C . VAL A 1 355 ? 23.241 0.079 21.184 1.00 21.76 1225 VAL A C 1
ATOM 2447 O O . VAL A 1 355 ? 23.398 0.705 22.238 1.00 22.22 1225 VAL A O 1
ATOM 2451 N N . HIS A 1 356 ? 22.627 0.618 20.132 1.00 21.11 1226 HIS A N 1
ATOM 2452 C CA . HIS A 1 356 ? 22.275 2.031 20.235 1.00 18.23 1226 HIS A CA 1
ATOM 2453 C C . HIS A 1 356 ? 21.164 2.399 19.256 1.00 20.78 1226 HIS A C 1
ATOM 2454 O O . HIS A 1 356 ? 20.855 1.662 18.308 1.00 20.57 1226 HIS A O 1
ATOM 2461 N N . TRP A 1 357 ? 20.564 3.559 19.514 1.00 20.75 1227 TRP A N 1
ATOM 2462 C CA . TRP A 1 357 ? 19.506 4.128 18.687 1.00 21.13 1227 TRP A CA 1
ATOM 2463 C C . TRP A 1 357 ? 19.510 5.644 18.892 1.00 19.55 1227 TRP A C 1
ATOM 2464 O O . TRP A 1 357 ? 19.937 6.137 19.937 1.00 20.47 1227 TRP A O 1
ATOM 2475 N N . VAL A 1 358 ? 19.073 6.378 17.866 1.00 19.84 1228 VAL A N 1
ATOM 2476 C CA . VAL A 1 358 ? 19.360 7.808 17.756 1.00 19.25 1228 VAL A CA 1
ATOM 2477 C C . VAL A 1 358 ? 18.157 8.551 17.187 1.00 22.42 1228 VAL A C 1
ATOM 2478 O O . VAL A 1 358 ? 17.433 8.040 16.326 1.00 22.09 1228 VAL A O 1
ATOM 2482 N N . GLN A 1 359 ? 17.960 9.788 17.642 1.00 21.39 1229 GLN A N 1
ATOM 2483 C CA . GLN A 1 359 ? 16.950 10.630 17.017 1.00 24.36 1229 GLN A CA 1
ATOM 2484 C C . GLN A 1 359 ? 17.425 12.072 16.911 1.00 23.27 1229 GLN A C 1
ATOM 2485 O O . GLN A 1 359 ? 18.194 12.566 17.741 1.00 22.57 1229 GLN A O 1
ATOM 2491 N N . ALA A 1 360 ? 16.949 12.749 15.870 1.00 22.69 1230 ALA A N 1
ATOM 2492 C CA . ALA A 1 360 ? 17.152 14.184 15.757 1.00 20.41 1230 ALA A CA 1
ATOM 2493 C C . ALA A 1 360 ? 16.205 14.900 16.706 1.00 23.11 1230 ALA A C 1
ATOM 2494 O O . ALA A 1 360 ? 15.020 14.557 16.789 1.00 23.73 1230 ALA A O 1
ATOM 2496 N N . ILE A 1 361 ? 16.742 15.860 17.452 1.00 23.21 1231 ILE A N 1
ATOM 2497 C CA . ILE A 1 361 ? 15.918 16.775 18.236 1.00 24.02 1231 ILE A CA 1
ATOM 2498 C C . ILE A 1 361 ? 15.534 17.993 17.414 1.00 26.10 1231 ILE A C 1
ATOM 2499 O O . ILE A 1 361 ? 14.389 18.448 17.463 1.00 30.90 1231 ILE A O 1
ATOM 2504 N N . GLY A 1 362 ? 16.487 18.528 16.653 1.00 22.74 1232 GLY A N 1
ATOM 2505 C CA . GLY A 1 362 ? 16.235 19.668 15.795 1.00 22.25 1232 GLY A CA 1
ATOM 2506 C C . GLY A 1 362 ? 16.433 19.317 14.332 1.00 24.32 1232 GLY A C 1
ATOM 2507 O O . GLY A 1 362 ? 16.359 18.140 13.959 1.00 25.05 1232 GLY A O 1
ATOM 2508 N N . TRP A 1 363 ? 16.683 20.331 13.506 1.00 25.01 1233 TRP A N 1
ATOM 2509 C CA . TRP A 1 363 ? 17.018 20.139 12.100 1.00 23.16 1233 TRP A CA 1
ATOM 2510 C C . TRP A 1 363 ? 18.532 20.093 11.970 1.00 24.66 1233 TRP A C 1
ATOM 2511 O O . TRP A 1 363 ? 19.227 21.005 12.424 1.00 24.17 1233 TRP A O 1
ATOM 2522 N N . CYS A 1 364 ? 19.049 19.030 11.360 1.00 23.12 1234 CYS A N 1
ATOM 2523 C CA . CYS A 1 364 ? 20.495 18.923 11.247 1.00 21.00 1234 CYS A CA 1
ATOM 2524 C C . CYS A 1 364 ? 20.840 17.900 10.182 1.00 19.91 1234 CYS A C 1
ATOM 2525 O O . CYS A 1 364 ? 19.995 17.107 9.757 1.00 21.89 1234 CYS A O 1
ATOM 2528 N N . ASN A 1 365 ? 22.096 17.937 9.757 1.00 20.71 1235 ASN A N 1
ATOM 2529 C CA . ASN A 1 365 ? 22.698 16.854 8.998 1.00 20.14 1235 ASN A CA 1
ATOM 2530 C C . ASN A 1 365 ? 23.747 16.163 9.860 1.00 21.21 1235 ASN A C 1
ATOM 2531 O O . ASN A 1 365 ? 24.258 16.744 10.822 1.00 21.93 1235 ASN A O 1
ATOM 2536 N N . ASN A 1 366 ? 24.040 14.900 9.533 1.00 20.00 1236 ASN A N 1
ATOM 2537 C CA . ASN A 1 366 ? 25.114 14.149 10.173 1.00 19.22 1236 ASN A CA 1
ATOM 2538 C C . ASN A 1 366 ? 25.917 13.435 9.099 1.00 19.01 1236 ASN A C 1
ATOM 2539 O O . ASN A 1 366 ? 25.383 13.088 8.043 1.00 21.39 1236 ASN A O 1
ATOM 2544 N N . ILE A 1 367 ? 27.198 13.197 9.376 1.00 19.12 1237 ILE A N 1
ATOM 2545 C CA . ILE A 1 367 ? 28.005 12.324 8.524 1.00 17.65 1237 ILE A CA 1
ATOM 2546 C C . ILE A 1 367 ? 28.505 11.165 9.376 1.00 19.61 1237 ILE A C 1
ATOM 2547 O O . ILE A 1 367 ? 28.758 11.314 10.581 1.00 19.34 1237 ILE A O 1
ATOM 2552 N N . ALA A 1 368 ? 28.626 9.995 8.749 1.00 20.56 1238 ALA A N 1
ATOM 2553 C CA . ALA A 1 368 ? 28.924 8.796 9.529 1.00 18.41 1238 ALA A CA 1
ATOM 2554 C C . ALA A 1 368 ? 29.663 7.777 8.680 1.00 19.59 1238 ALA A C 1
ATOM 2555 O O . ALA A 1 368 ? 29.449 7.677 7.462 1.00 20.50 1238 ALA A O 1
ATOM 2557 N N . TRP A 1 369 ? 30.527 7.013 9.339 1.00 18.59 1239 TRP A N 1
ATOM 2558 C CA . TRP A 1 369 ? 31.210 5.882 8.717 1.00 18.45 1239 TRP A CA 1
ATOM 2559 C C . TRP A 1 369 ? 31.643 4.948 9.844 1.00 19.23 1239 TRP A C 1
ATOM 2560 O O . TRP A 1 369 ? 31.288 5.160 11.010 1.00 21.19 1239 TRP A O 1
ATOM 2571 N N . ASN A 1 370 ? 32.380 3.890 9.504 1.00 17.68 1240 ASN A N 1
ATOM 2572 C CA . ASN A 1 370 ? 32.874 2.969 10.522 1.00 19.60 1240 ASN A CA 1
ATOM 2573 C C . ASN A 1 370 ? 34.391 2.962 10.506 1.00 21.08 1240 ASN A C 1
ATOM 2574 O O . ASN A 1 370 ? 35.023 3.382 9.533 1.00 20.27 1240 ASN A O 1
ATOM 2579 N N . VAL A 1 371 ? 34.977 2.497 11.608 1.00 20.24 1241 VAL A N 1
ATOM 2580 C CA . VAL A 1 371 ? 36.405 2.216 11.659 1.00 20.05 1241 VAL A CA 1
ATOM 2581 C C . VAL A 1 371 ? 36.597 0.924 12.436 1.00 21.90 1241 VAL A C 1
ATOM 2582 O O . VAL A 1 371 ? 35.784 0.566 13.296 1.00 21.41 1241 VAL A O 1
ATOM 2586 N N . GLY A 1 372 ? 37.689 0.231 12.141 1.00 21.87 1242 GLY A N 1
ATOM 2587 C CA . GLY A 1 372 ? 38.041 -0.944 12.904 1.00 20.87 1242 GLY A CA 1
ATOM 2588 C C . GLY A 1 372 ? 39.418 -0.833 13.530 1.00 19.90 1242 GLY A C 1
ATOM 2589 O O . GLY A 1 372 ? 40.438 -1.016 12.860 1.00 23.90 1242 GLY A O 1
ATOM 2590 N N . PRO A 1 373 ? 39.480 -0.508 14.820 1.00 20.67 1243 PRO A N 1
ATOM 2591 C CA . PRO A 1 373 ? 40.778 -0.487 15.505 1.00 21.64 1243 PRO A CA 1
ATOM 2592 C C . PRO A 1 373 ? 41.492 -1.818 15.348 1.00 23.61 1243 PRO A C 1
ATOM 2593 O O . PRO A 1 373 ? 40.862 -2.879 15.306 1.00 23.56 1243 PRO A O 1
ATOM 2597 N N . LEU A 1 374 ? 42.819 -1.752 15.261 1.00 23.52 1244 LEU A N 1
ATOM 2598 C CA . LEU A 1 374 ? 43.652 -2.960 15.162 1.00 25.16 1244 LEU A CA 1
ATOM 2599 C C . LEU A 1 374 ? 43.820 -3.554 16.562 1.00 27.54 1244 LEU A C 1
ATOM 2600 O O . LEU A 1 374 ? 44.863 -3.444 17.213 1.00 28.68 1244 LEU A O 1
ATOM 2605 N N . THR A 1 375 ? 42.746 -4.180 17.040 1.00 23.77 1245 THR A N 1
ATOM 2606 C CA . THR A 1 375 ? 42.722 -4.698 18.402 1.00 25.29 1245 THR A CA 1
ATOM 2607 C C . THR A 1 375 ? 42.103 -6.090 18.432 1.00 21.60 1245 THR A C 1
ATOM 2608 O O . THR A 1 375 ? 41.244 -6.432 17.613 1.00 21.95 1245 THR A O 1
ATOM 2612 N N . ALA A 1 376 ? 42.524 -6.881 19.423 1.00 23.54 1246 ALA A N 1
ATOM 2613 C CA . ALA A 1 376 ? 41.917 -8.194 19.600 1.00 25.70 1246 ALA A CA 1
ATOM 2614 C C . ALA A 1 376 ? 40.418 -8.077 19.857 1.00 23.22 1246 ALA A C 1
ATOM 2615 O O . ALA A 1 376 ? 39.632 -8.874 19.335 1.00 23.65 1246 ALA A O 1
ATOM 2617 N N A CYS A 1 377 ? 40.002 -7.086 20.650 0.50 22.40 1247 CYS A N 1
ATOM 2618 N N B CYS A 1 377 ? 40.007 -7.091 20.664 0.50 22.39 1247 CYS A N 1
ATOM 2619 C CA A CYS A 1 377 ? 38.580 -6.939 20.948 0.50 27.06 1247 CYS A CA 1
ATOM 2620 C CA B CYS A 1 377 ? 38.587 -6.904 20.957 0.50 27.06 1247 CYS A CA 1
ATOM 2621 C C A CYS A 1 377 ? 37.771 -6.665 19.684 0.50 23.44 1247 CYS A C 1
ATOM 2622 C C B CYS A 1 377 ? 37.782 -6.666 19.686 0.50 23.44 1247 CYS A C 1
ATOM 2623 O O A CYS A 1 377 ? 36.716 -7.271 19.466 0.50 23.22 1247 CYS A O 1
ATOM 2624 O O B CYS A 1 377 ? 36.745 -7.301 19.464 0.50 23.24 1247 CYS A O 1
ATOM 2629 N N . GLN A 1 378 ? 38.230 -5.734 18.847 1.00 22.76 1248 GLN A N 1
ATOM 2630 C CA . GLN A 1 378 ? 37.494 -5.450 17.615 1.00 19.89 1248 GLN A CA 1
ATOM 2631 C C . GLN A 1 378 ? 37.424 -6.678 16.711 1.00 21.27 1248 GLN A C 1
ATOM 2632 O O . GLN A 1 378 ? 36.356 -7.026 16.193 1.00 20.96 1248 GLN A O 1
ATOM 2638 N N . TYR A 1 379 ? 38.554 -7.352 16.514 1.00 21.39 1249 TYR A N 1
ATOM 2639 C CA . TYR A 1 379 ? 38.558 -8.513 15.630 1.00 21.36 1249 TYR A CA 1
ATOM 2640 C C . TYR A 1 379 ? 37.678 -9.627 16.191 1.00 22.68 1249 TYR A C 1
ATOM 2641 O O . TYR A 1 379 ? 36.869 -10.212 15.461 1.00 21.74 1249 TYR A O 1
ATOM 2650 N N . LYS A 1 380 ? 37.780 -9.888 17.500 1.00 20.65 1250 LYS A N 1
ATOM 2651 C CA . LYS A 1 380 ? 36.980 -10.937 18.128 1.00 19.94 1250 LYS A CA 1
ATOM 2652 C C . LYS A 1 380 ? 35.492 -10.691 17.916 1.00 23.26 1250 LYS A C 1
ATOM 2653 O O . LYS A 1 380 ? 34.761 -11.581 17.473 1.00 22.43 1250 LYS A O 1
ATOM 2659 N N . LEU A 1 381 ? 35.030 -9.466 18.201 1.00 21.78 1251 LEU A N 1
ATOM 2660 C CA . LEU A 1 381 ? 33.610 -9.175 18.083 1.00 21.97 1251 LEU A CA 1
ATOM 2661 C C . LEU A 1 381 ? 33.139 -9.219 16.634 1.00 21.37 1251 LEU A C 1
ATOM 2662 O O . LEU A 1 381 ? 31.986 -9.590 16.379 1.00 22.09 1251 LEU A O 1
ATOM 2667 N N . ALA A 1 382 ? 34.002 -8.832 15.679 1.00 21.25 1252 ALA A N 1
ATOM 2668 C CA 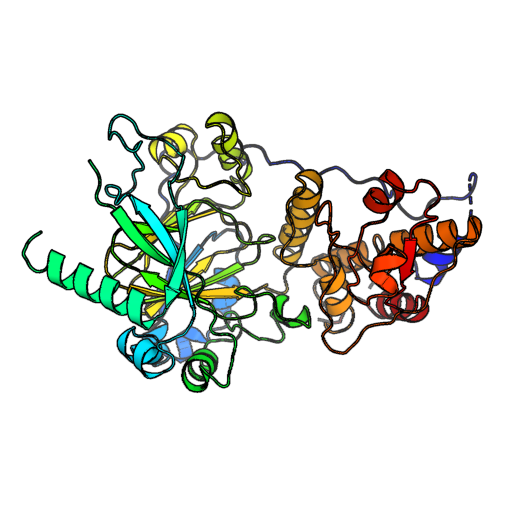. ALA A 1 382 ? 33.637 -8.882 14.264 1.00 19.16 1252 ALA A CA 1
ATOM 2669 C C . ALA A 1 382 ? 33.516 -10.317 13.776 1.00 22.35 1252 ALA A C 1
ATOM 2670 O O . ALA A 1 382 ? 32.590 -10.649 13.025 1.00 21.36 1252 ALA A O 1
ATOM 2672 N N . VAL A 1 383 ? 34.438 -11.181 14.208 1.00 20.14 1253 VAL A N 1
ATOM 2673 C CA . VAL A 1 383 ? 34.351 -12.596 13.863 1.00 22.22 1253 VAL A CA 1
ATOM 2674 C C . VAL A 1 383 ? 33.148 -13.241 14.543 1.00 22.23 1253 VAL A C 1
ATOM 2675 O O . VAL A 1 383 ? 32.424 -14.023 13.921 1.00 22.44 1253 VAL A O 1
ATOM 2679 N N . GLU A 1 384 ? 32.886 -12.900 15.812 1.00 19.71 1254 GLU A N 1
ATOM 2680 C CA . GLU A 1 384 ? 31.722 -13.474 16.496 1.00 22.76 1254 GLU A CA 1
ATOM 2681 C C . GLU A 1 384 ? 30.430 -13.139 15.767 1.00 25.42 1254 GLU A C 1
ATOM 2682 O O . GLU A 1 384 ? 29.567 -14.002 15.575 1.00 24.73 1254 GLU A O 1
ATOM 2688 N N . ARG A 1 385 ? 30.261 -11.876 15.370 1.00 22.08 1255 ARG A N 1
ATOM 2689 C CA . ARG A 1 385 ? 29.034 -11.517 14.677 1.00 20.21 1255 ARG A CA 1
ATOM 2690 C C . ARG A 1 385 ? 28.988 -12.130 13.277 1.00 21.45 1255 ARG A C 1
ATOM 2691 O O . ARG A 1 385 ? 27.911 -12.494 12.789 1.00 24.43 1255 ARG A O 1
ATOM 2699 N N . TYR A 1 386 ? 30.139 -12.248 12.619 1.00 22.16 1256 TYR A N 1
ATOM 2700 C CA . TYR A 1 386 ? 30.205 -12.964 11.348 1.00 23.73 1256 TYR A CA 1
ATOM 2701 C C . TYR A 1 386 ? 29.643 -14.376 11.491 1.00 24.37 1256 TYR A C 1
ATOM 2702 O O . TYR A 1 386 ? 28.819 -14.818 10.683 1.00 22.84 1256 TYR A O 1
ATOM 2711 N N . GLU A 1 387 ? 30.058 -15.081 12.539 1.00 22.59 1257 GLU A N 1
ATOM 2712 C CA . GLU A 1 387 ? 29.576 -16.447 12.747 1.00 26.67 1257 GLU A CA 1
ATOM 2713 C C . GLU A 1 387 ? 28.095 -16.466 13.119 1.00 24.13 1257 GLU A C 1
ATOM 2714 O O . GLU A 1 387 ? 27.325 -17.292 12.609 1.00 24.29 1257 GLU A O 1
ATOM 2720 N N . TRP A 1 388 ? 27.672 -15.556 14.000 1.00 21.70 1258 TRP A N 1
ATOM 2721 C CA . TRP A 1 388 ? 26.257 -15.475 14.348 1.00 25.69 1258 TRP A CA 1
ATOM 2722 C C . TRP A 1 388 ? 25.404 -15.161 13.121 1.00 28.13 1258 TRP A C 1
ATOM 2723 O O . TRP A 1 388 ? 24.334 -15.753 12.930 1.00 26.56 1258 TRP A O 1
ATOM 2734 N N . ASN A 1 389 ? 25.871 -14.245 12.260 1.00 23.96 1259 ASN A N 1
ATOM 2735 C CA . ASN A 1 389 ? 25.120 -13.915 11.052 1.00 23.34 1259 ASN A CA 1
ATOM 2736 C C . ASN A 1 389 ? 24.879 -15.149 10.176 1.00 23.05 1259 ASN A C 1
ATOM 2737 O O . ASN A 1 389 ? 23.794 -15.304 9.603 1.00 24.51 1259 ASN A O 1
ATOM 2742 N N . LYS A 1 390 ? 25.877 -16.029 10.046 1.00 26.85 1260 LYS A N 1
ATOM 2743 C CA . LYS A 1 390 ? 25.668 -17.244 9.249 1.00 27.74 1260 LYS A CA 1
ATOM 2744 C C . LYS A 1 390 ? 24.539 -18.084 9.823 1.00 29.09 1260 LYS A C 1
ATOM 2745 O O . LYS A 1 390 ? 23.662 -18.560 9.092 1.00 33.54 1260 LYS A O 1
ATOM 2751 N N . LEU A 1 391 ? 24.561 -18.293 11.135 1.00 27.34 1261 LEU A N 1
ATOM 2752 C CA . LEU A 1 391 ? 23.531 -19.116 11.749 1.00 29.03 1261 LEU A CA 1
ATOM 2753 C C . LEU A 1 391 ? 22.156 -18.496 11.563 1.00 36.91 1261 LEU A C 1
ATOM 2754 O O . LEU A 1 391 ? 21.151 -19.209 11.453 1.00 36.42 1261 LEU A O 1
ATOM 2759 N N . GLN A 1 392 ? 22.100 -17.171 11.499 1.00 28.13 1262 GLN A N 1
ATOM 2760 C CA . GLN A 1 392 ? 20.862 -16.439 11.325 1.00 28.03 1262 GLN A CA 1
ATOM 2761 C C . GLN A 1 392 ? 20.527 -16.183 9.865 1.00 30.61 1262 GLN A C 1
ATOM 2762 O O . GLN A 1 392 ? 19.479 -15.592 9.588 1.00 37.92 1262 GLN A O 1
ATOM 2768 N N . SER A 1 393 ? 21.387 -16.604 8.933 1.00 29.95 1263 SER A N 1
ATOM 2769 C CA . SER A 1 393 ? 21.208 -16.329 7.505 1.00 34.44 1263 SER A CA 1
ATOM 2770 C C . SER A 1 393 ? 21.078 -14.829 7.234 1.00 33.04 1263 SER A C 1
ATOM 2771 O O . SER A 1 393 ? 20.273 -14.393 6.408 1.00 35.64 1263 SER A O 1
ATOM 2774 N N . VAL A 1 394 ? 21.884 -14.036 7.934 1.00 30.09 1264 VAL A N 1
ATOM 2775 C CA . VAL A 1 394 ? 21.960 -12.590 7.742 1.00 28.37 1264 VAL A CA 1
ATOM 2776 C C . VAL A 1 394 ? 23.288 -12.279 7.059 1.00 24.61 1264 VAL A C 1
ATOM 2777 O O . VAL A 1 394 ? 24.331 -12.803 7.463 1.00 27.73 1264 VAL A O 1
ATOM 2781 N N . LYS A 1 395 ? 23.260 -11.427 6.033 1.00 25.79 1265 LYS A N 1
ATOM 2782 C CA . LYS A 1 395 ? 24.497 -11.112 5.327 1.00 26.48 1265 LYS A CA 1
ATOM 2783 C C . LYS A 1 395 ? 25.454 -10.305 6.208 1.00 26.49 1265 LYS A C 1
ATOM 2784 O O . LYS A 1 395 ? 25.065 -9.297 6.807 1.00 28.49 1265 LYS A O 1
ATOM 2790 N N . SER A 1 396 ? 26.712 -10.750 6.272 1.00 24.61 1266 SER A N 1
ATOM 2791 C CA . SER A 1 396 ? 27.795 -9.982 6.887 1.00 21.96 1266 SER A CA 1
ATOM 2792 C C . SER A 1 396 ? 28.305 -8.980 5.856 1.00 26.57 1266 SER A C 1
ATOM 2793 O O . SER A 1 396 ? 28.956 -9.362 4.879 1.00 24.78 1266 SER A O 1
ATOM 2796 N N . ILE A 1 397 ? 28.005 -7.696 6.071 1.00 26.71 1267 ILE A N 1
ATOM 2797 C CA . ILE A 1 397 ? 28.440 -6.635 5.173 1.00 29.27 1267 ILE A CA 1
ATOM 2798 C C . ILE A 1 397 ? 29.958 -6.530 5.110 1.00 23.37 1267 ILE A C 1
ATOM 2799 O O . ILE A 1 397 ? 30.510 -6.087 4.096 1.00 24.44 1267 ILE A O 1
ATOM 2804 N N . VAL A 1 398 ? 30.664 -6.950 6.155 1.00 21.74 1268 VAL A N 1
ATOM 2805 C CA . VAL A 1 398 ? 32.123 -7.005 6.126 1.00 22.63 1268 VAL A CA 1
ATOM 2806 C C . VAL A 1 398 ? 32.519 -8.454 5.855 1.00 22.97 1268 VAL A C 1
ATOM 2807 O O . VAL A 1 398 ? 32.216 -9.329 6.682 1.00 22.97 1268 VAL A O 1
ATOM 2811 N N . PRO A 1 399 ? 33.184 -8.756 4.727 1.00 21.24 1269 PRO A N 1
ATOM 2812 C CA . PRO A 1 399 ? 33.572 -10.143 4.432 1.00 20.93 1269 PRO A CA 1
ATOM 2813 C C . PRO A 1 399 ? 34.802 -10.532 5.233 1.00 22.27 1269 PRO A C 1
ATOM 2814 O O . PRO A 1 399 ? 35.943 -10.340 4.790 1.00 21.08 1269 PRO A O 1
ATOM 2818 N N . MET A 1 400 ? 34.567 -11.065 6.435 1.00 19.67 1270 MET A N 1
ATOM 2819 C CA . MET A 1 400 ? 35.656 -11.253 7.385 1.00 21.11 1270 MET A CA 1
ATOM 2820 C C . MET A 1 400 ? 36.716 -12.235 6.895 1.00 22.35 1270 MET A C 1
ATOM 2821 O O . MET A 1 400 ? 37.863 -12.165 7.349 1.00 21.31 1270 MET A O 1
ATOM 2826 N N . VAL A 1 401 ? 36.374 -13.182 6.008 1.00 21.32 1271 VAL A N 1
ATOM 2827 C CA . VAL A 1 401 ? 37.418 -14.100 5.547 1.00 22.47 1271 VAL A CA 1
ATOM 2828 C C . VAL A 1 401 ? 38.351 -13.387 4.575 1.00 21.40 1271 VAL A C 1
ATOM 2829 O O . VAL A 1 401 ? 39.573 -13.355 4.769 1.00 21.58 1271 VAL A O 1
ATOM 2833 N N . HIS A 1 402 ? 37.779 -12.781 3.531 1.00 21.07 1272 HIS A N 1
ATOM 2834 C CA . HIS A 1 402 ? 38.534 -11.933 2.618 1.00 21.71 1272 HIS A CA 1
ATOM 2835 C C . HIS A 1 402 ? 39.387 -10.919 3.373 1.00 21.39 1272 HIS A C 1
ATOM 2836 O O . HIS A 1 402 ? 40.577 -10.746 3.089 1.00 21.78 1272 HIS A O 1
ATOM 2843 N N . LEU A 1 403 ? 38.779 -10.218 4.327 1.00 20.63 1273 LEU A N 1
ATOM 2844 C CA . LEU A 1 403 ? 39.519 -9.215 5.077 1.00 19.55 1273 LEU A CA 1
ATOM 2845 C C . LEU A 1 403 ? 40.666 -9.837 5.874 1.00 21.45 1273 LEU A C 1
ATOM 2846 O O . LEU A 1 403 ? 41.774 -9.285 5.913 1.00 21.94 1273 LEU A O 1
ATOM 2851 N N . SER A 1 404 ? 40.425 -10.980 6.533 1.00 21.98 1274 SER A N 1
ATOM 2852 C CA . SER A 1 404 ? 41.479 -11.566 7.361 1.00 24.18 1274 SER A CA 1
ATOM 2853 C C . SER A 1 404 ? 42.700 -11.918 6.524 1.00 22.13 1274 SER A C 1
ATOM 2854 O O . SER A 1 404 ? 43.841 -11.700 6.952 1.00 24.16 1274 SER A O 1
ATOM 2857 N N . TRP A 1 405 ? 42.483 -12.446 5.319 1.00 21.40 1275 TRP A N 1
ATOM 2858 C CA . TRP A 1 405 ? 43.617 -12.782 4.469 1.00 24.01 1275 TRP A CA 1
ATOM 2859 C C . TRP A 1 405 ? 44.357 -11.523 4.019 1.00 26.83 1275 TRP A C 1
ATOM 2860 O O . TRP A 1 405 ? 45.590 -11.516 3.956 1.00 25.77 1275 TRP A O 1
ATOM 2871 N N . ASN A 1 406 ? 43.629 -10.429 3.762 1.00 27.51 1276 ASN A N 1
ATOM 2872 C CA . ASN A 1 406 ? 44.300 -9.170 3.439 1.00 23.90 1276 ASN A CA 1
ATOM 2873 C C . ASN A 1 406 ? 45.058 -8.611 4.643 1.00 24.15 1276 ASN A C 1
ATOM 2874 O O . ASN A 1 406 ? 46.170 -8.086 4.493 1.00 28.71 1276 ASN A O 1
ATOM 2879 N N . MET A 1 407 ? 44.478 -8.705 5.843 1.00 23.95 1277 MET A N 1
ATOM 2880 C CA . MET A 1 407 ? 45.223 -8.317 7.036 1.00 25.39 1277 MET A CA 1
ATOM 2881 C C . MET A 1 407 ? 46.534 -9.093 7.132 1.00 30.95 1277 MET A C 1
ATOM 2882 O O . MET A 1 407 ? 47.588 -8.521 7.443 1.00 27.06 1277 MET A O 1
ATOM 2887 N N . ALA A 1 408 ? 46.491 -10.394 6.836 1.00 25.52 1278 ALA A N 1
ATOM 2888 C CA . ALA A 1 408 ? 47.700 -11.205 6.922 1.00 26.30 1278 ALA A CA 1
ATOM 2889 C C . ALA A 1 408 ? 48.716 -10.807 5.858 1.00 30.31 1278 ALA A C 1
ATOM 2890 O O . ALA A 1 408 ? 49.925 -10.948 6.074 1.00 30.04 1278 ALA A O 1
ATOM 2892 N N A ARG A 1 409 ? 48.255 -10.313 4.707 0.61 27.29 1279 ARG A N 1
ATOM 2893 N N B ARG A 1 409 ? 48.249 -10.284 4.721 0.39 27.32 1279 ARG A N 1
ATOM 2894 C CA A ARG A 1 409 ? 49.189 -9.844 3.688 0.61 29.21 1279 ARG A CA 1
ATOM 2895 C CA B ARG A 1 409 ? 49.151 -9.842 3.662 0.39 29.24 1279 ARG A CA 1
ATOM 2896 C C A ARG A 1 409 ? 49.872 -8.546 4.107 0.61 31.84 1279 ARG A C 1
ATOM 2897 C C B ARG A 1 409 ? 49.797 -8.494 3.958 0.39 31.82 1279 ARG A C 1
ATOM 2898 O O A ARG A 1 409 ? 51.077 -8.377 3.886 0.61 36.26 1279 ARG A O 1
ATOM 2899 O O B ARG A 1 409 ? 50.909 -8.235 3.482 0.39 34.42 1279 ARG A O 1
ATOM 2914 N N . ASN A 1 410 ? 49.122 -7.622 4.715 1.00 28.37 1280 ASN A N 1
ATOM 2915 C CA . ASN A 1 410 ? 49.534 -6.222 4.855 1.00 29.39 1280 ASN A CA 1
ATOM 2916 C C . ASN A 1 410 ? 50.055 -5.821 6.223 1.00 31.64 1280 ASN A C 1
ATOM 2917 O O . ASN A 1 410 ? 50.807 -4.841 6.314 1.00 32.80 1280 ASN A O 1
ATOM 2922 N N . ILE A 1 411 ? 49.609 -6.471 7.293 1.00 26.16 1281 ILE A N 1
ATOM 2923 C CA . ILE A 1 411 ? 49.765 -5.940 8.638 1.00 27.07 1281 ILE A CA 1
ATOM 2924 C C . ILE A 1 411 ? 50.734 -6.823 9.397 1.00 32.55 1281 ILE A C 1
ATOM 2925 O O . ILE A 1 411 ? 50.552 -8.045 9.459 1.00 32.24 1281 ILE A O 1
ATOM 2930 N N . LYS A 1 412 ? 51.758 -6.202 9.975 1.00 31.03 1282 LYS A N 1
ATOM 2931 C CA . LYS A 1 412 ? 52.607 -6.863 10.957 1.00 37.59 1282 LYS A CA 1
ATOM 2932 C C . LYS A 1 412 ? 51.952 -6.696 12.321 1.00 34.48 1282 LYS A C 1
ATOM 2933 O O . LYS A 1 412 ? 51.923 -5.591 12.875 1.00 34.06 1282 LYS A O 1
ATOM 2939 N N . VAL A 1 413 ? 51.410 -7.788 12.849 1.00 31.79 1283 VAL A N 1
ATOM 2940 C CA . VAL A 1 413 ? 50.663 -7.778 14.105 1.00 28.29 1283 VAL A CA 1
ATOM 2941 C C . VAL A 1 413 ? 51.612 -8.124 15.243 1.00 37.45 1283 VAL A C 1
ATOM 2942 O O . VAL A 1 413 ? 52.233 -9.192 15.239 1.00 34.08 1283 VAL A O 1
ATOM 2946 N N . SER A 1 414 ? 51.737 -7.221 16.217 1.00 33.87 1284 SER A N 1
ATOM 2947 C CA . SER A 1 414 ? 52.633 -7.471 17.336 1.00 35.72 1284 SER A CA 1
ATOM 2948 C C . SER A 1 414 ? 51.921 -7.905 18.610 1.00 37.86 1284 SER A C 1
ATOM 2949 O O . SER A 1 414 ? 52.585 -8.415 19.520 1.00 37.19 1284 SER A O 1
ATOM 2952 N N . ASP A 1 415 ? 50.606 -7.731 18.712 1.00 33.26 1285 ASP A N 1
ATOM 2953 C CA . ASP A 1 415 ? 49.895 -8.216 19.885 1.00 29.81 1285 ASP A CA 1
ATOM 2954 C C . ASP A 1 415 ? 49.639 -9.717 19.765 1.00 31.91 1285 ASP A C 1
ATOM 2955 O O . ASP A 1 415 ? 48.949 -10.144 18.831 1.00 27.56 1285 ASP A O 1
ATOM 2960 N N . PRO A 1 416 ? 50.144 -10.536 20.690 1.00 30.60 1286 PRO A N 1
ATOM 2961 C CA . PRO A 1 416 ? 49.965 -11.994 20.563 1.00 26.13 1286 PRO A CA 1
ATOM 2962 C C . PRO A 1 416 ? 48.517 -12.443 20.477 1.00 24.82 1286 PRO A C 1
ATOM 2963 O O . PRO A 1 416 ? 48.209 -13.347 19.684 1.00 26.77 1286 PRO A O 1
ATOM 2967 N N . LYS A 1 417 ? 47.618 -11.844 21.270 1.00 26.63 1287 LYS A N 1
ATOM 2968 C CA . LYS A 1 417 ? 46.227 -12.288 21.272 1.00 28.24 1287 LYS A CA 1
ATOM 2969 C C . LYS A 1 417 ? 45.557 -12.008 19.935 1.00 30.41 1287 LYS A C 1
ATOM 2970 O O . LYS A 1 417 ? 44.853 -12.866 19.391 1.00 25.26 1287 LYS A O 1
ATOM 2976 N N . LEU A 1 418 ? 45.741 -10.801 19.400 1.00 22.89 1288 LEU A N 1
ATOM 2977 C CA . LEU A 1 418 ? 45.195 -10.510 18.074 1.00 21.87 1288 LEU A CA 1
ATOM 2978 C C . LEU A 1 418 ? 45.826 -11.404 17.010 1.00 27.06 1288 LEU A C 1
ATOM 2979 O O . LEU A 1 418 ? 45.128 -11.953 16.140 1.00 25.23 1288 LEU A O 1
ATOM 2984 N N . PHE A 1 419 ? 47.155 -11.550 17.050 1.00 24.17 1289 PHE A N 1
ATOM 2985 C CA . PHE A 1 419 ? 47.833 -12.395 16.079 1.00 26.30 1289 PHE A CA 1
ATOM 2986 C C . PHE A 1 419 ? 47.245 -13.801 16.076 1.00 25.69 1289 PHE A C 1
ATOM 2987 O O . PHE A 1 419 ? 46.944 -14.351 15.015 1.00 24.98 1289 PHE A O 1
ATOM 2995 N N . GLU A 1 420 ? 47.064 -14.392 17.261 1.00 25.48 1290 GLU A N 1
ATOM 2996 C CA . GLU A 1 420 ? 46.557 -15.763 17.327 1.00 25.83 1290 GLU A CA 1
ATOM 2997 C C . GLU A 1 420 ? 45.155 -15.872 16.743 1.00 26.88 1290 GLU A C 1
ATOM 2998 O O . GLU A 1 420 ? 44.828 -16.867 16.077 1.00 25.78 1290 GLU A O 1
ATOM 3004 N N . MET A 1 421 ? 44.314 -14.859 16.981 1.00 23.79 1291 MET A N 1
ATOM 3005 C CA . MET A 1 421 ? 42.956 -14.877 16.447 1.00 23.73 1291 MET A CA 1
ATOM 3006 C C . MET A 1 421 ? 42.972 -14.875 14.927 1.00 22.49 1291 MET A C 1
ATOM 3007 O O . MET A 1 421 ? 42.251 -15.648 14.282 1.00 23.13 1291 MET A O 1
ATOM 3012 N N . ILE A 1 422 ? 43.776 -13.993 14.335 1.00 21.53 1292 ILE A N 1
ATOM 3013 C CA . ILE A 1 422 ? 43.827 -13.908 12.875 1.00 20.69 1292 ILE A CA 1
ATOM 3014 C C . ILE A 1 422 ? 44.381 -15.201 12.302 1.00 24.09 1292 ILE A C 1
ATOM 3015 O O . ILE A 1 422 ? 43.832 -15.759 11.349 1.00 23.96 1292 ILE A O 1
ATOM 3020 N N . LYS A 1 423 ? 45.489 -15.693 12.864 1.00 23.96 1293 LYS A N 1
ATOM 3021 C CA . LYS A 1 423 ? 46.094 -16.880 12.259 1.00 23.63 1293 LYS A CA 1
ATOM 3022 C C . LYS A 1 423 ? 45.207 -18.110 12.441 1.00 24.32 1293 LYS A C 1
ATOM 3023 O O . LYS A 1 423 ? 45.196 -18.997 11.580 1.00 25.36 1293 LYS A O 1
ATOM 3029 N N . TYR A 1 424 ? 44.435 -18.165 13.532 1.00 25.52 1294 TYR A N 1
ATOM 3030 C CA . TYR A 1 424 ? 43.443 -19.231 13.701 1.00 23.27 1294 TYR A CA 1
ATOM 3031 C C . TYR A 1 424 ? 42.397 -19.180 12.590 1.00 25.27 1294 TYR A C 1
ATOM 3032 O O . TYR A 1 424 ? 42.038 -20.207 12.001 1.00 24.13 1294 TYR A O 1
ATOM 3041 N N . CYS A 1 425 ? 41.900 -17.980 12.281 1.00 24.06 1295 CYS A N 1
ATOM 3042 C CA . CYS A 1 425 ? 40.988 -17.827 11.151 1.00 23.41 1295 CYS A CA 1
ATOM 3043 C C . CYS A 1 425 ? 41.637 -18.273 9.849 1.00 26.45 1295 CYS A C 1
ATOM 3044 O O . CYS A 1 425 ? 41.008 -18.961 9.039 1.00 25.81 1295 CYS A O 1
ATOM 3047 N N . LEU A 1 426 ? 42.892 -17.883 9.613 1.00 22.97 1296 LEU A N 1
ATOM 3048 C CA . LEU A 1 426 ? 43.557 -18.335 8.390 1.00 23.53 1296 LEU A CA 1
ATOM 3049 C C . LEU A 1 426 ? 43.649 -19.851 8.357 1.00 24.02 1296 LEU A C 1
ATOM 3050 O O . LEU A 1 426 ? 43.459 -20.476 7.307 1.00 24.17 1296 LEU A O 1
ATOM 3055 N N . LEU A 1 427 ? 43.968 -20.455 9.495 1.00 25.22 1297 LEU A N 1
ATOM 3056 C CA . LEU A 1 427 ? 44.100 -21.904 9.537 1.00 23.08 1297 LEU A CA 1
ATOM 3057 C C . LEU A 1 427 ? 42.780 -22.588 9.196 1.00 21.34 1297 LEU A C 1
ATOM 3058 O O . LEU A 1 427 ? 42.744 -23.498 8.359 1.00 25.45 1297 LEU A O 1
ATOM 3063 N N . ARG A 1 428 ? 41.685 -22.158 9.834 1.00 26.44 1298 ARG A N 1
ATOM 3064 C CA A ARG A 1 428 ? 40.395 -22.792 9.594 0.28 26.61 1298 ARG A CA 1
ATOM 3065 C CA B ARG A 1 428 ? 40.385 -22.779 9.597 0.72 26.54 1298 ARG A CA 1
ATOM 3066 C C . ARG A 1 428 ? 39.975 -22.658 8.135 1.00 25.39 1298 ARG A C 1
ATOM 3067 O O . ARG A 1 428 ? 39.486 -23.622 7.536 1.00 26.46 1298 ARG A O 1
ATOM 3082 N N . THR A 1 429 ? 40.161 -21.476 7.547 1.00 24.98 1299 THR A N 1
ATOM 3083 C CA . THR A 1 429 ? 39.714 -21.270 6.174 1.00 22.31 1299 THR A CA 1
ATOM 3084 C C . THR A 1 429 ? 40.661 -21.908 5.165 1.00 23.88 1299 THR A C 1
ATOM 3085 O O . THR A 1 429 ? 40.200 -22.429 4.141 1.00 26.27 1299 THR A O 1
ATOM 3089 N N . LEU A 1 430 ? 41.967 -21.920 5.444 1.00 26.17 1300 LEU A N 1
ATOM 3090 C CA . LEU A 1 430 ? 42.891 -22.625 4.559 1.00 25.49 1300 LEU A CA 1
ATOM 3091 C C . LEU A 1 430 ? 42.564 -24.110 4.516 1.00 25.78 1300 LEU A C 1
ATOM 3092 O O . LEU A 1 430 ? 42.542 -24.722 3.443 1.00 31.52 1300 LEU A O 1
ATOM 3097 N N . LYS A 1 431 ? 42.323 -24.705 5.685 1.00 27.71 1301 LYS A N 1
ATOM 3098 C CA . LYS A 1 431 ? 41.931 -26.110 5.747 1.00 28.20 1301 LYS A CA 1
ATOM 3099 C C . LYS A 1 431 ? 40.609 -26.349 5.026 1.00 29.27 1301 LYS A C 1
ATOM 3100 O O . LYS A 1 431 ? 40.460 -27.338 4.294 1.00 31.24 1301 LYS A O 1
ATOM 3106 N N . GLN A 1 432 ? 39.625 -25.464 5.233 1.00 28.09 1302 GLN A N 1
ATOM 3107 C CA . GLN A 1 432 ? 38.350 -25.611 4.537 1.00 31.30 1302 GLN A CA 1
ATOM 3108 C C . GLN A 1 432 ? 38.539 -25.567 3.028 1.00 30.45 1302 GLN A C 1
ATOM 3109 O O . GLN A 1 432 ? 37.949 -26.375 2.302 1.00 33.25 1302 GLN A O 1
ATOM 3115 N N . CYS A 1 433 ? 39.353 -24.629 2.534 1.00 27.31 1303 CYS A N 1
ATOM 3116 C CA . CYS A 1 433 ? 39.569 -24.529 1.092 1.00 27.35 1303 CYS A CA 1
ATOM 3117 C C . CYS A 1 433 ? 40.242 -25.783 0.548 1.00 30.29 1303 CYS A C 1
ATOM 3118 O O . CYS A 1 433 ? 39.826 -26.327 -0.482 1.00 32.34 1303 CYS A O 1
ATOM 3121 N N . GLN A 1 434 ? 41.296 -26.251 1.221 1.00 33.10 1304 GLN A N 1
ATOM 3122 C CA . GLN A 1 434 ? 42.014 -27.424 0.724 1.00 33.39 1304 GLN A CA 1
ATOM 3123 C C . GLN A 1 434 ? 41.150 -28.676 0.817 1.00 34.37 1304 GLN A C 1
ATOM 3124 O O . GLN A 1 434 ? 41.213 -29.548 -0.056 1.00 37.22 1304 GLN A O 1
ATOM 3126 N N . THR A 1 435 ? 40.313 -28.764 1.851 1.00 36.44 1305 THR A N 1
ATOM 3127 C CA . THR A 1 435 ? 39.390 -29.887 1.971 1.00 33.67 1305 THR A CA 1
ATOM 3128 C C . THR A 1 435 ? 38.415 -29.924 0.801 1.00 38.01 1305 THR A C 1
ATOM 3129 O O . THR A 1 435 ? 38.225 -30.971 0.167 1.00 33.75 1305 THR A O 1
ATOM 3133 N N . LEU A 1 436 ? 37.770 -28.784 0.515 1.00 32.52 1306 LEU A N 1
ATOM 3134 C CA . LEU A 1 436 ? 36.855 -28.702 -0.620 1.00 34.33 1306 LEU A CA 1
ATOM 3135 C C . LEU A 1 436 ? 37.583 -28.982 -1.926 1.00 37.31 1306 LEU A C 1
ATOM 3136 O O . LEU A 1 436 ? 37.069 -29.700 -2.794 1.00 34.14 1306 LEU A O 1
ATOM 3141 N N . ARG A 1 437 ? 38.787 -28.431 -2.077 1.00 30.15 1307 ARG A N 1
ATOM 3142 C CA . ARG A 1 437 ? 39.545 -28.638 -3.304 1.00 35.26 1307 ARG A CA 1
ATOM 3143 C C . ARG A 1 437 ? 39.828 -30.120 -3.526 1.00 43.57 1307 ARG A C 1
ATOM 3144 O O . ARG A 1 437 ? 39.638 -30.639 -4.632 1.00 34.71 1307 ARG A O 1
ATOM 3152 N N . GLU A 1 438 ? 40.259 -30.828 -2.475 1.00 39.01 1308 GLU A N 1
ATOM 3153 C CA . GLU A 1 438 ? 40.507 -32.261 -2.615 1.00 40.08 1308 GLU A CA 1
ATOM 3154 C C . GLU A 1 438 ? 39.221 -33.014 -2.936 1.00 44.53 1308 GLU A C 1
ATOM 3155 O O . GLU A 1 438 ? 39.224 -33.937 -3.762 1.00 44.82 1308 GLU A O 1
ATOM 3161 N N . ALA A 1 439 ? 38.110 -32.630 -2.301 1.00 38.92 1309 ALA A N 1
ATOM 3162 C CA . ALA A 1 439 ? 36.846 -33.316 -2.553 1.00 41.12 1309 ALA A CA 1
ATOM 3163 C C . ALA A 1 439 ? 36.411 -33.153 -4.004 1.00 43.83 1309 ALA A C 1
ATOM 3164 O O . ALA A 1 439 ? 35.936 -34.110 -4.629 1.00 44.17 1309 ALA A O 1
ATOM 3166 N N . LEU A 1 440 ? 36.565 -31.949 -4.557 1.00 38.39 1310 LEU A N 1
ATOM 3167 C CA . LEU A 1 440 ? 36.237 -31.742 -5.965 1.00 41.88 1310 LEU A CA 1
ATOM 3168 C C . LEU A 1 440 ? 37.131 -32.589 -6.862 1.00 47.92 1310 LEU A C 1
ATOM 3169 O O . LEU A 1 440 ? 36.648 -33.287 -7.763 1.00 48.01 1310 LEU A O 1
ATOM 3174 N N . ILE A 1 441 ? 38.445 -32.543 -6.622 1.00 42.78 1311 ILE A N 1
ATOM 3175 C CA . ILE A 1 441 ? 39.384 -33.339 -7.408 1.00 48.62 1311 ILE A CA 1
ATOM 3176 C C . ILE A 1 441 ? 39.055 -34.822 -7.297 1.00 47.98 1311 ILE A C 1
ATOM 3177 O O . ILE A 1 441 ? 39.083 -35.556 -8.296 1.00 47.97 1311 ILE A O 1
ATOM 3182 N N . ALA A 1 442 ? 38.725 -35.286 -6.087 1.00 45.88 1312 ALA A N 1
ATOM 3183 C CA . ALA A 1 442 ? 38.448 -36.704 -5.883 1.00 50.16 1312 ALA A CA 1
ATOM 3184 C C . ALA A 1 442 ? 37.202 -37.142 -6.642 1.00 52.18 1312 ALA A C 1
ATOM 3185 O O . ALA A 1 442 ? 37.136 -38.274 -7.133 1.00 52.98 1312 ALA A O 1
ATOM 3187 N N . ALA A 1 443 ? 36.203 -36.269 -6.743 1.00 51.03 1313 ALA A N 1
ATOM 3188 C CA . ALA A 1 443 ? 35.016 -36.564 -7.536 1.00 53.28 1313 ALA A CA 1
ATOM 3189 C C . ALA A 1 443 ? 35.203 -36.248 -9.012 1.00 49.83 1313 ALA A C 1
ATOM 3190 O O . ALA A 1 443 ? 34.244 -36.372 -9.780 1.00 52.97 1313 ALA A O 1
ATOM 3192 N N . GLY A 1 444 ? 36.403 -35.845 -9.428 1.00 50.87 1314 GLY A N 1
ATOM 3193 C CA . GLY A 1 444 ? 36.639 -35.551 -10.827 1.00 41.07 1314 GLY A CA 1
ATOM 3194 C C . GLY A 1 444 ? 35.998 -34.279 -11.337 1.00 54.27 1314 GLY A C 1
ATOM 3195 O O . GLY A 1 444 ? 35.853 -34.118 -12.550 1.00 49.31 1314 GLY A O 1
ATOM 3196 N N . LYS A 1 445 ? 35.613 -33.365 -10.449 1.00 39.03 1315 LYS A N 1
ATOM 3197 C CA . LYS A 1 445 ? 34.979 -32.118 -10.864 1.00 47.68 1315 LYS A CA 1
ATOM 3198 C C . LYS A 1 445 ? 36.054 -31.096 -11.215 1.00 45.84 1315 LYS A C 1
ATOM 3199 O O . LYS A 1 445 ? 36.921 -30.790 -10.388 1.00 50.86 1315 LYS A O 1
ATOM 3205 N N . GLU A 1 446 ? 35.997 -30.571 -12.436 1.00 40.74 1316 GLU A N 1
ATOM 3206 C CA . GLU A 1 446 ? 36.993 -29.6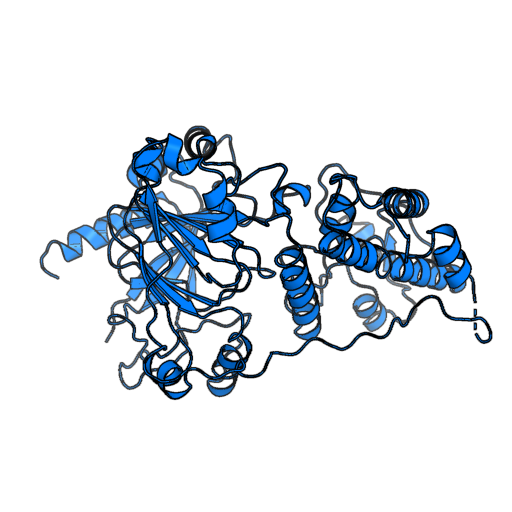16 -12.902 1.00 39.87 1316 GLU A CA 1
ATOM 3207 C C . GLU A 1 446 ? 36.926 -28.326 -12.094 1.00 45.15 1316 GLU A C 1
ATOM 3208 O O . GLU A 1 446 ? 35.844 -27.857 -11.733 1.00 39.15 1316 GLU A O 1
ATOM 3214 N N . ILE A 1 447 ? 38.092 -27.753 -11.817 1.00 39.73 1317 ILE A N 1
ATOM 3215 C CA . ILE A 1 447 ? 38.211 -26.462 -11.150 1.00 44.62 1317 ILE A CA 1
ATOM 3216 C C . ILE A 1 447 ? 38.808 -25.490 -12.155 1.00 42.28 1317 ILE A C 1
ATOM 3217 O O . ILE A 1 447 ? 39.989 -25.597 -12.510 1.00 42.23 1317 ILE A O 1
ATOM 3222 N N . ILE A 1 448 ? 38.000 -24.536 -12.605 1.00 38.97 1318 ILE A N 1
ATOM 3223 C CA . ILE A 1 448 ? 38.436 -23.577 -13.614 1.00 39.52 1318 ILE A CA 1
ATOM 3224 C C . ILE A 1 448 ? 39.188 -22.446 -12.935 1.00 42.62 1318 ILE A C 1
ATOM 3225 O O . ILE A 1 448 ? 38.671 -21.811 -12.004 1.00 37.83 1318 ILE A O 1
ATOM 3230 N N . TRP A 1 449 ? 40.407 -22.181 -13.398 1.00 37.29 1319 TRP A N 1
ATOM 3231 C CA . TRP A 1 449 ? 41.099 -20.987 -12.937 1.00 36.77 1319 TRP A CA 1
ATOM 3232 C C . TRP A 1 449 ? 40.328 -19.756 -13.373 1.00 41.79 1319 TRP A C 1
ATOM 3233 O O . TRP A 1 449 ? 40.115 -19.530 -14.570 1.00 39.69 1319 TRP A O 1
ATOM 3244 N N . HIS A 1 450 ? 39.900 -18.971 -12.395 1.00 33.08 1320 HIS A N 1
ATOM 3245 C CA . HIS A 1 450 ? 39.211 -17.712 -12.629 1.00 35.75 1320 HIS A CA 1
ATOM 3246 C C . HIS A 1 450 ? 40.060 -16.510 -12.270 1.00 36.98 1320 HIS A C 1
ATOM 3247 O O . HIS A 1 450 ? 40.048 -15.514 -12.993 1.00 40.40 1320 HIS A O 1
ATOM 3254 N N . GLY A 1 451 ? 40.827 -16.595 -11.187 1.00 32.89 1321 GLY A N 1
ATOM 3255 C CA . GLY A 1 451 ? 41.591 -15.460 -10.748 1.00 30.39 1321 GLY A CA 1
ATOM 3256 C C . GLY A 1 451 ? 40.662 -14.380 -10.233 1.00 30.79 1321 GLY A C 1
ATOM 3257 O O . GLY A 1 451 ? 39.463 -14.590 -10.020 1.00 36.50 1321 GLY A O 1
ATOM 3258 N N . ARG A 1 452 ? 41.245 -13.207 -10.018 1.00 28.25 1322 ARG A N 1
ATOM 3259 C CA . ARG A 1 452 ? 40.453 -12.044 -9.641 1.00 35.05 1322 ARG A CA 1
ATOM 3260 C C . ARG A 1 452 ? 41.217 -10.778 -9.993 1.00 48.80 1322 ARG A C 1
ATOM 3261 O O . ARG A 1 452 ? 42.452 -10.762 -10.029 1.00 45.04 1322 ARG A O 1
ATOM 3269 N N . THR A 1 453 ? 40.456 -9.722 -10.260 1.00 41.34 1323 THR A N 1
ATOM 3270 C CA . THR A 1 453 ? 40.997 -8.466 -10.744 1.00 50.13 1323 THR A CA 1
ATOM 3271 C C . THR A 1 453 ? 41.413 -7.573 -9.579 1.00 48.83 1323 THR A C 1
ATOM 3272 O O . THR A 1 453 ? 41.268 -7.921 -8.402 1.00 51.09 1323 THR A O 1
ATOM 3276 N N . LYS A 1 454 ? 41.941 -6.400 -9.922 1.00 58.86 1324 LYS A N 1
ATOM 3277 C CA . LYS A 1 454 ? 42.300 -5.412 -8.917 1.00 54.25 1324 LYS A CA 1
ATOM 3278 C C . LYS A 1 454 ? 41.045 -4.904 -8.227 1.00 53.60 1324 LYS A C 1
ATOM 3279 O O . LYS A 1 454 ? 40.098 -4.455 -8.886 1.00 46.35 1324 LYS A O 1
ATOM 3281 N N . GLU A 1 455 ? 41.040 -4.993 -6.897 1.00 46.25 1325 GLU A N 1
ATOM 3282 C CA . GLU A 1 455 ? 39.965 -4.503 -6.044 1.00 39.02 1325 GLU A CA 1
ATOM 3283 C C . GLU A 1 455 ? 38.655 -5.252 -6.254 1.00 29.04 1325 GLU A C 1
ATOM 3284 O O . GLU A 1 455 ? 37.586 -4.735 -5.915 1.00 35.61 1325 GLU A O 1
ATOM 3290 N N . GLU A 1 456 ? 38.707 -6.462 -6.799 1.00 30.08 1326 GLU A N 1
ATOM 3291 C CA . GLU A 1 456 ? 37.489 -7.241 -6.959 1.00 29.45 1326 GLU A CA 1
ATOM 3292 C C . GLU A 1 456 ? 36.882 -7.497 -5.582 1.00 32.08 1326 GLU A C 1
ATOM 3293 O O . GLU A 1 456 ? 37.602 -7.904 -4.662 1.00 32.49 1326 GLU A O 1
ATOM 3299 N N . PRO A 1 457 ? 35.597 -7.221 -5.385 1.00 29.67 1327 PRO A N 1
ATOM 3300 C CA . PRO A 1 457 ? 34.996 -7.433 -4.066 1.00 30.32 1327 PRO A CA 1
ATOM 3301 C C . PRO A 1 457 ? 34.920 -8.908 -3.718 1.00 24.73 1327 PRO A C 1
ATOM 3302 O O . PRO A 1 457 ? 35.045 -9.793 -4.570 1.00 26.43 1327 PRO A O 1
ATOM 3306 N N . ALA A 1 458 ? 34.735 -9.162 -2.423 1.00 23.45 1328 ALA A N 1
ATOM 3307 C CA . ALA A 1 458 ? 34.358 -10.494 -1.987 1.00 23.77 1328 ALA A CA 1
ATOM 3308 C C . ALA A 1 458 ? 32.992 -10.853 -2.552 1.00 26.90 1328 ALA A C 1
ATOM 3309 O O . ALA A 1 458 ? 32.110 -10.002 -2.696 1.00 28.28 1328 ALA A O 1
ATOM 3311 N N . HIS A 1 459 ? 32.807 -12.128 -2.840 1.00 26.41 1329 HIS A N 1
ATOM 3312 C CA . HIS A 1 459 ? 31.549 -12.610 -3.380 1.00 26.63 1329 HIS A CA 1
ATOM 3313 C C . HIS A 1 459 ? 30.746 -13.320 -2.301 1.00 26.43 1329 HIS A C 1
ATOM 3314 O O . HIS A 1 459 ? 31.300 -13.883 -1.354 1.00 28.61 1329 HIS A O 1
ATOM 3321 N N . TYR A 1 460 ? 29.427 -13.255 -2.446 1.00 25.87 1330 TYR A N 1
ATOM 3322 C CA . TYR A 1 460 ? 28.495 -13.841 -1.498 1.00 26.16 1330 TYR A CA 1
ATOM 3323 C C . TYR A 1 460 ? 27.529 -14.748 -2.244 1.00 24.06 1330 TYR A C 1
ATOM 3324 O O . TYR A 1 460 ? 27.249 -14.551 -3.428 1.00 27.24 1330 TYR A O 1
ATOM 3333 N N . CYS A 1 461 ? 26.988 -15.721 -1.522 1.00 25.13 1331 CYS A N 1
ATOM 3334 C CA . CYS A 1 461 ? 26.046 -16.654 -2.129 1.00 30.29 1331 CYS A CA 1
ATOM 3335 C C . CYS A 1 461 ? 24.736 -15.948 -2.461 1.00 28.72 1331 CYS A C 1
ATOM 3336 O O . CYS A 1 461 ? 24.118 -15.316 -1.597 1.00 34.37 1331 CYS A O 1
ATOM 3339 N N . SER A 1 462 ? 24.296 -16.076 -3.714 1.00 30.74 1332 SER A N 1
ATOM 3340 C CA . SER A 1 462 ? 23.055 -15.438 -4.133 1.00 33.58 1332 SER A CA 1
ATOM 3341 C C . SER A 1 462 ? 21.836 -16.000 -3.412 1.00 35.72 1332 SER A C 1
ATOM 3342 O O . SER A 1 462 ? 20.791 -15.342 -3.390 1.00 40.14 1332 SER A O 1
ATOM 3345 N N . ILE A 1 463 ? 21.939 -17.192 -2.822 1.00 32.40 1333 ILE A N 1
ATOM 3346 C CA . ILE A 1 463 ? 20.807 -17.804 -2.133 1.00 39.87 1333 ILE A CA 1
ATOM 3347 C C . ILE A 1 463 ? 20.806 -17.441 -0.653 1.00 39.99 1333 ILE A C 1
ATOM 3348 O O . ILE A 1 463 ? 19.863 -16.812 -0.160 1.00 45.91 1333 ILE A O 1
ATOM 3353 N N . CYS A 1 464 ? 21.855 -17.837 0.069 1.00 34.10 1334 CYS A N 1
ATOM 3354 C CA . CYS A 1 464 ? 21.882 -17.684 1.518 1.00 36.26 1334 CYS A CA 1
ATOM 3355 C C . CYS A 1 464 ? 22.701 -16.487 2.000 1.00 32.77 1334 CYS A C 1
ATOM 3356 O O . CYS A 1 464 ? 22.652 -16.170 3.193 1.00 35.62 1334 CYS A O 1
ATOM 3359 N N . GLU A 1 465 ? 23.476 -15.854 1.122 1.00 28.90 1335 GLU A N 1
ATOM 3360 C CA . GLU A 1 465 ? 24.212 -14.616 1.372 1.00 31.26 1335 GLU A CA 1
ATOM 3361 C C . GLU A 1 465 ? 25.435 -14.807 2.262 1.00 28.14 1335 GLU A C 1
ATOM 3362 O O . GLU A 1 465 ? 25.995 -13.814 2.749 1.00 28.35 1335 GLU A O 1
ATOM 3368 N N . VAL A 1 466 ? 25.882 -16.048 2.475 1.00 27.13 1336 VAL A N 1
ATOM 3369 C CA . VAL A 1 466 ? 27.167 -16.297 3.117 1.00 28.42 1336 VAL A CA 1
ATOM 3370 C C . VAL A 1 466 ? 28.297 -15.811 2.211 1.00 27.70 1336 VAL A C 1
ATOM 3371 O O . VAL A 1 466 ? 28.186 -15.823 0.979 1.00 25.82 1336 VAL A O 1
ATOM 3375 N N . GLU A 1 467 ? 29.393 -15.361 2.821 1.00 24.84 1337 GLU A N 1
ATOM 3376 C CA . GLU A 1 467 ? 30.600 -15.099 2.043 1.00 23.32 1337 GLU A CA 1
ATOM 3377 C C . GLU A 1 467 ? 31.094 -16.390 1.400 1.00 25.90 1337 GLU A C 1
ATOM 3378 O O . GLU A 1 467 ? 31.129 -17.438 2.042 1.00 24.43 1337 GLU A O 1
ATOM 3384 N N . VAL A 1 468 ? 31.486 -16.311 0.128 1.00 23.05 1338 VAL A N 1
ATOM 3385 C CA . VAL A 1 468 ? 32.005 -17.453 -0.615 1.00 24.73 1338 VAL A CA 1
ATOM 3386 C C . VAL A 1 468 ? 33.434 -17.114 -1.012 1.00 26.81 1338 VAL A C 1
ATOM 3387 O O . VAL A 1 468 ? 33.660 -16.282 -1.901 1.00 31.87 1338 VAL A O 1
ATOM 3391 N N . PHE A 1 469 ? 34.394 -17.758 -0.359 1.00 26.87 1339 PHE A N 1
ATOM 3392 C CA . PHE A 1 469 ? 35.804 -17.419 -0.482 1.00 22.85 1339 PHE A CA 1
ATOM 3393 C C . PHE A 1 469 ? 36.519 -18.446 -1.347 1.00 24.92 1339 PHE A C 1
ATOM 3394 O O . PHE A 1 469 ? 36.389 -19.654 -1.114 1.00 25.99 1339 PHE A O 1
ATOM 3402 N N . ASP A 1 470 ? 37.249 -17.953 -2.351 1.00 26.65 1340 ASP A N 1
ATOM 3403 C CA . ASP A 1 470 ? 38.186 -18.715 -3.172 1.00 25.98 1340 ASP A CA 1
ATOM 3404 C C . ASP A 1 470 ? 37.502 -19.584 -4.223 1.00 32.81 1340 ASP A C 1
ATOM 3405 O O . ASP A 1 470 ? 37.802 -19.459 -5.413 1.00 33.33 1340 ASP A O 1
ATOM 3410 N N . LEU A 1 471 ? 36.601 -20.466 -3.818 1.00 26.41 1341 LEU A N 1
ATOM 3411 C CA . LEU A 1 471 ? 35.981 -21.409 -4.746 1.00 30.40 1341 LEU A CA 1
ATOM 3412 C C . LEU A 1 471 ? 34.524 -21.016 -4.945 1.00 27.82 1341 LEU A C 1
ATOM 3413 O O . LEU A 1 471 ? 33.715 -21.127 -4.021 1.00 30.22 1341 LEU A O 1
ATOM 3418 N N . LEU A 1 472 ? 34.197 -20.543 -6.148 1.00 23.48 1342 LEU A N 1
ATOM 3419 C CA . LEU A 1 472 ? 32.882 -19.998 -6.450 1.00 25.93 1342 LEU A CA 1
ATOM 3420 C C . LEU A 1 472 ? 32.111 -20.995 -7.299 1.00 30.19 1342 LEU A C 1
ATOM 3421 O O . LEU A 1 472 ? 32.649 -21.531 -8.272 1.00 29.90 1342 LEU A O 1
ATOM 3426 N N . PHE A 1 473 ? 30.848 -21.228 -6.942 1.00 29.39 1343 PHE A N 1
ATOM 3427 C CA . PHE A 1 473 ? 29.977 -22.130 -7.691 1.00 30.10 1343 PHE A CA 1
ATOM 3428 C C . PHE A 1 473 ? 29.010 -21.296 -8.525 1.00 30.71 1343 PHE A C 1
ATOM 3429 O O . PHE A 1 473 ? 28.204 -20.534 -7.984 1.00 31.01 1343 PHE A O 1
ATOM 3437 N N . VAL A 1 474 ? 29.110 -21.424 -9.842 1.00 32.73 1344 VAL A N 1
ATOM 3438 C CA . VAL A 1 474 ? 28.326 -20.628 -10.773 1.00 29.69 1344 VAL A CA 1
ATOM 3439 C C . VAL A 1 474 ? 27.679 -21.592 -11.757 1.00 38.58 1344 VAL A C 1
ATOM 3440 O O . VAL A 1 474 ? 28.311 -22.569 -12.177 1.00 35.59 1344 VAL A O 1
ATOM 3444 N N . THR A 1 475 ? 26.410 -21.353 -12.089 1.00 36.41 1345 THR A N 1
ATOM 3445 C CA . THR A 1 475 ? 25.759 -22.225 -13.059 1.00 40.39 1345 THR A CA 1
ATOM 3446 C C . THR A 1 475 ? 26.425 -22.085 -14.424 1.00 39.32 1345 THR A C 1
ATOM 3447 O O . THR A 1 475 ? 27.023 -21.053 -14.754 1.00 33.85 1345 THR A O 1
ATOM 3451 N N . ASN A 1 476 ? 26.334 -23.157 -15.213 1.00 35.59 1346 ASN A N 1
ATOM 3452 C CA . ASN A 1 476 ? 26.886 -23.130 -16.564 1.00 40.23 1346 ASN A CA 1
ATOM 3453 C C . ASN A 1 476 ? 26.354 -21.943 -17.354 1.00 36.76 1346 ASN A C 1
ATOM 3454 O O . ASN A 1 476 ? 27.115 -21.254 -18.041 1.00 39.86 1346 ASN A O 1
ATOM 3459 N N . GLU A 1 477 ? 25.053 -21.675 -17.244 1.00 40.07 1347 GLU A N 1
ATOM 3460 C CA . GLU A 1 477 ? 24.458 -20.550 -17.959 1.00 40.59 1347 GLU A CA 1
ATOM 3461 C C . GLU A 1 477 ? 25.039 -19.225 -17.472 1.00 39.73 1347 GLU A C 1
ATOM 3462 O O . GLU A 1 477 ? 25.438 -18.372 -18.276 1.00 42.59 1347 GLU A O 1
ATOM 3468 N N . SER A 1 478 ? 25.108 -19.040 -16.150 1.00 39.53 1348 SER A N 1
ATOM 3469 C CA . SER A 1 478 ? 25.624 -17.788 -15.604 1.00 36.43 1348 SER A CA 1
ATOM 3470 C C . SER A 1 478 ? 27.093 -17.577 -15.954 1.00 36.90 1348 SER A C 1
ATOM 3471 O O . SER A 1 478 ? 27.535 -16.432 -16.126 1.00 35.76 1348 SER A O 1
ATOM 3474 N N . ASN A 1 479 ? 27.866 -18.661 -16.042 1.00 31.30 1349 ASN A N 1
ATOM 3475 C CA . ASN A 1 479 ? 29.272 -18.537 -16.403 1.00 34.17 1349 ASN A CA 1
ATOM 3476 C C . ASN A 1 479 ? 29.422 -18.053 -17.841 1.00 40.09 1349 ASN A C 1
ATOM 3477 O O . ASN A 1 479 ? 30.174 -17.110 -18.116 1.00 37.73 1349 ASN A O 1
ATOM 3482 N N . SER A 1 480 ? 28.693 -18.680 -18.767 1.00 35.52 1350 SER A N 1
ATOM 3483 C CA . SER A 1 480 ? 28.784 -18.313 -20.179 1.00 37.82 1350 SER A CA 1
ATOM 3484 C C . SER A 1 480 ? 28.327 -16.880 -20.420 1.00 35.62 1350 SER A C 1
ATOM 3485 O O . SER A 1 480 ? 28.915 -16.161 -21.238 1.00 32.24 1350 SER A O 1
ATOM 3488 N N A ARG A 1 481 ? 27.282 -16.448 -19.722 0.50 36.22 1351 ARG A N 1
ATOM 3489 N N B ARG A 1 481 ? 27.271 -16.447 -19.732 0.50 36.21 1351 ARG A N 1
ATOM 3490 C CA A ARG A 1 481 ? 26.787 -15.086 -19.864 0.50 35.00 1351 ARG A CA 1
ATOM 3491 C CA B ARG A 1 481 ? 26.791 -15.077 -19.875 0.50 35.00 1351 ARG A CA 1
ATOM 3492 C C A ARG A 1 481 ? 27.524 -14.090 -18.978 0.50 38.31 1351 ARG A C 1
ATOM 3493 C C B ARG A 1 481 ? 27.578 -14.078 -19.035 0.50 38.31 1351 ARG A C 1
ATOM 3494 O O A ARG A 1 481 ? 27.181 -12.902 -18.996 0.50 37.09 1351 ARG A O 1
ATOM 3495 O O B ARG A 1 481 ? 27.315 -12.874 -19.136 0.50 37.19 1351 ARG A O 1
ATOM 3510 N N . LYS A 1 482 ? 28.523 -14.547 -18.214 1.00 37.81 1352 LYS A N 1
ATOM 3511 C CA . LYS A 1 482 ? 29.350 -13.688 -17.359 1.00 34.69 1352 LYS A CA 1
ATOM 3512 C C . LYS A 1 482 ? 28.512 -12.865 -16.386 1.00 43.25 1352 LYS A C 1
ATOM 3513 O O . LYS A 1 482 ? 28.913 -11.776 -15.961 1.00 40.42 1352 LYS A O 1
ATOM 3519 N N . THR A 1 483 ? 27.342 -13.377 -16.013 1.00 34.05 1353 THR A N 1
ATOM 3520 C CA . THR A 1 483 ? 26.635 -12.774 -14.894 1.00 41.54 1353 THR A CA 1
ATOM 3521 C C . THR A 1 483 ? 27.273 -13.187 -13.573 1.00 38.09 1353 THR A C 1
ATOM 3522 O O . THR A 1 483 ? 27.221 -12.425 -12.598 1.00 41.97 1353 THR A O 1
ATOM 3526 N N . TYR A 1 484 ? 27.888 -14.369 -13.548 1.00 35.50 1354 TYR A N 1
ATOM 3527 C CA . TYR A 1 484 ? 28.662 -14.859 -12.407 1.00 40.52 1354 TYR A CA 1
ATOM 3528 C C . TYR A 1 484 ? 27.847 -14.791 -11.125 1.00 39.49 1354 TYR A C 1
ATOM 3529 O O . TYR A 1 484 ? 28.266 -14.222 -10.113 1.00 43.66 1354 TYR A O 1
ATOM 3538 N N . ILE A 1 485 ? 26.651 -15.367 -11.180 1.00 38.84 1355 ILE A N 1
ATOM 3539 C CA . ILE A 1 485 ? 25.814 -15.466 -9.994 1.00 36.32 1355 ILE A CA 1
ATOM 3540 C C . ILE A 1 485 ? 26.429 -16.520 -9.082 1.00 35.38 1355 ILE A C 1
ATOM 3541 O O . ILE A 1 485 ? 26.315 -17.725 -9.338 1.00 36.68 1355 ILE A O 1
ATOM 3546 N N . VAL A 1 486 ? 27.090 -16.075 -8.018 1.00 35.05 1356 VAL A N 1
ATOM 3547 C CA . VAL A 1 486 ? 27.842 -16.979 -7.153 1.00 30.18 1356 VAL A CA 1
ATOM 3548 C C . VAL A 1 486 ? 26.884 -17.736 -6.244 1.00 30.93 1356 VAL A C 1
ATOM 3549 O O . VAL A 1 486 ? 25.912 -17.171 -5.727 1.00 33.02 1356 VAL A O 1
ATOM 3553 N N . HIS A 1 487 ? 27.160 -19.025 -6.056 1.00 28.54 1357 HIS A N 1
ATOM 3554 C CA . HIS A 1 487 ? 26.531 -19.858 -5.042 1.00 31.39 1357 HIS A CA 1
ATOM 3555 C C . HIS A 1 487 ? 27.596 -20.390 -4.095 1.00 27.74 1357 HIS A C 1
ATOM 3556 O O . HIS A 1 487 ? 28.732 -20.655 -4.503 1.00 28.77 1357 HIS A O 1
ATOM 3563 N N . CYS A 1 488 ? 27.221 -20.568 -2.830 1.00 27.26 1358 CYS A N 1
ATOM 3564 C CA . CYS A 1 488 ? 28.056 -21.371 -1.956 1.00 26.91 1358 CYS A CA 1
ATOM 3565 C C . CYS A 1 488 ? 27.892 -22.849 -2.316 1.00 34.14 1358 CYS A C 1
ATOM 3566 O O . CYS A 1 488 ? 26.997 -23.238 -3.081 1.00 30.20 1358 CYS A O 1
ATOM 3569 N N . GLN A 1 489 ? 28.793 -23.672 -1.780 1.00 30.60 1359 GLN A N 1
ATOM 3570 C CA . GLN A 1 489 ? 28.771 -25.102 -2.090 1.00 35.35 1359 GLN A CA 1
ATOM 3571 C C . GLN A 1 489 ? 27.443 -25.730 -1.687 1.00 39.30 1359 GLN A C 1
ATOM 3572 O O . GLN A 1 489 ? 26.833 -26.471 -2.467 1.00 37.28 1359 GLN A O 1
ATOM 3578 N N . ASP A 1 490 ? 26.973 -25.432 -0.471 1.00 34.91 1360 ASP A N 1
ATOM 3579 C CA . ASP A 1 490 ? 25.757 -26.067 0.027 1.00 39.20 1360 ASP A CA 1
ATOM 3580 C C . ASP A 1 490 ? 24.553 -25.706 -0.830 1.00 42.11 1360 ASP A C 1
ATOM 3581 O O . ASP A 1 490 ? 23.743 -26.576 -1.173 1.00 41.67 1360 ASP A O 1
ATOM 3586 N N . CYS A 1 491 ? 24.421 -24.430 -1.200 1.00 32.07 1361 CYS A N 1
ATOM 3587 C CA . CYS A 1 491 ? 23.269 -24.022 -1.995 1.00 30.41 1361 CYS A CA 1
ATOM 3588 C C . CYS A 1 491 ? 23.347 -24.563 -3.416 1.00 37.34 1361 CYS A C 1
ATOM 3589 O O . CYS A 1 491 ? 22.310 -24.868 -4.019 1.00 39.78 1361 CYS A O 1
ATOM 3592 N N . ALA A 1 492 ? 24.556 -24.698 -3.965 1.00 37.15 1362 ALA A N 1
ATOM 3593 C CA . ALA A 1 492 ? 24.698 -25.295 -5.290 1.00 36.48 1362 ALA A CA 1
ATOM 3594 C C . ALA A 1 492 ? 24.256 -26.752 -5.284 1.00 43.69 1362 ALA A C 1
ATOM 3595 O O . ALA A 1 492 ? 23.561 -27.203 -6.203 1.00 42.46 1362 ALA A O 1
ATOM 3597 N N . ARG A 1 493 ? 24.648 -27.503 -4.254 1.00 36.97 1363 ARG A N 1
ATOM 3598 C CA . ARG A 1 493 ? 24.335 -28.930 -4.214 1.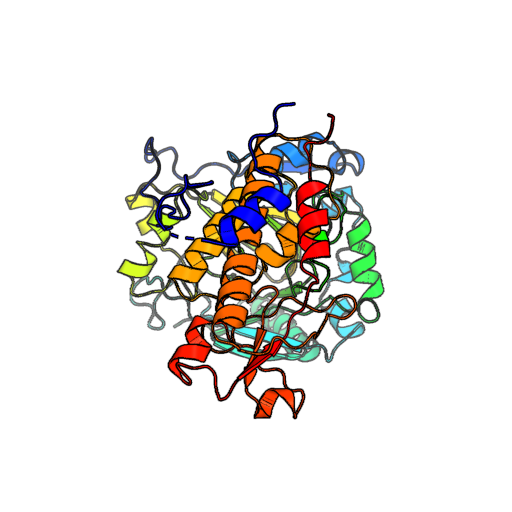00 48.85 1363 ARG A CA 1
ATOM 3599 C C . ARG A 1 493 ? 22.847 -29.183 -4.015 1.00 53.81 1363 ARG A C 1
ATOM 3600 O O . ARG A 1 493 ? 22.338 -30.232 -4.428 1.00 51.78 1363 ARG A O 1
ATOM 3608 N N . LYS A 1 494 ? 22.137 -28.246 -3.383 1.00 47.14 1364 LYS A N 1
ATOM 3609 C CA . LYS A 1 494 ? 20.706 -28.423 -3.166 1.00 50.88 1364 LYS A CA 1
ATOM 3610 C C . LYS A 1 494 ? 19.928 -28.493 -4.474 1.00 54.32 1364 LYS A C 1
ATOM 3611 O O . LYS A 1 494 ? 18.826 -29.051 -4.496 1.00 54.82 1364 LYS A O 1
ATOM 3617 N N . THR A 1 495 ? 20.473 -27.944 -5.562 1.00 50.51 1365 THR A N 1
ATOM 3618 C CA . THR A 1 495 ? 19.824 -28.002 -6.861 1.00 49.58 1365 THR A CA 1
ATOM 3619 C C . THR A 1 495 ? 20.581 -28.844 -7.878 1.00 56.02 1365 THR A C 1
ATOM 3620 O O . THR A 1 495 ? 20.062 -29.071 -8.976 1.00 61.46 1365 THR A O 1
ATOM 3624 N N . SER A 1 496 ? 21.788 -29.308 -7.551 1.00 54.82 1366 SER A N 1
ATOM 3625 C CA . SER A 1 496 ? 22.539 -30.223 -8.414 1.00 47.46 1366 SER A CA 1
ATOM 3626 C C . SER A 1 496 ? 23.482 -31.003 -7.500 1.00 52.35 1366 SER A C 1
ATOM 3627 O O . SER A 1 496 ? 24.630 -30.602 -7.297 1.00 49.60 1366 SER A O 1
ATOM 3630 N N . GLY A 1 497 ? 22.977 -32.117 -6.957 1.00 49.44 1367 GLY A N 1
ATOM 3631 C CA . GLY A 1 497 ? 23.734 -32.864 -5.962 1.00 53.26 1367 GLY A CA 1
ATOM 3632 C C . GLY A 1 497 ? 25.128 -33.232 -6.427 1.00 54.09 1367 GLY A C 1
ATOM 3633 O O . GLY A 1 497 ? 26.073 -33.252 -5.633 1.00 57.24 1367 GLY A O 1
ATOM 3634 N N . ASN A 1 498 ? 25.279 -33.519 -7.718 1.00 49.84 1368 ASN A N 1
ATOM 3635 C CA . ASN A 1 498 ? 26.573 -33.825 -8.310 1.00 54.07 1368 ASN A CA 1
ATOM 3636 C C . ASN A 1 498 ? 27.161 -32.639 -9.063 1.00 49.07 1368 ASN A C 1
ATOM 3637 O O . ASN A 1 498 ? 28.123 -32.813 -9.818 1.00 48.16 1368 ASN A O 1
ATOM 3642 N N . LEU A 1 499 ? 26.588 -31.444 -8.885 1.00 51.33 1369 LEU A N 1
ATOM 3643 C CA . LEU A 1 499 ? 27.126 -30.192 -9.427 1.00 47.39 1369 LEU A CA 1
ATOM 3644 C C . LEU A 1 499 ? 27.185 -30.186 -10.952 1.00 45.75 1369 LEU A C 1
ATOM 3645 O O . LEU A 1 499 ? 28.005 -29.477 -11.547 1.00 41.98 1369 LEU A O 1
ATOM 3650 N N . GLU A 1 500 ? 26.311 -30.955 -11.607 1.00 50.02 1370 GLU A N 1
ATOM 3651 C CA . GLU A 1 500 ? 26.354 -31.025 -13.065 1.00 46.22 1370 GLU A CA 1
ATOM 3652 C C . GLU A 1 500 ? 26.030 -29.682 -13.707 1.00 46.94 1370 GLU A C 1
ATOM 3653 O O . GLU A 1 500 ? 26.585 -29.348 -14.761 1.00 48.30 1370 GLU A O 1
ATOM 3657 N N . ASN A 1 501 ? 25.162 -28.891 -13.087 1.00 45.71 1371 ASN A N 1
ATOM 3658 C CA . ASN A 1 501 ? 24.780 -27.609 -13.659 1.00 51.86 1371 ASN A CA 1
ATOM 3659 C C . ASN A 1 501 ? 25.738 -26.481 -13.288 1.00 44.97 1371 ASN A C 1
ATOM 3660 O O . ASN A 1 501 ? 25.455 -25.321 -13.612 1.00 39.20 1371 ASN A O 1
ATOM 3665 N N . PHE A 1 502 ? 26.873 -26.784 -12.658 1.00 39.74 1372 PHE A N 1
ATOM 3666 C CA . PHE A 1 502 ? 27.739 -25.756 -12.096 1.00 38.49 1372 PHE A CA 1
ATOM 3667 C C . PHE A 1 502 ? 29.169 -25.886 -12.603 1.00 37.29 1372 PHE A C 1
ATOM 3668 O O . PHE A 1 502 ? 29.651 -26.985 -12.889 1.00 40.71 1372 PHE A O 1
ATOM 3676 N N . VAL A 1 503 ? 29.847 -24.744 -12.698 1.00 33.86 1373 VAL A N 1
ATOM 3677 C CA . VAL A 1 503 ? 31.301 -24.700 -12.791 1.00 29.68 1373 VAL A CA 1
ATOM 3678 C C . VAL A 1 503 ? 31.833 -24.220 -11.445 1.00 36.80 1373 VAL A C 1
ATOM 3679 O O . VAL A 1 503 ? 31.131 -23.567 -10.670 1.00 34.82 1373 VAL A O 1
ATOM 3683 N N . VAL A 1 504 ? 33.086 -24.568 -11.161 1.00 32.36 1374 VAL A N 1
ATOM 3684 C CA . VAL A 1 504 ? 33.785 -24.119 -9.960 1.00 30.10 1374 VAL A CA 1
ATOM 3685 C C . VAL A 1 504 ? 34.904 -23.187 -10.404 1.00 32.65 1374 VAL A C 1
ATOM 3686 O O . VAL A 1 504 ? 35.844 -23.611 -11.087 1.00 33.90 1374 VAL A O 1
ATOM 3690 N N . LEU A 1 505 ? 34.792 -21.915 -10.044 1.00 29.82 1375 LEU A N 1
ATOM 3691 C CA . LEU A 1 505 ? 35.798 -20.913 -10.363 1.00 29.85 1375 LEU A CA 1
ATOM 3692 C C . LEU A 1 505 ? 36.725 -20.753 -9.169 1.00 36.50 1375 LEU A C 1
ATOM 3693 O O . LEU A 1 505 ? 36.252 -20.631 -8.034 1.00 33.81 1375 LEU A O 1
ATOM 3698 N N . GLU A 1 506 ? 38.032 -20.730 -9.423 1.00 29.46 1376 GLU A N 1
ATOM 3699 C CA . GLU A 1 506 ? 39.028 -20.586 -8.364 1.00 32.72 1376 GLU A CA 1
ATOM 3700 C C . GLU A 1 506 ? 39.662 -19.204 -8.460 1.00 28.63 1376 GLU A C 1
ATOM 3701 O O . GLU A 1 506 ? 40.206 -18.834 -9.510 1.00 30.61 1376 GLU A O 1
ATOM 3707 N N A GLN A 1 507 ? 39.563 -18.438 -7.369 0.58 27.30 1377 GLN A N 1
ATOM 3708 N N B GLN A 1 507 ? 39.620 -18.451 -7.359 0.42 27.35 1377 GLN A N 1
ATOM 3709 C CA A GLN A 1 507 ? 40.048 -17.065 -7.283 0.58 28.47 1377 GLN A CA 1
ATOM 3710 C CA B GLN A 1 507 ? 40.076 -17.065 -7.370 0.42 28.50 1377 GLN A CA 1
ATOM 3711 C C A GLN A 1 507 ? 41.528 -16.968 -6.951 0.58 29.22 1377 GLN A C 1
ATOM 3712 C C B GLN A 1 507 ? 41.490 -16.866 -6.836 0.42 29.37 1377 GLN A C 1
ATOM 3713 O O A GLN A 1 507 ? 42.230 -16.121 -7.506 0.58 31.64 1377 GLN A O 1
ATOM 3714 O O B GLN A 1 507 ? 42.114 -15.850 -7.163 0.42 28.22 1377 GLN A O 1
ATOM 3725 N N . TYR A 1 508 ? 42.006 -17.784 -6.015 1.00 29.86 1378 TYR A N 1
ATOM 3726 C CA . TYR A 1 508 ? 43.362 -17.676 -5.497 1.00 28.05 1378 TYR A CA 1
ATOM 3727 C C . TYR A 1 508 ? 44.130 -18.952 -5.800 1.00 26.42 1378 TYR A C 1
ATOM 3728 O O . TYR A 1 508 ? 43.582 -20.051 -5.708 1.00 31.52 1378 TYR A O 1
ATOM 3737 N N . LYS A 1 509 ? 45.399 -18.802 -6.161 1.00 29.06 1379 LYS A N 1
ATOM 3738 C CA . LYS A 1 509 ? 46.269 -19.964 -6.246 1.00 26.95 1379 LYS A CA 1
ATOM 3739 C C . LYS A 1 509 ? 46.511 -20.485 -4.836 1.00 28.21 1379 LYS A C 1
ATOM 3740 O O . LYS A 1 509 ? 46.798 -19.703 -3.931 1.00 31.20 1379 LYS A O 1
ATOM 3746 N N . MET A 1 510 ? 46.380 -21.800 -4.650 1.00 31.20 1380 MET A N 1
ATOM 3747 C CA . MET A 1 510 ? 46.587 -22.376 -3.321 1.00 32.12 1380 MET A CA 1
ATOM 3748 C C . MET A 1 510 ? 47.988 -22.067 -2.799 1.00 27.43 1380 MET A C 1
ATOM 3749 O O . MET A 1 510 ? 48.160 -21.765 -1.612 1.00 30.35 1380 MET A O 1
ATOM 3754 N N . GLU A 1 511 ? 48.998 -22.101 -3.675 1.00 28.66 1381 GLU A N 1
ATOM 3755 C CA . GLU A 1 511 ? 50.354 -21.721 -3.271 1.00 31.05 1381 GLU A CA 1
ATOM 3756 C C . GLU A 1 511 ? 50.403 -20.311 -2.696 1.00 35.04 1381 GLU A C 1
ATOM 3757 O O . GLU A 1 511 ? 51.157 -20.049 -1.752 1.00 30.84 1381 GLU A O 1
ATOM 3763 N N . ASP A 1 512 ? 49.649 -19.375 -3.286 1.00 28.79 1382 ASP A N 1
ATOM 3764 C CA . ASP A 1 512 ? 49.599 -18.014 -2.763 1.00 32.00 1382 ASP A CA 1
ATOM 3765 C C . ASP A 1 512 ? 49.052 -18.005 -1.341 1.00 27.54 1382 ASP A C 1
ATOM 3766 O O . ASP A 1 512 ? 49.631 -17.385 -0.442 1.00 25.07 1382 ASP A O 1
ATOM 3771 N N . LEU A 1 513 ? 47.919 -18.675 -1.129 1.00 25.72 1383 LEU A N 1
ATOM 3772 C CA . LEU A 1 513 ? 47.322 -18.731 0.204 1.00 25.00 1383 LEU A CA 1
ATOM 3773 C C . LEU A 1 513 ? 48.274 -19.371 1.203 1.00 27.15 1383 LEU A C 1
ATOM 3774 O O . LEU A 1 513 ? 48.422 -18.892 2.334 1.00 25.15 1383 LEU A O 1
ATOM 3779 N N . MET A 1 514 ? 48.951 -20.444 0.789 1.00 25.94 1384 MET A N 1
ATOM 3780 C CA . MET A 1 514 ? 49.868 -21.128 1.698 1.00 25.07 1384 MET A CA 1
ATOM 3781 C C . MET A 1 514 ? 51.022 -20.220 2.090 1.00 27.23 1384 MET A C 1
ATOM 3782 O O . MET A 1 514 ? 51.436 -20.197 3.261 1.00 26.55 1384 MET A O 1
ATOM 3787 N N . GLN A 1 515 ? 51.526 -19.429 1.130 1.00 28.00 1385 GLN A N 1
ATOM 3788 C CA . GLN A 1 515 ? 52.630 -18.522 1.417 1.00 26.50 1385 GLN A CA 1
ATOM 3789 C C . GLN A 1 515 ? 52.190 -17.398 2.343 1.00 26.34 1385 GLN A C 1
ATOM 3790 O O . GLN A 1 515 ? 52.919 -17.045 3.276 1.00 30.01 1385 GLN A O 1
ATOM 3796 N N . VAL A 1 516 ? 51.008 -16.810 2.095 1.00 24.97 1386 VAL A N 1
ATOM 3797 C CA . VAL A 1 516 ? 50.496 -15.769 2.985 1.00 24.02 1386 VAL A CA 1
ATOM 3798 C C . VAL A 1 516 ? 50.358 -16.305 4.403 1.00 23.31 1386 VAL A C 1
ATOM 3799 O O . VAL A 1 516 ? 50.725 -15.633 5.377 1.00 24.83 1386 VAL A O 1
ATOM 3803 N N . TYR A 1 517 ? 49.845 -17.533 4.537 1.00 23.40 1387 TYR A N 1
ATOM 3804 C CA . TYR A 1 517 ? 49.684 -18.143 5.855 1.00 26.29 1387 TYR A CA 1
ATOM 3805 C C . TYR A 1 517 ? 51.038 -18.347 6.534 1.00 28.08 1387 TYR A C 1
ATOM 3806 O O . TYR A 1 517 ? 51.233 -17.954 7.692 1.00 27.52 1387 TYR A O 1
ATOM 3815 N N . ASP A 1 518 ? 52.010 -18.917 5.806 1.00 27.50 1388 ASP A N 1
ATOM 3816 C CA . ASP A 1 518 ? 53.320 -19.173 6.404 1.00 29.04 1388 ASP A CA 1
ATOM 3817 C C . ASP A 1 518 ? 54.070 -17.886 6.729 1.00 30.48 1388 ASP A C 1
ATOM 3818 O O . ASP A 1 518 ? 54.843 -17.849 7.694 1.00 31.96 1388 ASP A O 1
ATOM 3823 N N . GLN A 1 519 ? 53.878 -16.827 5.947 1.00 30.49 1389 GLN A N 1
ATOM 3824 C CA . GLN A 1 519 ? 54.610 -15.590 6.191 1.00 25.43 1389 GLN A CA 1
ATOM 3825 C C . GLN A 1 519 ? 53.939 -14.691 7.224 1.00 28.67 1389 GLN A C 1
ATOM 3826 O O . GLN A 1 519 ? 54.499 -13.644 7.577 1.00 32.70 1389 GLN A O 1
ATOM 3832 N N . PHE A 1 520 ? 52.757 -15.063 7.709 1.00 28.40 1390 PHE A N 1
ATOM 3833 C CA . PHE A 1 520 ? 52.076 -14.304 8.756 1.00 25.48 1390 PHE A CA 1
ATOM 3834 C C . PHE A 1 520 ? 52.589 -14.823 10.094 1.00 28.23 1390 PHE A C 1
ATOM 3835 O O . PHE A 1 520 ? 52.187 -15.896 10.556 1.00 30.05 1390 PHE A O 1
ATOM 3843 N N . THR A 1 521 ? 53.490 -14.061 10.713 1.00 31.77 1391 THR A N 1
ATOM 3844 C CA . THR A 1 521 ? 54.102 -14.439 11.978 1.00 33.16 1391 THR A CA 1
ATOM 3845 C C . THR A 1 521 ? 54.059 -13.263 12.946 1.00 33.66 1391 THR A C 1
ATOM 3846 O O . THR A 1 521 ? 53.877 -12.109 12.549 1.00 35.47 1391 THR A O 1
ATOM 3850 N N . LEU A 1 522 ? 54.240 -13.572 14.227 1.00 32.76 1392 LEU A N 1
ATOM 3851 C CA . LEU A 1 522 ? 54.157 -12.544 15.260 1.00 35.02 1392 LEU A CA 1
ATOM 3852 C C . LEU A 1 522 ? 55.255 -11.507 15.070 1.00 40.71 1392 LEU A C 1
ATOM 3853 O O . LEU A 1 522 ? 56.435 -11.846 14.944 1.00 39.24 1392 LEU A O 1
ATOM 3858 N N . ALA A 1 523 ? 54.857 -10.225 15.042 1.00 40.17 1393 ALA A N 1
ATOM 3859 C CA . ALA A 1 523 ? 55.834 -9.187 14.764 1.00 45.27 1393 ALA A CA 1
ATOM 3860 C C . ALA A 1 523 ? 56.507 -8.724 16.053 1.00 49.16 1393 ALA A C 1
ATOM 3861 O O . ALA A 1 523 ? 55.923 -8.831 17.138 1.00 40.56 1393 ALA A O 1
ATOM 3863 N N . PRO A 1 524 ? 57.744 -8.226 15.960 1.00 53.14 1394 PRO A N 1
ATOM 3864 C CA . PRO A 1 524 ? 58.404 -7.696 17.151 1.00 55.62 1394 PRO A CA 1
ATOM 3865 C C . PRO A 1 524 ? 57.712 -6.428 17.628 1.00 56.00 1394 PRO A C 1
ATOM 3866 O O . PRO A 1 524 ? 57.192 -5.648 16.815 1.00 53.80 1394 PRO A O 1
ATOM 3870 N N . PRO A 1 525 ? 57.676 -6.190 18.949 1.00 58.25 1395 PRO A N 1
ATOM 3871 C CA . PRO A 1 525 ? 57.106 -4.953 19.502 1.00 61.83 1395 PRO A CA 1
ATOM 3872 C C . PRO A 1 525 ? 57.952 -3.726 19.172 1.00 64.27 1395 PRO A C 1
ATOM 3873 O O . PRO A 1 525 ? 57.474 -2.840 18.464 1.00 67.63 1395 PRO A O 1
#

GO terms:
  GO:0005634 nucleus (C, IDA)
  GO:0035097 histone methyltransferase complex (C, IDA)
  GO:0044666 MLL3/4 complex (C, IDA)
  GO:0071558 histone H3K27me2/H3K27me3 demethylase activity (F, EXP)
  GO:0005515 protein binding (F, IPI)
  GO:0005654 nucleoplasm (C, TAS)
  GO:0032452 histone demethylase activity (F, TAS)